Protein AF-A0ABD5W542-F1 (afdb_monomer)

Mean predicted aligned error: 7.76 Å

Radius of gyration: 21.8 Å; Cα contacts (8 Å, |Δi|>4): 844; chains: 1; bounding box: 54×53×61 Å

Sequence (372 aa):
MPVQVLQYSDIENATDDPERIGRLTRAIQKRRDEDTLVCGTGDTTAPGLLSMETDAEHIGPLFEAIQPDFSVPGNHDFDNGVDAFRDVVADSPQRWLVANLHEDNRPFAHDLGVRETATVRVGTERIGLAGVTDPVTLGDYVTRELTVGDPVAAAEAALSDLPVDCDHVVVLSHAGGRDDELANLDGVDLVLGGHEHDRRAGSVAGTPVAHPGERGERLTEATLGDEVTVTLHDVADYPVAEEIAATYRELFAELGLDETVTRVEDSIGRERADRYPETPIGNFVVDAVRWAAGADVAVVHPLMLRSGPPLSGAVSVGDVRSTAPFDNDIHSTQRRGTSGAVRESRIPRLSRPRRGGVRPRQRRGPLVATGR

Foldseek 3Di:
DFAKEKEDEALAALLLPLQLLLLLLQVLVVPDDQRYAYEYQENQQHDHLLCQLPVSPSCLLSQVSNVHAEYEYELGCCVSHLVSSLVVLLSGSYAYAAQFKDFPPAHRNVVSPYYQWDWDDRPHFIEIEGEHYAQPSNVLRDDVGIGGDDRQVRRLVSRVVPPDDGPAYEYRHAHPVCQLSNLPRPRHQEYEYYPVLDADFDHHPQHTYGYQGHSSQWMWMWGHDPHIGIDIDGSVVGGGNVVSSVVSVVSCVVSQQQAFPDADADWQAQDDDPPDDDGSLLVVVQVVLCVLVVFPGWDDDPVQADGDDIRHTTATNSNVCRRRVDPAWAWEFEDDPDDDDTDTDTDDDPDDDDDDDDDDDPCPDHGYGYHD

Organism: NCBI:txid1510225

Nearest PDB structures (foldseek):
  2z1a-assembly1_A  TM=7.997E-01  e=3.991E-21  Thermus thermophilus HB8
  3ive-assembly1_A  TM=8.207E-01  e=1.167E-19  Escherichia coli O6
  1oie-assembly1_A  TM=6.725E-01  e=2.212E-17  Escherichia coli
  3ztv-assembly1_A  TM=6.270E-01  e=2.682E-18  Haemophilus influenzae Rd KW20
  3zu0-assembly1_B  TM=7.002E-01  e=8.745E-16  Haemophilus influenzae Rd KW20

InterPro domains:
  IPR004843 Calcineurin-like, phosphoesterase domain [PF00149] (5-198)
  IPR006179 5'-Nucleotidase/apyrase [PTHR11575] (3-335)
  IPR008334 5'-Nucleotidase, C-terminal [PF02872] (271-337)
  IPR029052 Metallo-dependent phosphatase-like [G3DSA:3.60.21.10] (1-255)
  IPR029052 Metallo-dependent phosphatase-like [SSF56300] (2-225)
  IPR036907 5'-Nucleotidase, C-terminal domain superfamily [G3DSA:3.90.780.10] (263-339)
  IPR036907 5'-Nucleotidase, C-terminal domain superfamily [SSF55816] (257-337)

Solvent-accessible surface area (backbone atoms only — not comparable to full-atom values): 19719 Å² total; per-residue (Å²): 128,67,37,35,38,36,36,45,21,28,22,27,42,18,70,71,35,31,59,48,40,7,6,35,48,34,44,50,61,74,68,54,58,89,45,41,47,35,36,37,15,12,17,59,45,10,58,30,43,51,21,66,76,45,48,31,57,67,44,53,69,54,46,70,74,63,53,34,54,33,31,20,62,22,56,37,36,44,72,67,31,67,67,40,36,50,52,51,55,65,72,44,86,34,47,43,22,28,42,21,40,25,37,86,91,37,32,44,60,40,92,69,62,28,28,31,51,52,75,50,74,43,82,92,46,31,39,32,36,27,14,22,32,44,50,74,72,36,53,89,73,50,50,101,55,39,49,63,43,60,38,56,67,25,41,54,53,36,58,72,63,52,94,61,93,51,80,41,26,38,38,36,23,15,41,30,92,49,49,62,61,47,25,65,40,89,79,42,52,32,30,40,34,20,74,70,54,49,75,42,74,49,66,36,100,80,16,34,37,37,22,43,18,41,45,36,50,26,38,29,42,31,40,46,59,102,64,65,45,71,46,79,41,63,19,83,81,36,63,59,32,56,78,52,20,49,52,41,51,50,52,34,49,78,73,54,26,62,46,70,75,49,70,38,89,70,68,37,50,26,71,76,61,96,85,68,75,93,42,60,43,56,52,52,52,30,50,51,52,15,59,77,66,75,34,80,39,50,49,65,66,70,88,55,54,43,64,57,82,54,48,45,44,73,32,24,45,39,61,60,42,38,39,45,52,66,95,72,63,57,35,38,33,52,48,59,85,97,66,83,65,85,52,83,48,80,67,85,79,94,72,80,87,77,78,92,72,90,73,81,79,83,79,72,81,73,34,50,25,43,31,117

Structure (mmCIF, N/CA/C/O backbone):
data_AF-A0ABD5W542-F1
#
_entry.id   AF-A0ABD5W542-F1
#
loop_
_atom_site.group_PDB
_atom_site.id
_atom_site.type_symbol
_atom_site.label_atom_id
_atom_site.label_alt_id
_atom_site.label_comp_id
_atom_site.label_asym_id
_atom_site.label_entity_id
_atom_site.label_seq_id
_atom_site.pdbx_PDB_ins_code
_atom_site.Cartn_x
_atom_site.Cartn_y
_atom_site.Cartn_z
_atom_site.occupancy
_atom_site.B_iso_or_equiv
_atom_site.auth_seq_id
_atom_site.auth_comp_id
_atom_site.auth_asym_id
_atom_site.auth_atom_id
_atom_site.pdbx_PDB_model_num
ATOM 1 N N . MET A 1 1 ? -7.300 -11.552 24.459 1.00 64.38 1 MET A N 1
ATOM 2 C CA . MET A 1 1 ? -5.951 -10.947 24.419 1.00 64.38 1 MET A CA 1
ATOM 3 C C . MET A 1 1 ? -6.126 -9.564 23.804 1.00 64.38 1 MET A C 1
ATOM 5 O O . MET A 1 1 ? -7.197 -9.364 23.243 1.00 64.38 1 MET A O 1
ATOM 9 N N . PRO A 1 2 ? -5.205 -8.603 23.981 1.00 84.62 2 PRO A N 1
ATOM 10 C CA . PRO A 1 2 ? -5.360 -7.312 23.310 1.00 84.62 2 PRO A CA 1
ATOM 11 C C . PRO A 1 2 ? -5.382 -7.526 21.792 1.00 84.62 2 PRO A C 1
ATOM 13 O O . PRO A 1 2 ? -4.660 -8.398 21.297 1.00 84.62 2 PRO A O 1
ATOM 16 N N . VAL A 1 3 ? -6.232 -6.787 21.079 1.00 93.44 3 VAL A N 1
ATOM 17 C CA . VAL A 1 3 ? -6.374 -6.944 19.626 1.00 93.44 3 VAL A CA 1
ATOM 18 C C . VAL A 1 3 ? -5.129 -6.415 18.923 1.00 93.44 3 VAL A C 1
ATOM 20 O O . VAL A 1 3 ? -4.611 -5.358 19.278 1.00 93.44 3 VAL A O 1
ATOM 23 N N . GLN A 1 4 ? -4.654 -7.138 17.912 1.00 96.69 4 GLN A N 1
ATOM 24 C CA . GLN A 1 4 ? -3.544 -6.692 17.076 1.00 96.69 4 GLN A CA 1
ATOM 25 C C . GLN A 1 4 ? -4.049 -6.117 15.754 1.00 96.69 4 GLN A C 1
ATOM 27 O O . GLN A 1 4 ? -4.967 -6.654 15.134 1.00 96.69 4 GLN A O 1
ATOM 32 N N . VAL A 1 5 ? -3.414 -5.047 15.288 1.00 98.25 5 VAL A N 1
ATOM 33 C CA . VAL A 1 5 ? -3.617 -4.490 13.949 1.00 98.25 5 VAL A CA 1
ATOM 34 C C . VAL A 1 5 ? -2.274 -4.426 13.238 1.00 98.25 5 VAL A C 1
ATOM 36 O O . VAL A 1 5 ? -1.355 -3.730 13.666 1.00 98.25 5 VAL A O 1
ATOM 39 N N . LEU A 1 6 ? -2.152 -5.169 12.146 1.00 98.81 6 LEU A N 1
ATOM 40 C CA . LEU A 1 6 ? -1.003 -5.137 1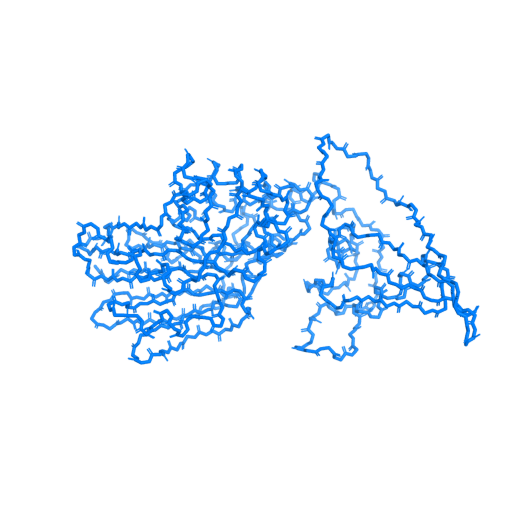1.256 1.00 98.81 6 LEU A CA 1
ATOM 41 C C . LEU A 1 6 ? -1.278 -4.176 10.108 1.00 98.81 6 LEU A C 1
ATOM 43 O O . LEU A 1 6 ? -2.351 -4.227 9.512 1.00 98.81 6 LEU A O 1
ATOM 47 N N . GLN A 1 7 ? -0.298 -3.347 9.761 1.00 98.75 7 GLN A N 1
ATOM 48 C CA . GLN A 1 7 ? -0.400 -2.434 8.627 1.00 98.75 7 GLN A CA 1
ATOM 49 C C . GLN A 1 7 ? 0.772 -2.592 7.664 1.00 98.75 7 GLN A C 1
ATOM 51 O O . GLN A 1 7 ? 1.942 -2.533 8.054 1.00 98.75 7 GLN A O 1
ATOM 56 N N . TYR A 1 8 ? 0.423 -2.715 6.384 1.00 98.62 8 TYR A N 1
ATOM 57 C CA . TYR A 1 8 ? 1.308 -2.453 5.255 1.00 98.62 8 TYR A CA 1
ATOM 58 C C . TYR A 1 8 ? 0.803 -1.222 4.486 1.00 98.62 8 TYR A C 1
ATOM 60 O O . TYR A 1 8 ? -0.397 -0.963 4.420 1.00 98.62 8 TYR A O 1
ATOM 68 N N . SER A 1 9 ? 1.727 -0.459 3.912 1.00 97.75 9 SER A N 1
ATOM 69 C CA . SER A 1 9 ? 1.443 0.751 3.136 1.00 97.75 9 SER A CA 1
ATOM 70 C C . SER A 1 9 ? 2.503 0.920 2.066 1.00 97.75 9 SER A C 1
ATOM 72 O O . SER A 1 9 ? 3.611 0.398 2.241 1.00 97.75 9 SER A O 1
ATOM 74 N N . ASP A 1 10 ? 2.166 1.640 0.995 1.00 96.12 10 ASP A N 1
ATOM 75 C CA . ASP A 1 10 ? 3.127 2.139 0.005 1.00 96.12 10 ASP A CA 1
ATOM 76 C C . ASP A 1 10 ? 4.071 1.026 -0.476 1.00 96.12 10 ASP A C 1
ATOM 78 O O . ASP A 1 10 ? 5.287 1.207 -0.607 1.00 96.12 10 ASP A O 1
ATOM 82 N N . ILE A 1 11 ? 3.533 -0.187 -0.669 1.00 95.81 11 ILE A N 1
ATOM 83 C CA . ILE A 1 11 ? 4.362 -1.321 -1.079 1.00 95.81 11 ILE A CA 1
ATOM 84 C C . ILE A 1 11 ? 4.845 -1.134 -2.516 1.00 95.81 11 ILE A C 1
ATOM 86 O O . ILE A 1 11 ? 5.877 -1.704 -2.859 1.00 95.81 11 ILE A O 1
ATOM 90 N N . GLU A 1 12 ? 4.177 -0.289 -3.311 1.00 93.25 12 GLU A N 1
ATOM 91 C CA . GLU A 1 12 ? 4.616 0.164 -4.629 1.00 93.25 12 GLU A CA 1
ATOM 92 C C . GLU A 1 12 ? 5.171 -0.996 -5.490 1.00 93.25 12 GLU A C 1
ATOM 94 O O . GLU A 1 12 ? 4.469 -1.933 -5.867 1.00 93.25 12 GLU A O 1
ATOM 99 N N . ASN A 1 13 ? 6.476 -0.957 -5.772 1.00 91.56 13 ASN A N 1
ATOM 100 C CA . ASN A 1 13 ? 7.189 -1.896 -6.613 1.00 91.56 13 ASN A CA 1
ATOM 101 C C . ASN A 1 13 ? 7.786 -3.074 -5.834 1.00 91.56 13 ASN A C 1
ATOM 103 O O . ASN A 1 13 ? 8.671 -3.755 -6.345 1.00 91.56 13 ASN A O 1
ATOM 107 N N . ALA A 1 14 ? 7.334 -3.337 -4.606 1.00 95.12 14 ALA A N 1
ATOM 108 C CA . ALA A 1 14 ? 7.790 -4.481 -3.819 1.00 95.12 14 ALA A CA 1
ATOM 109 C C . ALA A 1 14 ? 7.514 -5.813 -4.527 1.00 95.12 14 ALA A C 1
ATOM 111 O O . ALA A 1 14 ? 8.311 -6.734 -4.401 1.00 95.12 14 ALA A O 1
ATOM 112 N N . THR A 1 15 ? 6.426 -5.913 -5.297 1.00 95.12 15 THR A N 1
ATOM 113 C CA . THR A 1 15 ? 6.095 -7.094 -6.112 1.00 95.12 15 THR A CA 1
ATOM 114 C C . THR A 1 15 ? 7.089 -7.326 -7.257 1.00 95.12 15 THR A C 1
ATOM 116 O O . THR A 1 15 ? 7.235 -8.460 -7.711 1.00 95.12 15 THR A O 1
ATOM 119 N N . ASP A 1 16 ? 7.836 -6.295 -7.674 1.00 94.50 16 ASP A N 1
ATOM 120 C CA . ASP A 1 16 ? 8.934 -6.423 -8.641 1.00 94.50 16 ASP A CA 1
ATOM 121 C C . ASP A 1 16 ? 10.197 -7.061 -8.024 1.00 94.50 16 ASP A C 1
ATOM 123 O O . ASP A 1 16 ? 11.121 -7.429 -8.749 1.00 94.50 16 ASP A O 1
ATOM 127 N N . ASP A 1 17 ? 10.252 -7.193 -6.693 1.00 94.31 17 ASP A N 1
ATOM 128 C CA . ASP A 1 17 ? 11.304 -7.877 -5.938 1.00 94.31 17 ASP A CA 1
ATOM 129 C C . ASP A 1 17 ? 10.699 -9.104 -5.222 1.00 94.31 17 ASP A C 1
ATOM 131 O O . ASP A 1 17 ? 10.191 -8.999 -4.097 1.00 94.31 17 ASP A O 1
ATOM 135 N N . PRO A 1 18 ? 10.757 -10.297 -5.849 1.00 96.00 18 PRO A N 1
ATOM 136 C CA . PRO A 1 18 ? 10.160 -11.510 -5.297 1.00 96.00 18 PRO A CA 1
ATOM 137 C C . PRO A 1 18 ? 10.634 -11.863 -3.881 1.00 96.00 18 PRO A C 1
ATOM 139 O O . PRO A 1 18 ? 9.865 -12.417 -3.092 1.00 96.00 18 PRO A O 1
ATOM 142 N N . GLU A 1 19 ? 11.883 -11.543 -3.525 1.00 96.44 19 GLU A N 1
ATOM 143 C CA . GLU A 1 19 ? 12.375 -11.784 -2.168 1.00 96.44 19 GLU A CA 1
ATOM 144 C C . GLU A 1 19 ? 11.757 -10.803 -1.171 1.00 96.44 19 GLU A C 1
ATOM 146 O O . GLU A 1 19 ? 11.313 -11.230 -0.102 1.00 96.44 19 GLU A O 1
ATOM 151 N N . ARG A 1 20 ? 11.694 -9.508 -1.508 1.00 96.75 20 ARG A N 1
ATOM 152 C CA . ARG A 1 20 ? 11.076 -8.475 -0.662 1.00 96.75 20 ARG A CA 1
ATOM 153 C C . ARG A 1 20 ? 9.629 -8.814 -0.343 1.00 96.75 20 ARG A C 1
ATOM 155 O O . ARG A 1 20 ? 9.266 -8.881 0.834 1.00 96.75 20 ARG A O 1
ATOM 162 N N . ILE A 1 21 ? 8.820 -9.060 -1.372 1.00 98.12 21 ILE A N 1
ATOM 163 C CA . ILE A 1 21 ? 7.392 -9.317 -1.186 1.00 98.12 21 ILE A CA 1
ATOM 164 C C . ILE A 1 21 ? 7.138 -10.647 -0.469 1.00 98.12 21 ILE A C 1
ATOM 166 O O . ILE A 1 21 ? 6.261 -10.735 0.396 1.00 98.12 21 ILE A O 1
ATOM 170 N N . GLY A 1 22 ? 7.970 -11.663 -0.726 1.00 98.62 22 GLY A N 1
ATOM 171 C CA . GLY A 1 22 ? 7.929 -12.925 0.008 1.00 98.62 22 GLY A CA 1
ATOM 172 C C . GLY A 1 22 ? 8.249 -12.748 1.496 1.00 98.62 22 GLY A C 1
ATOM 173 O O . GLY A 1 22 ? 7.618 -13.379 2.345 1.00 98.62 22 GLY A O 1
ATOM 174 N N . ARG A 1 23 ? 9.193 -11.873 1.859 1.00 98.75 23 ARG A N 1
ATOM 175 C CA . ARG A 1 23 ? 9.484 -11.578 3.272 1.00 98.75 23 ARG A CA 1
ATOM 176 C C . ARG A 1 23 ? 8.360 -10.801 3.947 1.00 98.75 23 ARG A C 1
ATOM 178 O O . ARG A 1 23 ? 8.015 -11.146 5.075 1.00 98.75 23 ARG A O 1
ATOM 185 N N . LEU A 1 24 ? 7.766 -9.807 3.276 1.00 98.75 24 LEU A N 1
ATOM 186 C CA . LEU A 1 24 ? 6.621 -9.063 3.822 1.00 98.75 24 LEU A CA 1
ATOM 187 C C . LEU A 1 24 ? 5.452 -10.015 4.092 1.00 98.75 24 LEU A C 1
ATOM 189 O O . LEU A 1 24 ? 4.900 -10.024 5.192 1.00 98.75 24 LEU A O 1
ATOM 193 N N . THR A 1 25 ? 5.151 -10.887 3.125 1.00 98.81 25 THR A N 1
ATOM 194 C CA . THR A 1 25 ? 4.143 -11.947 3.272 1.00 98.81 25 THR A CA 1
ATOM 195 C C . THR A 1 25 ? 4.426 -12.786 4.515 1.00 98.81 25 THR A C 1
ATOM 197 O O . THR A 1 25 ? 3.549 -12.985 5.355 1.00 98.81 25 THR A O 1
ATOM 200 N N . ARG A 1 26 ? 5.671 -13.250 4.686 1.00 98.81 26 ARG A N 1
ATOM 201 C CA . ARG A 1 26 ? 6.040 -14.071 5.841 1.00 98.81 26 ARG A CA 1
ATOM 202 C C . ARG A 1 26 ? 5.963 -13.311 7.164 1.00 98.81 26 ARG A C 1
ATOM 204 O O . ARG A 1 26 ? 5.630 -13.924 8.179 1.00 98.81 26 ARG A O 1
ATOM 211 N N . ALA A 1 27 ? 6.284 -12.019 7.170 1.00 98.75 27 ALA A N 1
ATOM 212 C CA . ALA A 1 27 ? 6.155 -11.167 8.346 1.00 98.75 27 ALA A CA 1
ATOM 213 C C . ALA A 1 27 ? 4.695 -11.090 8.805 1.00 98.75 27 ALA A C 1
ATOM 215 O O . ALA A 1 27 ? 4.417 -11.372 9.970 1.00 98.75 27 ALA A O 1
ATOM 216 N N . ILE A 1 28 ? 3.768 -10.838 7.875 1.00 98.75 28 ILE A N 1
ATOM 217 C CA . ILE A 1 28 ? 2.326 -10.810 8.153 1.00 98.75 28 ILE A CA 1
ATOM 218 C C . ILE A 1 28 ? 1.846 -12.184 8.636 1.00 98.75 28 ILE A C 1
ATOM 220 O O . ILE A 1 28 ? 1.265 -12.290 9.711 1.00 98.75 28 ILE A O 1
ATOM 224 N N . GLN A 1 29 ? 2.163 -13.261 7.912 1.00 98.31 29 GLN A N 1
ATOM 225 C CA . GLN A 1 29 ? 1.733 -14.621 8.265 1.00 98.31 29 GLN A CA 1
ATOM 226 C C . GLN A 1 29 ? 2.210 -15.079 9.649 1.00 98.31 29 GLN A C 1
ATOM 228 O O . GLN A 1 29 ? 1.511 -15.828 10.322 1.00 98.31 29 GLN A O 1
ATOM 233 N N . LYS A 1 30 ? 3.410 -14.671 10.083 1.00 98.00 30 LYS A N 1
ATOM 234 C CA . LYS A 1 30 ? 3.930 -15.028 11.414 1.00 98.00 30 LYS A CA 1
ATOM 235 C C . LYS A 1 30 ? 3.282 -14.248 12.552 1.00 98.00 30 LYS A C 1
ATOM 237 O O . LYS A 1 30 ? 3.374 -14.695 13.693 1.00 98.00 30 LYS A O 1
ATOM 242 N N . ARG A 1 31 ? 2.738 -13.071 12.255 1.00 96.94 31 ARG A N 1
ATOM 243 C CA . ARG A 1 31 ? 2.136 -12.162 13.234 1.00 96.94 31 ARG A CA 1
ATOM 244 C C . ARG A 1 31 ? 0.621 -12.256 13.272 1.00 96.94 31 ARG A C 1
ATOM 246 O O . ARG A 1 31 ? 0.033 -11.835 14.254 1.00 96.94 31 ARG A O 1
ATOM 253 N N . ARG A 1 32 ? 0.009 -12.814 12.231 1.00 96.12 32 ARG A N 1
ATOM 254 C CA . ARG A 1 32 ? -1.430 -13.000 12.164 1.00 96.12 32 ARG A CA 1
ATOM 255 C C . ARG A 1 32 ? -1.882 -14.221 12.956 1.00 96.12 32 ARG A C 1
ATOM 257 O O . ARG A 1 32 ? -1.419 -15.336 12.719 1.00 96.12 32 ARG A O 1
ATOM 264 N N . ASP A 1 33 ? -2.866 -13.996 13.812 1.00 94.56 33 ASP A N 1
ATOM 265 C CA . ASP A 1 33 ? -3.690 -15.015 14.453 1.00 94.56 33 ASP A CA 1
ATOM 266 C C . ASP A 1 33 ? -5.189 -14.659 14.345 1.00 94.56 33 ASP A C 1
ATOM 268 O O . ASP A 1 33 ? -5.590 -13.866 13.491 1.00 94.56 33 ASP A O 1
ATOM 272 N N . GLU A 1 34 ? -6.030 -15.292 15.165 1.00 91.56 34 GLU A N 1
ATOM 273 C CA . GLU A 1 34 ? -7.483 -15.072 15.196 1.00 91.56 34 GLU A CA 1
ATOM 274 C C . GLU A 1 34 ? -7.906 -13.715 15.785 1.00 91.56 34 GLU A C 1
ATOM 276 O O . GLU A 1 34 ? -9.016 -13.258 15.510 1.00 91.56 34 GLU A O 1
ATOM 281 N N . ASP A 1 35 ? -7.022 -13.062 16.545 1.00 93.06 35 ASP A N 1
ATOM 282 C CA . ASP A 1 35 ? -7.246 -11.768 17.194 1.00 93.06 35 ASP A CA 1
ATOM 283 C C . ASP A 1 35 ? -6.488 -10.633 16.463 1.00 93.06 35 ASP A C 1
ATOM 285 O O . ASP A 1 35 ? -6.207 -9.579 17.040 1.00 93.06 35 ASP A O 1
ATOM 289 N N . THR A 1 36 ? -6.150 -10.835 15.183 1.00 97.00 36 THR A N 1
ATOM 290 C CA . THR A 1 36 ? -5.364 -9.892 14.375 1.00 97.00 36 THR A CA 1
ATOM 291 C C . THR A 1 36 ? -6.138 -9.377 13.161 1.00 97.00 36 THR A C 1
ATOM 293 O O . THR A 1 36 ? -6.575 -10.165 12.322 1.00 97.00 36 THR A O 1
ATOM 296 N N . LEU A 1 37 ? -6.222 -8.051 13.012 1.00 98.06 37 LEU A N 1
ATOM 297 C CA . LEU A 1 37 ? -6.620 -7.388 11.768 1.00 98.06 37 LEU A CA 1
ATOM 298 C C . LEU A 1 37 ? -5.400 -7.102 10.895 1.00 98.06 37 LEU A C 1
ATOM 300 O O . LEU A 1 37 ? -4.370 -6.654 11.390 1.00 98.06 37 LEU A O 1
ATOM 304 N N . VAL A 1 38 ? -5.530 -7.297 9.588 1.00 98.75 38 VAL A N 1
ATOM 305 C CA . VAL A 1 38 ? -4.525 -6.908 8.595 1.00 98.75 38 VAL A CA 1
ATOM 306 C C . VAL A 1 38 ? -5.100 -5.805 7.710 1.00 98.75 38 VAL A C 1
ATOM 308 O O . VAL A 1 38 ? -6.096 -6.012 7.019 1.00 98.75 38 VAL A O 1
ATOM 311 N N . CYS A 1 39 ? -4.463 -4.638 7.715 1.00 98.81 39 CYS A N 1
ATOM 312 C CA . CYS A 1 39 ? -4.936 -3.439 7.032 1.00 98.81 39 CYS A CA 1
ATOM 313 C C . CYS A 1 39 ? -3.915 -2.932 6.001 1.00 98.81 39 CYS A C 1
ATOM 315 O O . CYS A 1 39 ? -2.725 -2.822 6.294 1.00 98.81 39 CYS A O 1
ATOM 317 N N . GLY A 1 40 ? -4.391 -2.588 4.805 1.00 98.62 40 GLY A N 1
ATOM 318 C CA . GLY A 1 40 ? -3.615 -1.882 3.781 1.00 98.62 40 GLY A CA 1
ATOM 319 C C . GLY A 1 40 ? -3.947 -0.391 3.758 1.00 98.62 40 GLY A C 1
ATOM 320 O O . GLY A 1 40 ? -5.122 -0.032 3.684 1.00 98.62 40 GLY A O 1
ATOM 321 N N . THR A 1 41 ? -2.947 0.488 3.796 1.00 98.25 41 THR A N 1
ATOM 322 C CA . THR A 1 41 ? -3.167 1.949 3.831 1.00 98.25 41 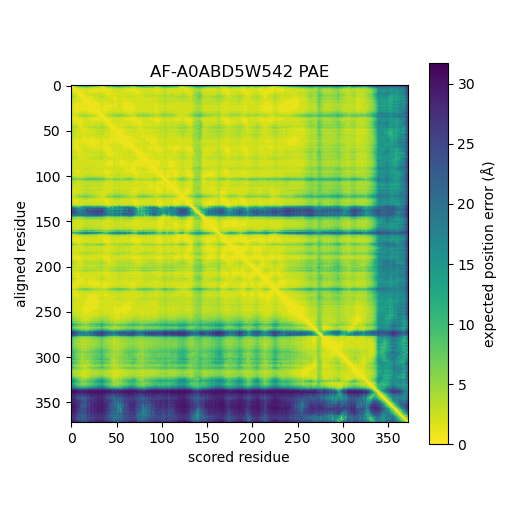THR A CA 1
ATOM 323 C C . THR A 1 41 ? -2.811 2.668 2.532 1.00 98.25 41 THR A C 1
ATOM 325 O O . THR A 1 41 ? -2.323 3.788 2.564 1.00 98.25 41 THR A O 1
ATOM 328 N N . GLY A 1 42 ? -3.091 2.037 1.389 1.00 95.50 42 GLY A N 1
ATOM 329 C CA . GLY A 1 42 ? -2.958 2.625 0.050 1.00 95.50 42 GLY A CA 1
ATOM 330 C C . GLY A 1 42 ? -1.620 2.366 -0.645 1.00 95.50 42 GLY A C 1
ATOM 331 O O . GLY A 1 42 ? -0.714 1.747 -0.080 1.00 95.50 42 GLY A O 1
ATOM 332 N N . ASP A 1 43 ? -1.550 2.772 -1.916 1.00 95.75 43 ASP A N 1
ATOM 333 C CA . ASP A 1 43 ? -0.414 2.613 -2.841 1.00 95.75 43 ASP A CA 1
ATOM 334 C C . ASP A 1 43 ? 0.143 1.182 -2.841 1.00 95.75 43 ASP A C 1
ATOM 336 O O . ASP A 1 43 ? 1.334 0.898 -2.672 1.00 95.75 43 ASP A O 1
ATOM 340 N N . THR A 1 44 ? -0.795 0.244 -2.985 1.00 95.56 44 THR A N 1
ATOM 341 C CA . THR A 1 44 ? -0.539 -1.193 -2.886 1.00 95.56 44 THR A CA 1
ATOM 342 C C . THR A 1 44 ? -0.434 -1.855 -4.253 1.00 95.56 44 THR A C 1
ATOM 344 O O . THR A 1 44 ? 0.366 -2.766 -4.451 1.00 95.56 44 THR A O 1
ATOM 347 N N . THR A 1 45 ? -1.250 -1.413 -5.203 1.00 93.75 45 THR A N 1
ATOM 348 C CA . THR A 1 45 ? -1.377 -2.030 -6.529 1.00 93.75 45 THR A CA 1
ATOM 349 C C . THR A 1 45 ? -0.492 -1.365 -7.573 1.00 93.75 45 THR A C 1
ATOM 351 O O . THR A 1 45 ? -0.288 -1.897 -8.662 1.00 93.75 45 THR A O 1
ATOM 354 N N . ALA A 1 46 ? 0.034 -0.189 -7.270 1.00 91.44 46 ALA A N 1
ATOM 355 C CA . ALA A 1 46 ? 0.991 0.533 -8.078 1.00 91.44 46 ALA A CA 1
ATOM 356 C C . ALA A 1 46 ? 1.747 1.492 -7.160 1.00 91.44 46 ALA A C 1
ATOM 358 O O . ALA A 1 46 ? 1.329 1.721 -6.024 1.00 91.44 46 ALA A O 1
ATOM 359 N N . PRO A 1 47 ? 2.839 2.088 -7.644 1.00 88.50 47 PRO A N 1
ATOM 360 C CA . PRO A 1 47 ? 3.476 1.935 -8.949 1.00 88.50 47 PRO A CA 1
ATOM 361 C C . PRO A 1 47 ? 4.464 0.761 -8.972 1.00 88.50 47 PRO A C 1
ATOM 363 O O . PRO A 1 47 ? 5.222 0.560 -8.036 1.00 88.50 47 PRO A O 1
ATOM 366 N N . GLY A 1 48 ? 4.552 0.049 -10.093 1.00 89.69 48 GLY A N 1
ATOM 367 C CA . GLY A 1 48 ? 5.503 -1.052 -10.276 1.00 89.69 48 GLY A CA 1
ATOM 368 C C . GLY A 1 48 ? 5.532 -1.519 -11.725 1.00 89.69 48 GLY A C 1
ATOM 369 O O . GLY A 1 48 ? 4.627 -1.203 -12.498 1.00 89.69 48 GLY A O 1
ATOM 370 N N . LEU A 1 49 ? 6.574 -2.242 -12.122 1.00 92.06 49 LEU A N 1
ATOM 371 C CA . LEU A 1 49 ? 6.654 -2.831 -13.453 1.00 92.06 49 LEU A CA 1
ATOM 372 C C . LEU A 1 49 ? 5.533 -3.853 -13.648 1.00 92.06 49 LEU A C 1
ATOM 374 O O . LEU A 1 49 ? 4.791 -3.743 -14.621 1.00 92.06 49 LEU A O 1
ATOM 378 N N . LEU A 1 50 ? 5.371 -4.798 -12.720 1.00 94.88 50 LEU A N 1
ATOM 379 C CA . LEU A 1 50 ? 4.311 -5.801 -12.811 1.00 94.88 50 LEU A CA 1
ATOM 380 C C . LEU A 1 50 ? 2.919 -5.174 -12.809 1.00 94.88 50 LEU A C 1
ATOM 382 O O . LEU A 1 50 ? 2.072 -5.583 -13.600 1.00 94.88 50 LEU A O 1
ATOM 386 N N . SER A 1 51 ? 2.710 -4.136 -12.000 1.00 93.44 51 SER A N 1
ATOM 387 C CA . SER A 1 51 ? 1.480 -3.343 -12.023 1.00 93.44 51 SER A CA 1
ATOM 388 C C . SER A 1 51 ? 1.150 -2.844 -13.432 1.00 93.44 51 SER A C 1
ATOM 390 O O . SER A 1 51 ? 0.053 -3.077 -13.933 1.00 93.44 51 SER A O 1
ATOM 392 N N . MET A 1 52 ? 2.124 -2.241 -14.118 1.00 89.38 52 MET A N 1
ATOM 393 C CA . MET A 1 52 ? 1.929 -1.675 -15.457 1.00 89.38 52 MET A CA 1
ATOM 394 C C . MET A 1 52 ? 1.756 -2.739 -16.548 1.00 89.38 52 MET A C 1
ATOM 396 O O . MET A 1 52 ? 1.039 -2.488 -17.521 1.00 89.38 52 MET A O 1
ATOM 400 N N . GLU A 1 53 ? 2.423 -3.890 -16.412 1.00 93.00 53 GLU A N 1
ATOM 401 C CA . GLU A 1 53 ? 2.359 -5.001 -17.373 1.00 93.00 53 GLU A CA 1
ATOM 402 C C . GLU A 1 53 ? 1.078 -5.832 -17.258 1.00 93.00 53 GLU A C 1
ATOM 404 O O . GLU A 1 53 ? 0.696 -6.484 -18.230 1.00 93.00 53 GLU A O 1
ATOM 409 N N . THR A 1 54 ? 0.433 -5.811 -16.091 1.00 94.19 54 THR A N 1
ATOM 410 C CA . THR A 1 54 ? -0.732 -6.652 -15.773 1.00 94.19 54 THR A CA 1
ATOM 411 C C . THR A 1 54 ? -2.000 -5.854 -15.487 1.00 94.19 54 THR A C 1
ATOM 413 O O . THR A 1 54 ? -2.977 -6.433 -15.041 1.00 94.19 54 THR A O 1
ATOM 416 N N . ASP A 1 55 ? -1.992 -4.534 -15.706 1.00 91.69 55 ASP A N 1
ATOM 417 C CA . ASP A 1 55 ? -3.109 -3.648 -15.347 1.00 91.69 55 ASP A CA 1
ATOM 418 C C . ASP A 1 55 ? -3.548 -3.854 -13.876 1.00 91.69 55 ASP A C 1
ATOM 420 O O . ASP A 1 55 ? -4.726 -3.968 -13.565 1.00 91.69 55 ASP A O 1
ATOM 424 N N . ALA A 1 56 ? -2.566 -3.896 -12.968 1.00 94.38 56 ALA A N 1
ATOM 425 C CA . ALA A 1 56 ? -2.686 -4.192 -11.535 1.00 94.38 56 ALA A CA 1
ATOM 426 C C . ALA A 1 56 ? -3.042 -5.641 -11.130 1.00 94.38 56 ALA A C 1
ATOM 428 O O . ALA A 1 56 ? -2.834 -5.965 -9.958 1.00 94.38 56 ALA A O 1
ATOM 429 N N . GLU A 1 57 ? -3.420 -6.549 -12.039 1.00 96.31 57 GLU A N 1
ATOM 430 C CA . GLU A 1 57 ? -3.813 -7.939 -11.706 1.00 96.31 57 GLU A CA 1
ATOM 431 C C . GLU A 1 57 ? -2.749 -8.717 -10.899 1.00 96.31 57 GLU A C 1
ATOM 433 O O . GLU A 1 57 ? -3.082 -9.587 -10.091 1.00 96.31 57 GLU A O 1
ATOM 438 N N . HIS A 1 58 ? -1.462 -8.368 -11.037 1.00 97.25 58 HIS A N 1
ATOM 439 C CA . HIS A 1 58 ? -0.357 -8.967 -10.272 1.00 97.25 58 HIS A CA 1
ATOM 440 C C . HIS A 1 58 ? -0.517 -8.935 -8.738 1.00 97.25 58 HIS A C 1
ATOM 442 O O . HIS A 1 58 ? 0.217 -9.636 -8.039 1.00 97.25 58 HIS A O 1
ATOM 448 N N . ILE A 1 59 ? -1.414 -8.110 -8.187 1.00 97.94 59 ILE A N 1
ATOM 449 C CA . ILE A 1 59 ? -1.602 -7.993 -6.738 1.00 97.94 59 ILE A CA 1
ATOM 450 C C . ILE A 1 59 ? -2.400 -9.165 -6.148 1.00 97.94 59 ILE A C 1
ATOM 452 O O . ILE A 1 59 ? -2.252 -9.474 -4.966 1.00 97.94 59 ILE A O 1
ATOM 456 N N . GLY A 1 60 ? -3.199 -9.857 -6.969 1.00 98.19 60 GLY A N 1
ATOM 457 C CA . GLY A 1 60 ? -4.091 -10.937 -6.536 1.00 98.19 60 GLY A CA 1
ATOM 458 C C . GLY A 1 60 ? -3.401 -12.023 -5.698 1.00 98.19 60 GLY A C 1
ATOM 459 O O . GLY A 1 60 ? -3.866 -12.303 -4.593 1.00 98.19 60 GLY A O 1
ATOM 460 N N . PRO A 1 61 ? -2.261 -12.595 -6.138 1.00 98.44 61 PRO A N 1
ATOM 461 C CA . PRO A 1 61 ? -1.534 -13.592 -5.354 1.00 98.44 61 PRO A CA 1
ATOM 462 C C . PRO A 1 61 ? -1.100 -13.116 -3.963 1.00 98.44 61 PRO A C 1
ATOM 464 O O . PRO A 1 61 ? -1.133 -13.900 -3.015 1.00 98.44 61 PRO A O 1
ATOM 467 N N . LEU A 1 62 ? -0.713 -11.843 -3.817 1.00 98.62 62 LEU A N 1
ATOM 468 C CA . LEU A 1 62 ? -0.377 -11.280 -2.511 1.00 98.62 62 LEU A CA 1
ATOM 469 C C . LEU A 1 62 ? -1.617 -11.210 -1.622 1.00 98.62 62 LEU A C 1
ATOM 471 O O . LEU A 1 62 ? -1.568 -11.695 -0.493 1.00 98.62 62 LEU A O 1
ATOM 475 N N . PHE A 1 63 ? -2.715 -10.634 -2.122 1.00 98.62 63 PHE A N 1
ATOM 476 C CA . PHE A 1 63 ? -3.965 -10.534 -1.367 1.00 98.62 63 PHE A CA 1
ATOM 477 C C . PHE A 1 63 ? -4.486 -11.902 -0.947 1.00 98.62 63 PHE A C 1
ATOM 479 O O . PHE A 1 63 ? -4.874 -12.066 0.207 1.00 98.62 63 PHE A O 1
ATOM 486 N N . GLU A 1 64 ? -4.396 -12.905 -1.816 1.00 98.25 64 GLU A N 1
ATOM 487 C CA . GLU A 1 64 ? -4.785 -14.267 -1.465 1.00 98.25 64 GLU A CA 1
ATOM 488 C C . GLU A 1 64 ? -3.896 -14.851 -0.352 1.00 98.25 64 GLU A C 1
ATOM 490 O O . GLU A 1 64 ? -4.381 -15.553 0.534 1.00 98.25 64 GLU A O 1
ATOM 495 N N . ALA A 1 65 ? -2.600 -14.536 -0.345 1.00 98.25 65 ALA A N 1
ATOM 496 C CA . ALA A 1 65 ? -1.661 -15.065 0.642 1.00 98.25 65 ALA A CA 1
ATOM 497 C C . ALA A 1 65 ? -1.716 -14.373 2.009 1.00 98.25 65 ALA A C 1
ATOM 499 O O . ALA A 1 65 ? -1.401 -15.010 3.022 1.00 98.25 65 ALA A O 1
ATOM 500 N N . ILE A 1 66 ? -2.061 -13.081 2.047 1.00 98.06 66 ILE A N 1
ATOM 501 C CA . ILE A 1 66 ? -2.098 -12.289 3.287 1.00 98.06 66 ILE A CA 1
ATOM 502 C C . ILE A 1 66 ? -3.515 -11.999 3.783 1.00 98.06 66 ILE A C 1
ATOM 504 O O . ILE A 1 66 ? -3.638 -11.569 4.925 1.00 98.06 66 ILE A O 1
ATOM 508 N N . GLN A 1 67 ? -4.549 -12.244 2.967 1.00 97.81 67 GLN A N 1
ATOM 509 C CA . GLN A 1 67 ? -5.985 -12.089 3.253 1.00 97.81 67 GLN A CA 1
ATOM 510 C C . GLN A 1 67 ? -6.317 -10.803 4.040 1.00 97.81 67 GLN A C 1
ATOM 512 O O . GLN A 1 67 ? -6.782 -10.920 5.179 1.00 97.81 67 GLN A O 1
ATOM 517 N N . PRO A 1 68 ? -6.030 -9.587 3.534 1.00 98.56 68 PRO A N 1
ATOM 518 C CA . PRO A 1 68 ? -6.265 -8.375 4.312 1.00 98.56 68 PRO A CA 1
ATOM 519 C C . PRO A 1 68 ? -7.737 -8.275 4.734 1.00 98.56 68 PRO A C 1
ATOM 521 O O . PRO A 1 68 ? -8.638 -8.702 4.017 1.00 98.56 68 PRO A O 1
ATOM 524 N N . ASP A 1 69 ? -7.992 -7.723 5.913 1.00 98.69 69 ASP A N 1
ATOM 525 C CA . ASP A 1 69 ? -9.350 -7.514 6.413 1.00 98.69 69 ASP A CA 1
ATOM 526 C C . ASP A 1 69 ? -9.939 -6.224 5.838 1.00 98.69 69 ASP A C 1
ATOM 528 O O . ASP A 1 69 ? -11.114 -6.176 5.449 1.00 98.69 69 ASP A O 1
ATOM 532 N N . PHE A 1 70 ? -9.099 -5.186 5.758 1.00 98.75 70 PHE A N 1
ATOM 533 C CA . PHE A 1 70 ? -9.465 -3.873 5.246 1.00 98.75 70 PHE A CA 1
ATOM 534 C C . PHE A 1 70 ? -8.367 -3.251 4.392 1.00 98.75 70 PHE A C 1
ATOM 536 O O . PHE A 1 70 ? -7.178 -3.500 4.590 1.00 98.75 70 PHE A O 1
ATOM 543 N N . SER A 1 71 ? -8.748 -2.401 3.445 1.00 98.62 71 SER A N 1
ATOM 544 C CA . SER A 1 71 ? -7.798 -1.525 2.758 1.00 98.62 71 SER A CA 1
ATOM 545 C C . SER A 1 71 ? -8.421 -0.183 2.408 1.00 98.62 71 SER A C 1
ATOM 547 O O . SER A 1 71 ? -9.634 -0.086 2.232 1.00 98.62 71 SER A O 1
ATOM 549 N N . VAL A 1 72 ? -7.589 0.846 2.291 1.00 97.88 72 VAL A N 1
ATOM 550 C CA . VAL A 1 72 ? -7.977 2.136 1.708 1.00 97.88 72 VAL A CA 1
ATOM 551 C C . VAL A 1 72 ? -7.208 2.359 0.410 1.00 97.88 72 VAL A C 1
ATOM 553 O O . VAL A 1 72 ? -6.061 1.919 0.316 1.00 97.88 72 VAL A O 1
ATOM 556 N N . PRO A 1 73 ? -7.816 2.989 -0.606 1.00 95.62 73 PRO A N 1
ATOM 557 C CA . PRO A 1 73 ? -7.111 3.299 -1.839 1.00 95.62 73 PRO A CA 1
ATOM 558 C C . PRO A 1 73 ? -6.134 4.459 -1.631 1.00 95.62 73 PRO A C 1
ATOM 560 O O . PRO A 1 73 ? -6.484 5.480 -1.034 1.00 95.62 73 PRO A O 1
ATOM 563 N N . GLY A 1 74 ? -4.931 4.325 -2.173 1.00 94.06 74 GLY A N 1
ATOM 564 C CA . GLY A 1 74 ? -4.006 5.432 -2.377 1.00 94.06 74 GLY A CA 1
ATOM 565 C C . GLY A 1 74 ? -4.132 6.037 -3.774 1.00 94.06 74 GLY A C 1
ATOM 566 O O . GLY A 1 74 ? -4.952 5.618 -4.597 1.00 94.06 74 GLY A O 1
ATOM 567 N N . ASN A 1 75 ? -3.323 7.052 -4.061 1.00 89.12 75 ASN A N 1
ATOM 568 C CA . ASN A 1 75 ? -3.343 7.721 -5.360 1.00 89.12 75 ASN A CA 1
ATOM 569 C C . ASN A 1 75 ? -2.798 6.846 -6.493 1.00 89.12 75 ASN A C 1
ATOM 571 O O . ASN A 1 75 ? -3.294 6.918 -7.620 1.00 89.12 75 ASN A O 1
ATOM 575 N N . HIS A 1 76 ? -1.766 6.045 -6.224 1.00 90.62 76 HIS A N 1
ATOM 576 C CA . HIS A 1 76 ? -1.147 5.190 -7.226 1.00 90.62 76 HIS A CA 1
ATOM 577 C C . HIS A 1 76 ? -1.999 3.964 -7.539 1.00 90.62 76 HIS A C 1
ATOM 579 O O . HIS A 1 76 ? -1.846 3.402 -8.620 1.00 90.62 76 HIS A O 1
ATOM 585 N N . ASP A 1 77 ? -2.969 3.610 -6.695 1.00 93.44 77 ASP A N 1
ATOM 586 C CA . ASP A 1 77 ? -3.885 2.511 -7.002 1.00 93.44 77 ASP A CA 1
ATOM 587 C C . ASP A 1 77 ? -4.726 2.755 -8.271 1.00 93.44 77 ASP A C 1
ATOM 589 O O . ASP A 1 77 ? -5.155 1.819 -8.944 1.00 93.44 77 ASP A O 1
ATOM 593 N N . PHE A 1 78 ? -4.861 4.018 -8.681 1.00 90.38 78 PHE A N 1
ATOM 594 C CA . PHE A 1 78 ? -5.533 4.423 -9.915 1.00 90.38 78 PHE A CA 1
ATOM 595 C C . PHE A 1 78 ? -4.594 4.538 -11.124 1.00 90.38 78 PHE A C 1
ATOM 597 O O . PHE A 1 78 ? -5.042 4.919 -12.208 1.00 90.38 78 PHE A O 1
ATOM 604 N N . ASP A 1 79 ? -3.304 4.194 -11.000 1.00 86.50 79 ASP A N 1
ATOM 605 C CA . ASP A 1 79 ? -2.330 4.367 -12.086 1.00 86.50 79 ASP A CA 1
ATOM 606 C C . ASP A 1 79 ? -2.696 3.604 -13.366 1.00 86.50 79 ASP A C 1
ATOM 608 O O . ASP A 1 79 ? -2.460 4.089 -14.480 1.00 86.50 79 ASP A O 1
ATOM 612 N N . ASN A 1 80 ? -3.332 2.444 -13.225 1.00 86.88 80 ASN A N 1
ATOM 613 C CA . ASN A 1 80 ? -3.792 1.643 -14.360 1.00 86.88 80 ASN A CA 1
ATOM 614 C C . ASN A 1 80 ? -5.187 2.055 -14.868 1.00 86.88 80 ASN A C 1
ATOM 616 O O . ASN A 1 80 ? -5.657 1.538 -15.880 1.00 86.88 80 ASN A O 1
ATOM 620 N N . GLY A 1 81 ? -5.801 3.061 -14.242 1.00 87.88 81 GLY A N 1
ATOM 621 C CA . GLY A 1 81 ? -7.130 3.572 -14.552 1.00 87.88 81 GLY A CA 1
ATOM 622 C C . GLY A 1 81 ? -8.188 3.115 -13.550 1.00 87.88 81 GLY A C 1
ATOM 623 O O . GLY A 1 81 ? -8.023 2.129 -12.838 1.00 87.88 81 GLY A O 1
ATOM 624 N N . VAL A 1 82 ? -9.301 3.851 -13.525 1.00 88.88 82 VAL A N 1
ATOM 625 C CA . VAL A 1 82 ? -10.415 3.619 -12.593 1.00 88.88 82 VAL A CA 1
ATOM 626 C C . VAL A 1 82 ? -11.011 2.223 -12.769 1.00 88.88 82 VAL A C 1
ATOM 628 O O . VAL A 1 82 ? -11.201 1.532 -11.777 1.00 88.88 82 VAL A O 1
ATOM 631 N N . ASP A 1 83 ? -11.252 1.786 -14.010 1.00 90.38 83 ASP A N 1
ATOM 632 C CA . ASP A 1 83 ? -11.831 0.463 -14.289 1.00 90.38 83 ASP A CA 1
ATOM 633 C C . ASP A 1 83 ? -10.930 -0.674 -13.786 1.00 90.38 83 ASP A C 1
ATOM 635 O O . ASP A 1 83 ? -11.411 -1.568 -13.101 1.00 90.38 83 ASP A O 1
ATOM 639 N N . ALA A 1 84 ? -9.615 -0.588 -14.021 1.00 92.06 84 ALA A N 1
ATOM 640 C CA . ALA A 1 84 ? -8.659 -1.580 -13.525 1.00 92.06 84 ALA A CA 1
ATOM 641 C C . ALA A 1 84 ? -8.664 -1.655 -11.990 1.00 92.06 84 ALA A C 1
ATOM 643 O O . ALA A 1 84 ? -8.641 -2.738 -11.412 1.00 92.06 84 ALA A O 1
ATOM 644 N N . PHE A 1 85 ? -8.755 -0.509 -11.306 1.00 94.44 85 PHE A N 1
ATOM 645 C CA . PHE A 1 85 ? -8.863 -0.519 -9.851 1.00 94.44 85 PHE A CA 1
ATOM 646 C C . PHE A 1 85 ? -10.218 -1.058 -9.360 1.00 94.44 85 PHE A C 1
ATOM 648 O O . PHE A 1 85 ? -10.265 -1.747 -8.344 1.00 94.44 85 PHE A O 1
ATOM 655 N N . ARG A 1 86 ? -11.323 -0.823 -10.086 1.00 95.25 86 ARG A N 1
ATOM 656 C CA . ARG A 1 86 ? -12.619 -1.463 -9.785 1.00 95.25 86 ARG A CA 1
ATOM 657 C C . ARG A 1 86 ? -12.539 -2.983 -9.910 1.00 95.25 86 ARG A C 1
ATOM 659 O O . ARG A 1 86 ? -13.104 -3.665 -9.061 1.00 95.25 86 ARG A O 1
ATOM 666 N N . ASP A 1 87 ? -11.825 -3.497 -10.909 1.00 96.94 87 ASP A N 1
ATOM 667 C CA . ASP A 1 87 ? -11.591 -4.937 -11.063 1.00 96.94 87 ASP A CA 1
ATOM 668 C C . ASP A 1 87 ? -10.791 -5.486 -9.866 1.00 96.94 87 ASP A C 1
ATOM 670 O O . ASP A 1 87 ? -11.205 -6.466 -9.248 1.00 96.94 87 ASP A O 1
ATOM 674 N N . VAL A 1 88 ? -9.738 -4.782 -9.423 1.00 97.44 88 VAL A N 1
ATOM 675 C CA . VAL A 1 88 ? -9.013 -5.142 -8.188 1.00 97.44 88 VAL A CA 1
ATOM 676 C C . VAL A 1 88 ? -9.943 -5.160 -6.974 1.00 97.44 88 VAL A C 1
ATOM 678 O O . VAL A 1 88 ? -9.886 -6.096 -6.179 1.00 97.44 88 VAL A O 1
ATOM 681 N N . VAL A 1 89 ? -10.798 -4.148 -6.807 1.00 97.94 89 VAL A N 1
ATOM 682 C CA . VAL A 1 89 ? -11.769 -4.085 -5.701 1.00 97.94 89 VAL A CA 1
ATOM 683 C C . VAL A 1 89 ? -12.744 -5.261 -5.755 1.00 97.94 89 VAL A C 1
ATOM 685 O O . VAL A 1 89 ? -13.041 -5.836 -4.710 1.00 97.94 89 VAL A O 1
ATOM 688 N N . ALA A 1 90 ? -13.220 -5.636 -6.944 1.00 98.19 90 ALA A N 1
ATOM 689 C CA . ALA A 1 90 ? -14.148 -6.749 -7.129 1.00 98.19 90 ALA A CA 1
ATOM 690 C C . ALA A 1 90 ? -13.522 -8.112 -6.785 1.00 98.19 90 ALA A C 1
ATOM 692 O O . ALA A 1 90 ? -14.211 -8.970 -6.230 1.00 98.19 90 ALA A O 1
ATOM 693 N N . ASP A 1 91 ? -12.232 -8.287 -7.076 1.00 97.44 91 ASP A N 1
ATOM 694 C CA . ASP A 1 91 ? -11.499 -9.542 -6.863 1.00 97.44 91 ASP A CA 1
ATOM 695 C C . ASP A 1 91 ? -10.795 -9.623 -5.494 1.00 97.44 91 ASP A C 1
ATOM 697 O O . ASP A 1 91 ? -10.216 -10.650 -5.134 1.00 97.44 91 ASP A O 1
ATOM 701 N N . SER A 1 92 ? -10.840 -8.546 -4.710 1.00 97.56 92 SER A N 1
ATOM 702 C CA . SER A 1 92 ? -10.188 -8.456 -3.405 1.00 97.56 92 SER A CA 1
ATOM 703 C C . SER A 1 92 ? -10.921 -9.242 -2.304 1.00 97.56 92 SER A C 1
ATOM 705 O O . SER A 1 92 ? -12.139 -9.113 -2.166 1.00 97.56 92 SER A O 1
ATOM 707 N N . PRO A 1 93 ? -10.199 -9.979 -1.435 1.00 96.94 93 PRO A N 1
ATOM 708 C CA . PRO A 1 93 ? -10.789 -10.582 -0.237 1.00 96.94 93 PRO A CA 1
ATOM 709 C C . PRO A 1 93 ? -11.126 -9.539 0.843 1.00 96.94 93 PRO A C 1
ATOM 711 O O . PRO A 1 93 ? -12.039 -9.751 1.645 1.00 96.94 93 PRO A O 1
ATOM 714 N N . GLN A 1 94 ? -10.406 -8.412 0.873 1.00 97.69 94 GLN A N 1
ATOM 715 C CA . GLN A 1 94 ? -10.605 -7.351 1.856 1.00 97.69 94 GLN A CA 1
ATOM 716 C C . GLN A 1 94 ? -11.833 -6.488 1.584 1.00 97.69 94 GLN A C 1
ATOM 718 O O . GLN A 1 94 ? -12.264 -6.284 0.448 1.00 97.69 94 GLN A O 1
ATOM 723 N N . ARG A 1 95 ? -12.333 -5.856 2.647 1.00 98.44 95 ARG A N 1
ATOM 724 C CA . ARG A 1 95 ? -13.279 -4.747 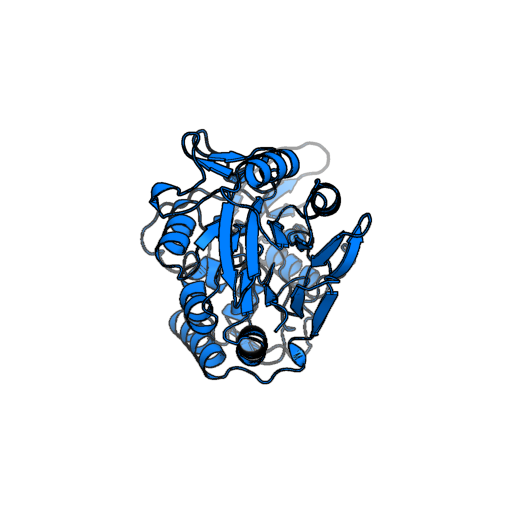2.512 1.00 98.44 95 ARG A CA 1
ATOM 725 C C . ARG A 1 95 ? -12.529 -3.445 2.273 1.00 98.44 95 ARG A C 1
ATOM 727 O O . ARG A 1 95 ? -11.645 -3.075 3.038 1.00 98.44 95 ARG A O 1
ATOM 734 N N . TRP A 1 96 ? -12.933 -2.713 1.250 1.00 98.56 96 TRP A N 1
ATOM 735 C CA . TRP A 1 96 ? -12.361 -1.408 0.954 1.00 98.56 96 TRP A CA 1
ATOM 736 C C . TRP A 1 96 ? -13.129 -0.295 1.666 1.00 98.56 96 TRP A C 1
ATOM 738 O O . TRP A 1 96 ? -14.365 -0.288 1.655 1.00 98.56 96 TRP A O 1
ATOM 748 N N . LEU A 1 97 ? -12.394 0.638 2.274 1.00 98.25 97 LEU A N 1
ATOM 749 C CA . LEU A 1 97 ? -12.947 1.806 2.950 1.00 98.25 97 LEU A CA 1
ATOM 750 C C . LEU A 1 97 ? -12.460 3.103 2.305 1.00 98.25 97 LEU A C 1
ATOM 752 O O . LEU A 1 97 ? -11.265 3.264 2.075 1.00 98.25 97 LEU A O 1
ATOM 756 N N . VAL A 1 98 ? -13.367 4.041 2.036 1.00 96.88 98 VAL A N 1
ATOM 757 C CA . VAL A 1 98 ? -13.008 5.415 1.668 1.00 96.88 98 VAL A CA 1
ATOM 758 C C . VAL A 1 98 ? -14.183 6.367 1.902 1.00 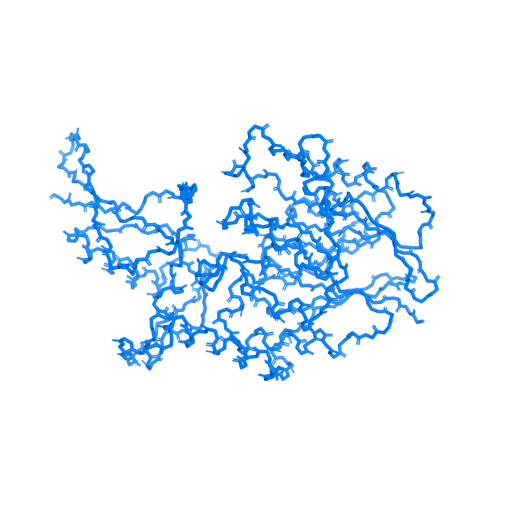96.88 98 VAL A C 1
ATOM 760 O O . VAL A 1 98 ? -15.249 6.233 1.307 1.00 96.88 98 VAL A O 1
ATOM 763 N N . ALA A 1 99 ? -13.994 7.338 2.790 1.00 97.00 99 ALA A N 1
ATOM 764 C CA . ALA A 1 99 ? -15.015 8.295 3.204 1.00 97.00 99 ALA A CA 1
ATOM 765 C C . ALA A 1 99 ? -14.985 9.585 2.379 1.00 97.00 99 ALA A C 1
ATOM 767 O O . ALA A 1 99 ? -15.993 10.275 2.274 1.00 97.00 99 ALA A O 1
ATOM 768 N N . ASN A 1 100 ? -13.837 9.940 1.795 1.00 95.62 100 ASN A N 1
ATOM 769 C CA . ASN A 1 100 ? -13.674 11.203 1.078 1.00 95.62 100 ASN A CA 1
ATOM 770 C C . ASN A 1 100 ? -13.582 11.062 -0.445 1.00 95.62 100 ASN A C 1
ATOM 772 O O . ASN A 1 100 ? -13.490 12.084 -1.114 1.00 95.62 100 ASN A O 1
ATOM 776 N N . LEU A 1 101 ? -13.664 9.857 -1.009 1.00 93.81 101 LEU A N 1
ATOM 777 C CA . LEU A 1 101 ? -13.673 9.624 -2.456 1.00 93.81 101 LEU A CA 1
ATOM 778 C C . LEU A 1 101 ? -15.052 9.128 -2.892 1.00 93.81 101 LEU A C 1
ATOM 780 O O . LEU A 1 101 ? -15.504 8.074 -2.448 1.00 93.81 101 LEU A O 1
A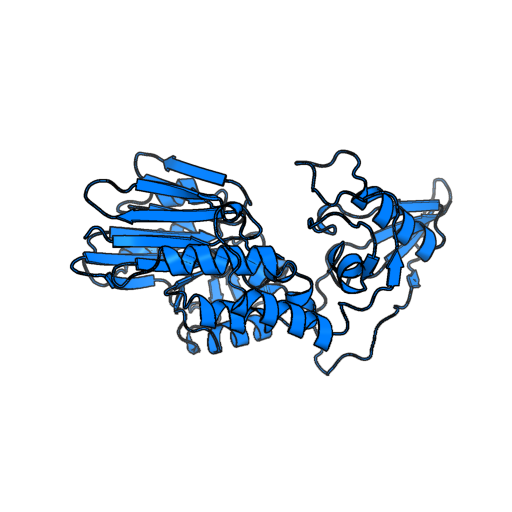TOM 784 N N . HIS A 1 102 ? -15.696 9.873 -3.788 1.00 91.94 102 HIS A N 1
ATOM 785 C CA . HIS A 1 102 ? -17.071 9.614 -4.192 1.00 91.94 102 HIS A CA 1
ATOM 786 C C . HIS A 1 102 ? -17.225 9.422 -5.695 1.00 91.94 102 HIS A C 1
ATOM 788 O O . HIS A 1 102 ? -16.609 10.138 -6.481 1.00 91.94 102 HIS A O 1
ATOM 794 N N . GLU A 1 103 ? -18.128 8.515 -6.059 1.00 90.12 103 GLU A N 1
ATOM 795 C CA . GLU A 1 103 ? -18.675 8.305 -7.394 1.00 90.12 103 GLU A CA 1
ATOM 796 C C . GLU A 1 103 ? -20.202 8.475 -7.322 1.00 90.12 103 GLU A C 1
ATOM 798 O O . GLU A 1 103 ? -20.880 7.817 -6.528 1.00 90.12 103 GLU A O 1
ATOM 803 N N . ASP A 1 104 ? -20.758 9.412 -8.095 1.00 87.25 104 ASP A N 1
ATOM 804 C CA . ASP A 1 104 ? -22.197 9.728 -8.089 1.00 87.25 104 ASP A CA 1
ATOM 805 C C . ASP A 1 104 ? -22.787 10.022 -6.684 1.00 87.25 104 ASP A C 1
ATOM 807 O O . ASP A 1 104 ? -23.903 9.613 -6.353 1.00 87.25 104 ASP A O 1
ATOM 811 N N . ASN A 1 105 ? -22.053 10.775 -5.852 1.00 86.31 105 ASN A N 1
ATOM 812 C CA . ASN A 1 105 ? -22.405 11.132 -4.461 1.00 86.31 105 ASN A CA 1
ATOM 813 C C . ASN A 1 105 ? -22.531 9.944 -3.488 1.00 86.31 105 ASN A C 1
ATOM 815 O O . ASN A 1 105 ? -23.181 10.059 -2.450 1.00 86.31 105 ASN A O 1
ATOM 819 N N . ARG A 1 106 ? -21.933 8.801 -3.814 1.00 92.12 106 ARG A N 1
ATOM 820 C CA . ARG A 1 106 ? -21.718 7.673 -2.898 1.00 92.12 106 ARG A CA 1
ATOM 821 C C . ARG A 1 106 ? -20.224 7.377 -2.832 1.00 92.12 106 ARG A C 1
ATOM 823 O O . ARG A 1 106 ? -19.517 7.853 -3.716 1.00 92.12 106 ARG A O 1
ATOM 830 N N . PRO A 1 107 ? -19.731 6.597 -1.858 1.00 93.56 107 PRO A N 1
ATOM 831 C CA . PRO A 1 107 ? -18.350 6.130 -1.880 1.00 93.56 107 PRO A CA 1
ATOM 832 C C . PRO A 1 107 ? -17.991 5.529 -3.235 1.00 93.56 107 PRO A C 1
ATOM 834 O O . PRO A 1 107 ? -18.822 4.872 -3.872 1.00 93.56 107 PRO A O 1
ATOM 837 N N . PHE A 1 108 ? -16.763 5.760 -3.686 1.00 94.38 108 PHE A N 1
ATOM 838 C CA . PHE A 1 108 ? -16.253 5.133 -4.902 1.00 94.38 108 PHE A CA 1
ATOM 839 C C . PHE A 1 108 ? -16.489 3.622 -4.885 1.00 94.38 108 PHE A C 1
ATOM 841 O O . PHE A 1 108 ? -16.249 2.986 -3.866 1.00 94.38 108 PHE A O 1
ATOM 848 N N . ALA A 1 109 ? -16.964 3.054 -5.999 1.00 95.06 109 ALA A N 1
ATOM 849 C CA . ALA A 1 109 ? -17.263 1.625 -6.123 1.00 95.06 109 ALA A CA 1
ATOM 850 C C . ALA A 1 109 ? -18.201 1.080 -5.021 1.00 95.06 109 ALA A C 1
ATOM 852 O O . ALA A 1 109 ? -18.130 -0.085 -4.620 1.00 95.06 109 ALA A O 1
ATOM 853 N N . HIS A 1 110 ? -19.135 1.904 -4.535 1.00 96.75 110 HIS A N 1
ATOM 854 C CA . HIS A 1 110 ? -20.125 1.493 -3.536 1.00 96.75 110 HIS A CA 1
ATOM 855 C C . HIS A 1 110 ? -20.935 0.249 -3.963 1.00 96.75 110 HIS A C 1
ATOM 857 O O . HIS A 1 110 ? -21.323 -0.568 -3.120 1.00 96.75 110 HIS A O 1
ATOM 863 N N . ASP A 1 111 ? -21.211 0.085 -5.259 1.00 96.50 111 ASP A N 1
ATOM 864 C CA . ASP A 1 111 ? -21.858 -1.097 -5.845 1.00 96.50 111 ASP A CA 1
ATOM 865 C C . ASP A 1 111 ? -21.036 -2.389 -5.697 1.00 96.50 111 ASP A C 1
ATOM 867 O O . ASP A 1 111 ? -21.631 -3.463 -5.628 1.00 96.50 111 ASP A O 1
ATOM 871 N N . LEU A 1 112 ? -19.712 -2.281 -5.546 1.00 97.44 112 LEU A N 1
ATOM 872 C CA . LEU A 1 112 ? -18.796 -3.388 -5.247 1.00 97.44 112 LEU A CA 1
ATOM 873 C C . LEU A 1 112 ? -18.580 -3.606 -3.741 1.00 97.44 112 LEU A C 1
ATOM 875 O O . LEU A 1 112 ? -17.839 -4.494 -3.339 1.00 97.44 112 LEU A O 1
ATOM 879 N N . GLY A 1 113 ? -19.251 -2.829 -2.886 1.00 97.12 113 GLY A N 1
ATOM 880 C CA . GLY A 1 113 ? -19.200 -3.019 -1.435 1.00 97.12 113 GLY A CA 1
ATOM 881 C C . GLY A 1 113 ? -18.270 -2.071 -0.681 1.00 97.12 113 GLY A C 1
ATOM 882 O O . GLY A 1 113 ? -18.190 -2.195 0.539 1.00 97.12 113 GLY A O 1
ATOM 883 N N . VAL A 1 114 ? -17.638 -1.102 -1.351 1.00 97.94 114 VAL A N 1
ATOM 884 C CA . VAL A 1 114 ? -16.842 -0.054 -0.688 1.00 97.94 114 VAL A CA 1
ATOM 885 C C . VAL A 1 114 ? -17.726 0.806 0.217 1.00 97.94 114 VAL A C 1
ATOM 887 O O . VAL A 1 114 ? -18.846 1.166 -0.163 1.00 97.94 114 VAL A O 1
ATOM 890 N N . ARG A 1 115 ? -17.248 1.130 1.419 1.00 97.19 115 ARG A N 1
ATOM 891 C CA . ARG A 1 115 ? -17.972 1.940 2.418 1.00 97.19 115 ARG A CA 1
ATOM 892 C C . ARG A 1 115 ? -17.077 3.027 3.002 1.00 97.19 115 ARG A C 1
ATOM 894 O O . ARG A 1 115 ? -15.866 2.962 2.881 1.00 97.19 115 ARG A O 1
ATOM 901 N N . GLU A 1 116 ? -17.659 4.013 3.661 1.00 96.38 116 GLU A N 1
ATOM 902 C CA . GLU A 1 116 ? -16.935 5.068 4.374 1.00 96.38 116 GLU A CA 1
ATOM 903 C C . GLU A 1 116 ? -16.275 4.517 5.646 1.00 96.38 116 GLU A C 1
ATOM 905 O O . GLU A 1 116 ? -15.115 4.812 5.948 1.00 96.38 116 GLU A O 1
ATOM 910 N N . THR A 1 117 ? -17.024 3.678 6.369 1.00 97.00 117 THR A N 1
ATOM 911 C CA . THR A 1 117 ? -16.630 3.078 7.644 1.00 97.00 117 THR A CA 1
ATOM 912 C C . THR A 1 117 ? -16.945 1.596 7.729 1.00 97.00 117 THR A C 1
ATOM 914 O O . THR A 1 117 ? -17.712 1.028 6.944 1.00 97.00 117 THR A O 1
ATOM 917 N N . ALA A 1 118 ? -16.369 0.960 8.743 1.00 96.94 118 ALA A N 1
ATOM 918 C CA . ALA A 1 118 ? -16.781 -0.356 9.181 1.00 96.94 118 ALA A CA 1
ATOM 919 C C . ALA A 1 118 ? -16.718 -0.483 10.698 1.00 96.94 118 ALA A C 1
ATOM 921 O O . ALA A 1 118 ? -15.980 0.213 11.388 1.00 96.94 118 ALA A O 1
ATOM 922 N N . THR A 1 119 ? -17.458 -1.462 11.202 1.00 96.88 119 THR A N 1
ATOM 923 C CA . THR A 1 119 ? -17.282 -1.962 12.557 1.00 96.88 119 THR A CA 1
ATOM 924 C C . THR A 1 119 ? -17.010 -3.455 12.501 1.00 96.88 119 THR A C 1
ATOM 926 O O . THR A 1 119 ? -17.700 -4.196 11.793 1.00 96.88 119 THR A O 1
ATOM 929 N N . VAL A 1 120 ? -16.007 -3.913 13.242 1.00 95.75 120 VAL A N 1
ATOM 930 C CA . VAL A 1 120 ? -15.612 -5.323 13.308 1.00 95.75 120 VAL A CA 1
ATOM 931 C C . VAL A 1 120 ? -15.440 -5.749 14.760 1.00 95.75 120 VAL A C 1
ATOM 933 O O . VAL A 1 120 ? -15.102 -4.941 15.619 1.00 95.75 120 VAL A O 1
ATOM 936 N N . ARG A 1 121 ? -15.727 -7.018 15.051 1.00 94.12 121 ARG A N 1
ATOM 937 C CA . ARG A 1 121 ? -15.478 -7.614 16.363 1.00 94.12 121 ARG A CA 1
ATOM 938 C C . ARG A 1 121 ? -14.269 -8.531 16.257 1.00 94.12 121 ARG A C 1
ATOM 940 O O . ARG A 1 121 ? -14.277 -9.411 15.401 1.00 94.12 121 ARG A O 1
ATOM 947 N N . VAL A 1 122 ? -13.290 -8.331 17.129 1.00 92.25 122 VAL A N 1
ATOM 948 C CA . VAL A 1 122 ? -12.068 -9.137 17.213 1.00 92.25 122 VAL A CA 1
ATOM 949 C C . VAL A 1 122 ? -11.916 -9.563 18.666 1.00 92.25 122 VAL A C 1
ATOM 951 O O . VAL A 1 122 ? -11.953 -8.731 19.573 1.00 92.25 122 VAL A O 1
ATOM 954 N N . GLY A 1 123 ? -11.909 -10.871 18.910 1.00 87.31 123 GLY A N 1
ATOM 955 C CA . GLY A 1 123 ? -12.097 -11.412 20.252 1.00 87.31 123 GLY A CA 1
ATOM 956 C C . GLY A 1 123 ? -13.349 -10.842 20.943 1.00 87.31 123 GLY A C 1
ATOM 957 O O . GLY A 1 123 ? -14.494 -11.042 20.512 1.00 87.31 123 GLY A O 1
ATOM 958 N N . THR A 1 124 ? -13.144 -10.136 22.057 1.00 88.75 124 THR A N 1
ATOM 959 C CA . THR A 1 124 ? -14.222 -9.488 22.823 1.00 88.75 124 THR A CA 1
ATOM 960 C C . THR A 1 124 ? -14.440 -8.018 22.490 1.00 88.75 124 THR A C 1
ATOM 962 O O . THR A 1 124 ? -15.494 -7.490 22.859 1.00 88.75 124 THR A O 1
ATOM 965 N N . GLU A 1 125 ? -13.496 -7.399 21.790 1.00 93.19 125 GLU A N 1
ATOM 966 C CA . GLU A 1 125 ? -13.467 -5.969 21.503 1.00 93.19 125 GLU A CA 1
ATOM 967 C C . GLU A 1 125 ? -14.121 -5.660 20.157 1.00 93.19 125 GLU A C 1
ATOM 969 O O . GLU A 1 125 ? -14.217 -6.499 19.251 1.00 93.19 125 GLU A O 1
ATOM 974 N N . ARG A 1 126 ? -14.632 -4.443 20.042 1.00 95.12 126 ARG A N 1
ATOM 975 C CA . ARG A 1 126 ? -15.260 -3.897 18.853 1.00 95.12 126 ARG A CA 1
ATOM 976 C C . ARG A 1 126 ? -14.448 -2.713 18.357 1.00 95.12 126 ARG A C 1
ATOM 978 O O . ARG A 1 126 ? -14.270 -1.739 19.077 1.00 95.12 126 ARG A O 1
ATOM 985 N N . ILE A 1 127 ? -14.042 -2.780 17.098 1.00 97.19 127 ILE A N 1
ATOM 986 C CA . ILE A 1 127 ? -13.196 -1.776 16.464 1.00 97.19 127 ILE A CA 1
ATOM 987 C C . ILE A 1 127 ? -14.013 -1.042 15.406 1.00 97.19 127 ILE A C 1
ATOM 989 O O . ILE A 1 127 ? -14.598 -1.675 14.519 1.00 97.19 127 ILE A O 1
ATOM 993 N N . GLY A 1 128 ? -14.061 0.282 15.521 1.00 97.81 128 GLY A N 1
ATOM 994 C CA . GLY A 1 128 ? -14.566 1.201 14.509 1.00 97.81 128 GLY A CA 1
ATOM 995 C C . GLY A 1 128 ? -13.441 1.621 13.569 1.00 97.81 128 GLY A C 1
ATOM 996 O O . GLY A 1 128 ? -12.324 1.876 14.009 1.00 97.81 128 GLY A O 1
ATOM 997 N N . LEU A 1 129 ? -13.726 1.665 12.273 1.00 98.31 129 LEU A N 1
ATOM 998 C CA . LEU A 1 129 ? -12.760 1.981 11.227 1.00 98.31 129 LEU A CA 1
ATOM 999 C C . LEU A 1 129 ? -13.324 3.061 10.311 1.00 98.31 129 LEU A C 1
ATOM 1001 O O . LEU A 1 129 ? -14.467 2.936 9.871 1.00 98.31 129 LEU A O 1
ATOM 1005 N N . ALA A 1 130 ? -12.509 4.054 9.966 1.00 98.19 130 ALA A N 1
ATOM 1006 C CA . ALA A 1 130 ? -12.777 4.998 8.881 1.00 98.19 130 ALA A CA 1
ATOM 1007 C C . ALA A 1 130 ? -11.597 5.011 7.905 1.00 98.19 130 ALA A C 1
ATOM 1009 O O . ALA A 1 130 ? -10.445 4.954 8.333 1.00 98.19 130 ALA A O 1
ATOM 1010 N N . GLY A 1 131 ? -11.888 5.061 6.604 1.00 97.88 131 GLY A N 1
ATOM 1011 C CA . GLY A 1 131 ? -10.867 5.093 5.557 1.00 97.88 131 GLY A CA 1
ATOM 1012 C C . GLY A 1 131 ? -10.819 6.433 4.835 1.00 97.88 131 GLY A C 1
ATOM 1013 O O . GLY A 1 131 ? -11.872 6.955 4.480 1.00 97.88 131 GLY A O 1
ATOM 1014 N N . VAL A 1 132 ? -9.636 6.988 4.571 1.00 97.69 132 VAL A N 1
ATOM 1015 C CA . VAL A 1 132 ? -9.478 8.243 3.808 1.00 97.69 132 VAL A CA 1
ATOM 1016 C C . VAL A 1 132 ? -8.249 8.221 2.902 1.00 97.69 132 VAL A C 1
ATOM 1018 O O . VAL A 1 132 ? -7.315 7.456 3.124 1.00 97.69 132 VAL A O 1
ATOM 1021 N N . THR A 1 133 ? -8.252 9.071 1.876 1.00 94.56 133 THR A N 1
ATOM 1022 C CA . THR A 1 133 ? -7.182 9.177 0.869 1.00 94.56 133 THR A CA 1
ATOM 1023 C C . THR A 1 133 ? -6.822 10.637 0.565 1.00 94.56 133 THR A C 1
ATOM 1025 O O . THR A 1 133 ? -7.615 11.538 0.847 1.00 94.56 133 THR A O 1
ATOM 1028 N N . ASP A 1 134 ? -5.645 10.907 0.000 1.00 86.38 134 ASP A N 1
ATOM 1029 C CA . ASP A 1 134 ? -5.205 12.261 -0.348 1.00 86.38 134 ASP A CA 1
ATOM 1030 C C . ASP A 1 134 ? -5.983 12.834 -1.559 1.00 86.38 134 ASP A C 1
ATOM 1032 O O . ASP A 1 134 ? -5.965 12.261 -2.654 1.00 86.38 134 ASP A O 1
ATOM 1036 N N . PRO A 1 135 ? -6.642 14.003 -1.427 1.00 71.94 135 PRO A N 1
ATOM 1037 C CA . PRO A 1 135 ? -7.335 14.648 -2.541 1.00 71.94 135 PRO A CA 1
ATOM 1038 C C . PRO A 1 135 ? -6.407 15.274 -3.589 1.00 71.94 135 PRO A C 1
ATOM 1040 O O . PRO A 1 135 ? -6.856 15.519 -4.712 1.00 71.94 135 PRO A O 1
ATOM 1043 N N . VAL A 1 136 ? -5.150 15.588 -3.253 1.00 63.28 136 VAL A N 1
ATOM 1044 C CA . VAL A 1 136 ? -4.264 16.366 -4.136 1.00 63.28 136 VAL A CA 1
ATOM 1045 C C . VAL A 1 136 ? -3.737 15.513 -5.287 1.00 63.28 136 VAL A C 1
ATOM 1047 O O . VAL A 1 136 ? -3.745 15.950 -6.441 1.00 63.28 136 VAL A O 1
ATOM 1050 N N . THR A 1 137 ? -3.300 14.294 -4.998 1.00 60.53 137 THR A N 1
ATOM 1051 C CA . THR A 1 137 ? -2.650 13.407 -5.973 1.00 60.53 137 THR A CA 1
ATOM 1052 C C . THR A 1 137 ? -3.618 12.604 -6.840 1.00 60.53 137 THR A C 1
ATOM 1054 O O . THR A 1 137 ? -3.250 12.201 -7.944 1.00 60.53 137 THR A O 1
ATOM 1057 N N . LEU A 1 138 ? -4.883 12.466 -6.432 1.00 60.91 138 LEU A N 1
ATOM 1058 C CA . LEU A 1 138 ? -5.944 11.894 -7.272 1.00 60.91 138 LEU A CA 1
ATOM 1059 C C . LEU A 1 138 ? -6.416 12.831 -8.395 1.00 60.91 138 LEU A C 1
ATOM 1061 O O . LEU A 1 138 ? -7.121 12.387 -9.301 1.00 60.91 138 LEU A O 1
ATOM 1065 N N . GLY A 1 139 ? -6.018 14.109 -8.375 1.00 51.03 139 GLY A N 1
ATOM 1066 C CA . GLY A 1 139 ? -6.488 15.153 -9.294 1.00 51.03 139 GLY A CA 1
ATOM 1067 C C . GLY A 1 139 ? -6.332 14.853 -10.792 1.00 51.03 139 GLY A C 1
ATOM 1068 O O . GLY A 1 139 ? -7.104 15.381 -11.592 1.00 51.03 139 GLY A O 1
ATOM 1069 N N . ASP A 1 140 ? -5.403 13.974 -11.181 1.00 51.94 140 ASP A N 1
ATOM 1070 C CA . ASP A 1 140 ? -5.230 13.538 -12.576 1.00 51.94 140 ASP A CA 1
ATOM 1071 C C . ASP A 1 140 ? -6.268 12.478 -13.019 1.00 51.94 140 ASP A C 1
ATOM 1073 O O . ASP A 1 140 ? -6.504 12.316 -14.221 1.00 51.94 140 ASP A O 1
ATOM 1077 N N . TYR A 1 141 ? -6.922 11.792 -12.071 1.00 52.12 141 TYR A N 1
ATOM 1078 C CA . TYR A 1 141 ? -8.015 10.828 -12.293 1.00 52.12 141 TYR A CA 1
ATOM 1079 C C . TYR A 1 141 ? -9.401 11.401 -11.985 1.00 52.12 141 TYR A C 1
ATOM 1081 O O . TYR A 1 141 ? -10.408 10.780 -12.327 1.00 52.12 141 TYR A O 1
ATOM 1089 N N . VAL A 1 142 ? -9.468 12.583 -11.365 1.00 53.94 142 VAL A N 1
ATOM 1090 C CA . VAL A 1 142 ? -10.713 13.311 -11.092 1.00 53.94 142 VAL A CA 1
ATOM 1091 C C . VAL A 1 142 ? -11.394 13.663 -12.418 1.00 53.94 142 VAL A C 1
ATOM 1093 O O . VAL A 1 142 ? -11.018 14.594 -13.135 1.00 53.94 142 VAL A O 1
ATOM 1096 N N . THR A 1 143 ? -12.412 12.881 -12.769 1.00 60.25 143 THR A N 1
ATOM 1097 C CA . THR A 1 143 ? -13.336 13.172 -13.868 1.00 60.25 143 THR A CA 1
ATOM 1098 C C . THR A 1 143 ? -14.523 13.987 -13.343 1.00 60.25 143 THR A C 1
ATOM 1100 O O . THR A 1 143 ? -14.560 14.403 -12.190 1.00 60.25 143 THR A O 1
ATOM 1103 N N . ARG A 1 144 ? -15.539 14.237 -14.181 1.00 55.22 144 ARG A N 1
ATOM 1104 C CA . ARG A 1 144 ? -16.810 14.797 -13.685 1.00 55.22 144 ARG A CA 1
ATOM 1105 C C . ARG A 1 144 ? -17.542 13.863 -12.709 1.00 55.22 144 ARG A C 1
ATOM 1107 O O . ARG A 1 144 ? -18.468 14.330 -12.058 1.00 55.22 144 ARG A O 1
ATOM 1114 N N . GLU A 1 145 ? -17.165 12.587 -12.660 1.00 67.94 145 GLU A N 1
ATOM 1115 C CA . GLU A 1 145 ? -17.886 11.519 -11.958 1.00 67.94 145 GLU A CA 1
ATOM 1116 C C . GLU A 1 145 ? -17.205 11.133 -10.637 1.00 67.94 145 GLU A C 1
ATOM 1118 O O . GLU A 1 145 ? -17.899 10.732 -9.707 1.00 67.94 145 GLU A O 1
ATOM 1123 N N . LEU A 1 146 ? -15.883 11.332 -10.522 1.00 82.62 146 LEU A N 1
ATOM 1124 C CA . LEU A 1 146 ? -15.124 11.118 -9.288 1.00 82.62 146 LEU A CA 1
ATOM 1125 C C . LEU A 1 146 ? -14.807 12.438 -8.594 1.00 82.62 146 LEU A C 1
ATOM 1127 O O . LEU A 1 146 ? -14.170 13.312 -9.177 1.00 82.62 146 LEU A O 1
ATOM 1131 N N . THR A 1 147 ? -15.198 12.572 -7.331 1.00 86.94 147 THR A N 1
ATOM 1132 C CA . THR A 1 147 ? -14.886 13.750 -6.511 1.00 86.94 147 THR A CA 1
ATOM 1133 C C . THR A 1 147 ? -14.172 13.347 -5.237 1.00 86.94 147 THR A C 1
ATOM 1135 O O . THR A 1 147 ? -14.591 12.391 -4.583 1.00 86.94 147 THR A O 1
ATOM 1138 N N . VAL A 1 148 ? -13.151 14.114 -4.852 1.00 88.81 148 VAL A N 1
ATOM 1139 C CA . VAL A 1 148 ? -12.433 13.914 -3.588 1.00 88.81 148 VAL A CA 1
ATOM 1140 C C . VAL A 1 148 ? -12.653 15.109 -2.666 1.00 88.81 148 VAL A C 1
ATOM 1142 O O . VAL A 1 148 ? -12.494 16.258 -3.082 1.00 88.81 148 VAL A O 1
ATOM 1145 N N . GLY A 1 149 ? -13.073 14.834 -1.435 1.00 92.00 149 GLY A N 1
ATOM 1146 C CA . GLY A 1 149 ? -13.292 15.811 -0.374 1.00 92.00 149 GLY A CA 1
ATOM 1147 C C . GLY A 1 149 ? -12.106 15.926 0.585 1.00 92.00 149 GLY A C 1
ATOM 1148 O O . GLY A 1 149 ? -11.109 15.212 0.466 1.00 92.00 149 GLY A O 1
ATOM 1149 N N . ASP A 1 150 ? -12.237 16.820 1.566 1.00 94.69 150 ASP A N 1
ATOM 1150 C CA . ASP A 1 150 ? -11.261 16.946 2.651 1.00 94.69 150 ASP A CA 1
ATOM 1151 C C . ASP A 1 150 ? -11.246 15.662 3.508 1.00 94.69 150 ASP A C 1
ATOM 1153 O O . ASP A 1 150 ? -12.308 15.241 3.976 1.00 94.69 150 ASP A O 1
ATOM 1157 N N . PRO A 1 151 ? -10.078 15.022 3.705 1.00 96.06 151 PRO A N 1
ATOM 1158 C CA . PRO A 1 151 ? -9.995 13.752 4.420 1.00 96.06 151 PRO A CA 1
ATOM 1159 C C . PRO A 1 151 ? -10.341 13.893 5.907 1.00 96.06 151 PRO A C 1
ATOM 1161 O O . PRO A 1 151 ? -10.961 12.996 6.465 1.00 96.06 151 PRO A O 1
ATOM 1164 N N . VAL A 1 152 ? -10.009 15.018 6.546 1.00 97.50 152 VAL A N 1
ATOM 1165 C CA . VAL A 1 152 ? -10.246 15.215 7.985 1.00 97.50 152 VAL A CA 1
ATOM 1166 C C . VAL A 1 152 ? -11.737 15.370 8.267 1.00 97.50 152 VAL A C 1
ATOM 1168 O O . VAL A 1 152 ? -12.285 14.644 9.093 1.00 97.50 152 VAL A O 1
ATOM 1171 N N . ALA A 1 153 ? -12.417 16.242 7.520 1.00 97.31 153 ALA A N 1
ATOM 1172 C CA . ALA A 1 153 ? -13.859 16.437 7.647 1.00 97.31 153 ALA A CA 1
ATOM 1173 C C . ALA A 1 153 ? -14.651 15.162 7.307 1.00 97.31 153 ALA A C 1
ATOM 1175 O O . ALA A 1 153 ? -15.664 14.866 7.940 1.00 97.31 153 ALA A O 1
ATOM 1176 N N . ALA A 1 154 ? -14.197 14.396 6.311 1.00 97.00 154 ALA A N 1
ATOM 1177 C CA . ALA A 1 154 ? -14.829 13.132 5.954 1.00 97.00 154 ALA A CA 1
ATOM 1178 C C . ALA A 1 154 ? -14.636 12.063 7.033 1.00 97.00 154 ALA A C 1
ATOM 1180 O O . ALA A 1 154 ? -15.599 11.378 7.362 1.00 97.00 154 ALA A O 1
ATOM 1181 N N . ALA A 1 155 ? -13.432 11.934 7.604 1.00 97.69 155 ALA A N 1
ATOM 1182 C CA . ALA A 1 155 ? -13.182 11.015 8.711 1.00 97.69 155 ALA A CA 1
ATOM 1183 C C . ALA A 1 155 ? -14.044 11.367 9.931 1.00 97.69 155 ALA A C 1
ATOM 1185 O O . ALA A 1 155 ? -14.701 10.488 10.475 1.00 97.69 155 ALA A O 1
ATOM 1186 N N . GLU A 1 156 ? -14.117 12.643 10.318 1.00 97.50 156 GLU A N 1
ATOM 1187 C CA . GLU A 1 156 ? -14.950 13.102 11.439 1.00 97.50 156 GLU A CA 1
ATOM 1188 C C . GLU A 1 156 ? -16.435 12.737 11.251 1.00 97.50 156 GLU A C 1
ATOM 1190 O O . GLU A 1 156 ? -17.073 12.190 12.158 1.00 97.50 156 GLU A O 1
ATOM 1195 N N . ALA A 1 157 ? -16.983 12.981 10.055 1.00 96.69 157 ALA A N 1
ATOM 1196 C CA . ALA A 1 157 ? -18.360 12.618 9.723 1.00 96.69 157 ALA A CA 1
ATOM 1197 C C . ALA A 1 157 ? -18.570 11.096 9.746 1.00 96.69 157 ALA A C 1
ATOM 1199 O O . ALA A 1 157 ? -19.513 10.602 10.359 1.00 96.69 157 ALA A O 1
ATOM 1200 N N . ALA A 1 158 ? -17.652 10.353 9.130 1.00 95.44 158 ALA A N 1
ATOM 1201 C CA . ALA A 1 158 ? -17.697 8.902 9.039 1.00 95.44 158 ALA A CA 1
ATOM 1202 C C . ALA A 1 158 ? -17.658 8.245 10.435 1.00 95.44 158 ALA A C 1
ATOM 1204 O O . ALA A 1 158 ? -18.440 7.338 10.721 1.00 95.44 158 ALA A O 1
ATOM 1205 N N . LEU A 1 159 ? -16.800 8.744 11.329 1.00 94.31 159 LEU A N 1
ATOM 1206 C CA . LEU A 1 159 ? -16.698 8.286 12.715 1.00 94.31 159 LEU A CA 1
ATOM 1207 C C . LEU A 1 159 ? -17.947 8.620 13.538 1.00 94.31 159 LEU A C 1
ATOM 1209 O O . LEU A 1 159 ? -18.395 7.791 14.329 1.00 94.31 159 LEU A O 1
ATOM 1213 N N . SER A 1 160 ? -18.546 9.791 13.314 1.00 92.94 160 SER A N 1
ATOM 1214 C CA . SER A 1 160 ? -19.807 10.184 13.961 1.00 92.94 160 SER A CA 1
ATOM 1215 C C . SER A 1 160 ? -20.983 9.280 13.568 1.00 92.94 160 SER A C 1
ATOM 1217 O O . SER A 1 160 ? -21.911 9.101 14.357 1.00 92.94 160 SER A O 1
ATOM 1219 N N . ASP A 1 161 ? -20.930 8.691 12.371 1.00 88.81 161 ASP A N 1
ATOM 1220 C CA . ASP A 1 161 ? -21.948 7.785 11.831 1.00 88.81 161 ASP A CA 1
ATOM 1221 C C . ASP A 1 161 ? -21.711 6.305 12.194 1.00 88.81 161 ASP A C 1
ATOM 1223 O O . ASP A 1 161 ? -22.463 5.427 11.749 1.00 88.81 161 ASP A O 1
ATOM 1227 N N . LEU A 1 162 ? -20.698 5.990 13.015 1.00 90.31 162 LEU A N 1
ATOM 1228 C CA . LEU A 1 162 ? -20.488 4.622 13.488 1.00 90.31 162 LEU A CA 1
ATOM 1229 C C . LEU A 1 162 ? -21.748 4.121 14.224 1.00 90.31 162 LEU A C 1
ATOM 1231 O O . LEU A 1 162 ? -22.228 4.751 15.166 1.00 90.31 162 LEU A O 1
ATOM 1235 N N . PRO A 1 163 ? -22.311 2.962 13.833 1.00 73.50 163 PRO A N 1
ATOM 1236 C CA . PRO A 1 163 ? -23.662 2.567 14.241 1.00 73.50 163 PRO A CA 1
ATOM 1237 C C . PRO A 1 163 ? -23.772 2.104 15.703 1.00 73.50 163 PRO A C 1
ATOM 1239 O O . PRO A 1 163 ? -24.860 1.739 16.156 1.00 73.50 163 PRO A O 1
ATOM 1242 N N . VAL A 1 164 ? -22.646 2.012 16.410 1.00 78.38 164 VAL A N 1
ATOM 1243 C CA . VAL A 1 164 ? -22.482 1.331 17.697 1.00 78.38 164 VAL A CA 1
ATOM 1244 C C . VAL A 1 164 ? -21.254 1.871 18.426 1.00 78.38 164 VAL A C 1
ATOM 1246 O O . VAL A 1 164 ? -20.247 2.180 17.791 1.00 78.38 164 VAL A O 1
ATOM 1249 N N . ASP A 1 165 ? -21.312 1.875 19.756 1.00 87.69 165 ASP A N 1
ATOM 1250 C CA . ASP A 1 165 ? -20.151 2.173 20.596 1.00 87.69 165 ASP A CA 1
ATOM 1251 C C . ASP A 1 165 ? -19.038 1.153 20.325 1.00 87.69 165 ASP A C 1
ATOM 1253 O O . ASP A 1 165 ? -19.274 -0.061 20.382 1.00 87.69 165 ASP A O 1
ATOM 1257 N N . CYS A 1 166 ? -17.847 1.652 20.003 1.00 94.06 166 CYS A N 1
ATOM 1258 C CA . CYS A 1 166 ? -16.647 0.859 19.760 1.00 94.06 166 CYS A CA 1
ATOM 1259 C C . CYS A 1 166 ? -15.704 0.967 20.963 1.00 94.06 166 CYS A C 1
ATOM 1261 O O . CYS A 1 166 ? -15.657 2.003 21.619 1.00 94.06 166 CYS A O 1
ATOM 1263 N N . ASP A 1 167 ? -14.976 -0.112 21.246 1.00 95.31 167 ASP A N 1
ATOM 1264 C CA . ASP A 1 167 ? -13.940 -0.132 22.282 1.00 95.31 167 ASP A CA 1
ATOM 1265 C C . ASP A 1 167 ? -12.683 0.611 21.800 1.00 95.31 167 ASP A C 1
ATOM 1267 O O . ASP A 1 167 ? -12.007 1.250 22.599 1.00 95.31 167 ASP A O 1
ATOM 1271 N N . HIS A 1 168 ? -12.423 0.561 20.486 1.00 96.56 168 HIS A N 1
ATOM 1272 C CA . HIS A 1 168 ? -11.350 1.294 19.819 1.00 96.56 168 HIS A CA 1
ATOM 1273 C C . HIS A 1 168 ? -11.800 1.868 18.471 1.00 96.56 168 HIS A C 1
ATOM 1275 O O . HIS A 1 168 ? -12.605 1.253 17.762 1.00 96.56 168 HIS A O 1
ATOM 1281 N N . VAL A 1 169 ? -11.232 3.004 18.077 1.00 97.62 169 VAL A N 1
ATOM 1282 C CA . VAL A 1 169 ? -11.443 3.659 16.783 1.00 97.62 169 VAL A CA 1
ATOM 1283 C C . VAL A 1 169 ? -10.110 3.856 16.069 1.00 97.62 169 VAL A C 1
ATOM 1285 O O . VAL A 1 169 ? -9.201 4.515 16.573 1.00 97.62 169 VAL A O 1
ATOM 1288 N N . VAL A 1 170 ? -10.009 3.312 14.858 1.00 98.62 170 VAL A N 1
ATOM 1289 C CA . VAL A 1 170 ? -8.800 3.352 14.033 1.00 98.62 170 VAL A CA 1
ATOM 1290 C C . VAL A 1 170 ? -9.094 4.058 12.712 1.00 98.62 170 VAL A C 1
ATOM 1292 O O . VAL A 1 170 ? -10.021 3.691 11.990 1.00 98.62 170 VAL A O 1
ATOM 1295 N N . VAL A 1 171 ? -8.279 5.048 12.356 1.00 98.69 171 VAL A N 1
ATOM 1296 C CA . VAL A 1 171 ? -8.327 5.684 11.033 1.00 98.69 171 VAL A CA 1
ATOM 1297 C C . VAL A 1 171 ? -7.270 5.048 10.136 1.00 98.69 171 VAL A C 1
ATOM 1299 O O . VAL A 1 171 ? -6.083 5.051 10.460 1.00 98.69 171 VAL A O 1
ATOM 1302 N N . LEU A 1 172 ? -7.710 4.504 9.002 1.00 98.81 172 LEU A N 1
ATOM 1303 C CA . LEU A 1 172 ? -6.850 4.034 7.920 1.00 98.81 172 LEU A CA 1
ATOM 1304 C C . LEU A 1 172 ? -6.692 5.179 6.917 1.00 98.81 172 LEU A C 1
ATOM 1306 O O . LEU A 1 172 ? -7.672 5.608 6.305 1.00 98.81 172 LEU A O 1
ATOM 1310 N N . SER A 1 173 ? -5.480 5.694 6.763 1.00 98.31 173 SER A N 1
ATOM 1311 C CA . SER A 1 173 ? -5.234 6.916 6.005 1.00 98.31 173 SER A CA 1
ATOM 1312 C C . SER A 1 173 ? -4.191 6.716 4.919 1.00 98.31 173 SER A C 1
ATOM 1314 O O . SER A 1 173 ? -3.112 6.184 5.158 1.00 98.31 173 SER A O 1
ATOM 1316 N N . HIS A 1 174 ? -4.503 7.224 3.732 1.00 97.62 174 HIS A N 1
ATOM 1317 C CA . HIS A 1 174 ? -3.524 7.527 2.698 1.00 97.62 174 HIS A CA 1
ATOM 1318 C C . HIS A 1 174 ? -3.484 9.041 2.431 1.00 97.62 174 HIS A C 1
ATOM 1320 O O . HIS A 1 174 ? -3.554 9.478 1.286 1.00 97.62 174 HIS A O 1
ATOM 1326 N N . ALA A 1 175 ? -3.474 9.855 3.493 1.00 94.81 175 ALA A N 1
ATOM 1327 C CA . ALA A 1 175 ? -3.491 11.320 3.413 1.00 94.81 175 ALA A CA 1
ATOM 1328 C C . ALA A 1 175 ? -2.179 11.992 3.868 1.00 94.81 175 ALA A C 1
ATOM 1330 O O . ALA A 1 175 ? -2.075 13.223 3.812 1.00 94.81 175 ALA A O 1
ATOM 1331 N N . GLY A 1 176 ? -1.185 11.211 4.308 1.00 91.81 176 GLY A N 1
ATOM 1332 C CA . GLY A 1 176 ? 0.167 11.675 4.616 1.00 91.81 176 GLY A CA 1
ATOM 1333 C C . GLY A 1 176 ? 0.184 12.825 5.619 1.00 91.81 176 GLY A C 1
ATOM 1334 O O . GLY A 1 176 ? -0.200 12.674 6.774 1.00 91.81 176 GLY A O 1
ATOM 1335 N N . GLY A 1 177 ? 0.580 14.019 5.177 1.00 89.62 177 GLY A N 1
ATOM 1336 C CA . GLY A 1 177 ? 0.693 15.210 6.022 1.00 89.62 177 GLY A CA 1
ATOM 1337 C C . GLY A 1 177 ? -0.593 15.670 6.725 1.00 89.62 177 GLY A C 1
ATOM 1338 O O . GLY A 1 177 ? -0.521 16.569 7.562 1.00 89.62 177 GLY A O 1
ATOM 1339 N N . ARG A 1 178 ? -1.759 15.080 6.424 1.00 95.62 178 ARG A N 1
ATOM 1340 C CA . ARG A 1 178 ? -3.014 15.307 7.168 1.00 95.62 178 ARG A CA 1
ATOM 1341 C C . ARG A 1 178 ? -3.212 14.344 8.352 1.00 95.62 178 ARG A C 1
ATOM 1343 O O . ARG A 1 178 ? -4.148 14.541 9.125 1.00 95.62 178 ARG A O 1
ATOM 1350 N N . ASP A 1 179 ? -2.346 13.350 8.542 1.00 97.19 179 ASP A N 1
ATOM 1351 C CA . ASP A 1 179 ? -2.513 12.301 9.561 1.00 97.19 179 ASP A CA 1
ATOM 1352 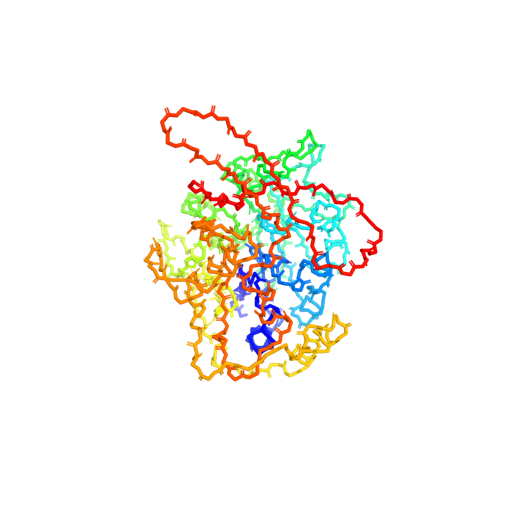C C . ASP A 1 179 ? -2.428 12.836 11.000 1.00 97.19 179 ASP A C 1
ATOM 1354 O O . ASP A 1 179 ? -3.112 12.334 11.892 1.00 97.19 179 ASP A O 1
ATOM 1358 N N . ASP A 1 180 ? -1.688 13.927 11.224 1.00 97.94 180 ASP A N 1
ATOM 1359 C CA . ASP A 1 180 ? -1.671 14.623 12.518 1.00 97.94 180 ASP A CA 1
ATOM 1360 C C . ASP A 1 180 ? -3.021 15.270 12.846 1.00 97.94 180 ASP A C 1
ATOM 1362 O O . ASP A 1 180 ? -3.430 15.301 14.005 1.00 97.94 180 ASP A O 1
ATOM 1366 N N . GLU A 1 181 ? -3.733 15.798 11.850 1.00 98.12 181 GLU A N 1
ATOM 1367 C CA . GLU A 1 181 ? -5.069 16.363 12.054 1.00 98.12 181 GLU A CA 1
ATOM 1368 C C . GLU A 1 181 ? -6.094 15.258 12.322 1.00 98.12 181 GLU A C 1
ATOM 1370 O O . GLU A 1 181 ? -6.923 15.415 13.215 1.00 98.12 181 GLU A O 1
ATOM 1375 N N . LEU A 1 182 ? -5.988 14.122 11.621 1.00 98.25 182 LEU A N 1
ATOM 1376 C CA . LEU A 1 182 ? -6.817 12.936 11.866 1.00 98.25 182 LEU A CA 1
ATOM 1377 C C . LEU A 1 182 ? -6.629 12.393 13.289 1.00 98.25 182 LEU A C 1
ATOM 1379 O O . LEU A 1 182 ? -7.604 12.050 13.949 1.00 98.25 182 LEU A O 1
ATOM 1383 N N . ALA A 1 183 ? -5.393 12.371 13.789 1.00 98.06 183 ALA A N 1
ATOM 1384 C CA . ALA A 1 183 ? -5.083 11.917 15.143 1.00 98.06 183 ALA A CA 1
ATOM 1385 C C . ALA A 1 183 ? -5.636 12.839 16.247 1.00 98.06 183 ALA A C 1
ATOM 1387 O O . ALA A 1 183 ? -5.791 12.402 17.385 1.00 98.06 183 ALA A O 1
ATOM 1388 N N . ASN A 1 184 ? -5.926 14.105 15.922 1.00 97.88 184 ASN A N 1
ATOM 1389 C CA . ASN A 1 184 ? -6.540 15.069 16.840 1.00 97.88 184 ASN A CA 1
ATOM 1390 C C . ASN A 1 184 ? -8.078 15.012 16.846 1.00 97.88 184 ASN A C 1
ATOM 1392 O O . ASN A 1 184 ? -8.692 15.773 17.594 1.00 97.88 184 ASN A O 1
ATOM 1396 N N . LEU A 1 185 ? -8.707 14.175 16.013 1.00 97.56 185 LEU A N 1
ATOM 1397 C CA . LEU A 1 185 ? -10.159 14.012 16.024 1.00 97.56 185 LEU A CA 1
ATOM 1398 C C . LEU A 1 185 ? -10.623 13.346 17.325 1.00 97.56 185 LEU A C 1
ATOM 1400 O O . LEU A 1 185 ? -9.995 12.412 17.831 1.00 97.56 185 LEU A O 1
ATOM 1404 N N . ASP A 1 186 ? -11.755 13.817 17.848 1.00 93.94 186 ASP A N 1
ATOM 1405 C CA . ASP A 1 186 ? -12.327 13.300 19.086 1.00 93.94 186 ASP A CA 1
ATOM 1406 C C . ASP A 1 186 ? -12.670 11.808 18.947 1.00 93.94 186 ASP A C 1
ATOM 1408 O O . ASP A 1 186 ? -13.417 11.396 18.059 1.00 93.94 186 ASP A O 1
ATOM 1412 N N . GLY A 1 187 ? -12.140 11.000 19.867 1.00 93.19 187 GLY A N 1
ATOM 1413 C CA . GLY A 1 187 ? -12.417 9.566 19.940 1.00 93.19 187 GLY A CA 1
ATOM 1414 C C . GLY A 1 187 ? -11.577 8.686 19.016 1.00 93.19 187 GLY A C 1
ATOM 1415 O O . GLY A 1 187 ? -11.851 7.497 18.975 1.00 93.19 187 GLY A O 1
ATOM 1416 N N . VAL A 1 188 ? -10.579 9.219 18.298 1.00 97.81 188 VAL A N 1
ATOM 1417 C CA . VAL A 1 188 ? -9.615 8.402 17.538 1.00 97.81 188 VAL A CA 1
ATOM 1418 C C . VAL A 1 188 ? -8.531 7.855 18.465 1.00 97.81 188 VAL A C 1
ATOM 1420 O O . VAL A 1 188 ? -7.842 8.622 19.133 1.00 97.81 188 VAL A O 1
ATOM 1423 N N . ASP A 1 189 ? -8.333 6.536 18.451 1.00 97.81 189 ASP A N 1
ATOM 1424 C CA . ASP A 1 189 ? -7.326 5.851 19.272 1.00 97.81 189 ASP A CA 1
ATOM 1425 C C . ASP A 1 189 ? -6.042 5.522 18.504 1.00 97.81 189 ASP A C 1
ATOM 1427 O O . ASP A 1 189 ? -5.001 5.292 19.115 1.00 97.81 189 ASP A O 1
ATOM 1431 N N . LEU A 1 190 ? -6.094 5.461 17.170 1.00 98.69 190 LEU A N 1
ATOM 1432 C CA . LEU A 1 190 ? -4.949 5.113 16.326 1.00 98.69 190 LEU A CA 1
ATOM 1433 C C . LEU A 1 190 ? -5.127 5.638 14.899 1.00 98.69 190 LEU A C 1
ATOM 1435 O O . LEU A 1 190 ? -6.186 5.461 14.295 1.00 98.69 190 LEU A O 1
ATOM 1439 N N . VAL A 1 191 ? -4.056 6.187 14.323 1.00 98.81 191 VAL A N 1
ATOM 1440 C CA . VAL A 1 191 ? -3.960 6.463 12.882 1.00 98.81 191 VAL A CA 1
ATOM 1441 C C . VAL A 1 191 ? -2.890 5.573 12.255 1.00 98.81 191 VAL A C 1
ATOM 1443 O O . VAL A 1 191 ? -1.728 5.580 12.666 1.00 98.81 191 VAL A O 1
ATOM 1446 N N . LEU A 1 192 ? -3.290 4.813 11.240 1.00 98.81 192 LEU A N 1
ATOM 1447 C CA . LEU A 1 192 ? -2.409 4.018 10.389 1.00 98.81 192 LEU A CA 1
ATOM 1448 C C . LEU A 1 192 ? -2.309 4.735 9.040 1.00 98.81 192 LEU A C 1
ATOM 1450 O O . LEU A 1 192 ? -3.287 4.767 8.296 1.00 98.81 192 LEU A O 1
ATOM 1454 N N . GLY A 1 193 ? -1.160 5.357 8.778 1.00 97.94 193 GLY A N 1
ATOM 1455 C CA . GLY A 1 193 ? -0.949 6.295 7.669 1.00 97.94 193 GLY A CA 1
ATOM 1456 C C . GLY A 1 193 ? 0.027 5.814 6.589 1.00 97.94 193 GLY A C 1
ATOM 1457 O O . GLY A 1 193 ? 0.773 4.852 6.793 1.00 97.94 193 GLY A O 1
ATOM 1458 N N . GLY A 1 194 ? 0.047 6.513 5.455 1.00 95.69 194 GLY A N 1
ATOM 1459 C CA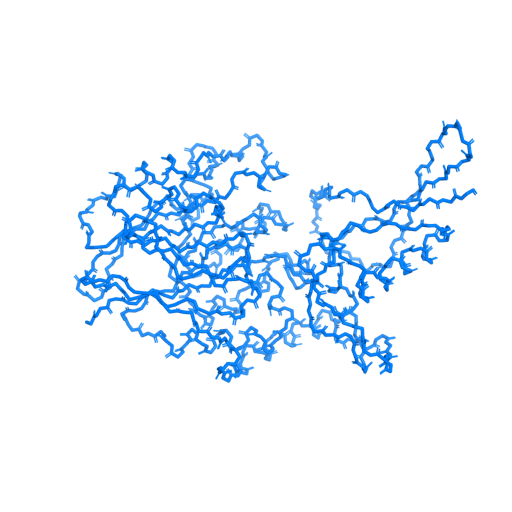 . GLY A 1 194 ? 0.865 6.220 4.269 1.00 95.69 194 GLY A CA 1
ATOM 1460 C C . GLY A 1 194 ? 1.200 7.481 3.463 1.00 95.69 194 GLY A C 1
ATOM 1461 O O . GLY A 1 194 ? 1.195 8.579 4.016 1.00 95.69 194 GLY A O 1
ATOM 1462 N N . HIS A 1 195 ? 1.450 7.350 2.157 1.00 94.62 195 HIS A N 1
ATOM 1463 C CA . HIS A 1 195 ? 1.605 8.436 1.168 1.00 94.62 195 HIS A CA 1
ATOM 1464 C C . HIS A 1 195 ? 2.960 9.173 1.161 1.00 94.62 195 HIS A C 1
ATOM 1466 O O . HIS A 1 195 ? 3.540 9.410 0.102 1.00 94.62 195 HIS A O 1
ATOM 1472 N N . GLU A 1 196 ? 3.510 9.551 2.320 1.00 89.69 196 GLU A N 1
ATOM 1473 C CA . GLU A 1 196 ? 4.769 10.329 2.379 1.00 89.69 196 GLU A CA 1
ATOM 1474 C C . GLU A 1 196 ? 6.048 9.475 2.363 1.00 89.69 196 GLU A C 1
ATOM 1476 O O . GLU A 1 196 ? 7.159 10.014 2.301 1.00 89.69 196 GLU A O 1
ATOM 1481 N N . HIS A 1 197 ? 5.901 8.146 2.389 1.00 91.19 197 HIS A N 1
ATOM 1482 C CA . HIS A 1 197 ? 6.984 7.154 2.448 1.00 91.19 197 HIS A CA 1
ATOM 1483 C C . HIS A 1 197 ? 7.895 7.293 3.689 1.00 91.19 197 HIS A C 1
ATOM 1485 O O . HIS A 1 197 ? 8.985 6.709 3.744 1.00 91.19 197 HIS A O 1
ATOM 1491 N N . ASP A 1 198 ? 7.484 8.059 4.700 1.00 93.25 198 ASP A N 1
ATOM 1492 C CA . ASP A 1 198 ? 8.221 8.222 5.944 1.00 93.25 198 ASP A CA 1
ATOM 1493 C C . ASP A 1 198 ? 7.984 7.048 6.904 1.00 93.25 198 ASP A C 1
ATOM 1495 O O . ASP A 1 198 ? 7.050 6.259 6.781 1.00 93.25 198 ASP A O 1
ATOM 1499 N N . ARG A 1 199 ? 8.895 6.904 7.868 1.00 95.00 199 ARG A N 1
ATOM 1500 C CA . ARG A 1 199 ? 8.845 5.847 8.881 1.00 95.00 199 ARG A CA 1
ATOM 1501 C C . ARG A 1 199 ? 8.494 6.490 10.202 1.00 95.00 199 ARG A C 1
ATOM 1503 O O . ARG A 1 199 ? 9.284 7.278 10.731 1.00 95.00 199 ARG A O 1
ATOM 1510 N N . ARG A 1 200 ? 7.347 6.118 10.754 1.00 95.19 200 ARG A N 1
ATOM 1511 C CA . ARG A 1 200 ? 6.802 6.767 11.938 1.00 95.19 200 ARG A CA 1
ATOM 1512 C C . ARG A 1 200 ? 6.200 5.748 12.891 1.00 95.19 200 ARG A C 1
ATOM 1514 O O . ARG A 1 200 ? 5.425 4.894 12.490 1.00 95.19 200 ARG A O 1
ATOM 1521 N N . ALA A 1 201 ? 6.559 5.872 14.162 1.00 96.56 201 ALA A N 1
ATOM 1522 C CA . ALA A 1 201 ? 5.875 5.252 15.292 1.00 96.56 201 ALA A CA 1
ATOM 1523 C C . ALA A 1 201 ? 5.934 6.262 16.441 1.00 96.56 201 ALA A C 1
ATOM 1525 O O . ALA A 1 201 ? 6.898 6.309 17.205 1.00 96.56 201 ALA A O 1
ATOM 1526 N N . GLY A 1 202 ? 4.960 7.167 16.470 1.00 95.88 202 GLY A N 1
ATOM 1527 C CA . GLY A 1 202 ? 4.909 8.273 17.424 1.00 95.88 202 GLY A CA 1
ATOM 1528 C C . GLY A 1 202 ? 3.477 8.565 17.841 1.00 95.88 202 GLY A C 1
ATOM 1529 O O . GLY A 1 202 ? 2.589 7.762 17.582 1.00 95.88 202 GLY A O 1
ATOM 1530 N N . SER A 1 203 ? 3.245 9.716 18.466 1.00 96.62 203 SER A N 1
ATOM 1531 C CA . SER A 1 203 ? 1.902 10.143 18.853 1.00 96.62 203 SER A CA 1
ATOM 1532 C C . SER A 1 203 ? 1.684 11.635 18.634 1.00 96.62 203 SER A C 1
ATOM 1534 O O . SER A 1 203 ? 2.630 12.427 18.619 1.00 96.62 203 SER A O 1
ATOM 1536 N N . VAL A 1 204 ? 0.419 12.009 18.463 1.00 97.38 204 VAL A N 1
ATOM 1537 C CA . VAL A 1 204 ? -0.061 13.385 18.338 1.00 97.38 204 VAL A CA 1
ATOM 1538 C C . VAL A 1 204 ? -1.134 13.576 19.392 1.00 97.38 204 VAL A C 1
ATOM 1540 O O . VAL A 1 204 ? -2.101 12.830 19.426 1.00 97.38 204 VAL A O 1
ATOM 1543 N N . ALA A 1 205 ? -0.922 14.520 20.311 1.00 93.81 205 ALA A N 1
ATOM 1544 C CA . ALA A 1 205 ? -1.837 14.783 21.428 1.00 93.81 205 ALA A CA 1
ATOM 1545 C C . ALA A 1 205 ? -2.230 13.544 22.275 1.00 93.81 205 ALA A C 1
ATOM 1547 O O . ALA A 1 205 ? -3.226 13.577 22.987 1.00 93.81 205 ALA A O 1
ATOM 1548 N N . GLY A 1 206 ? -1.411 12.486 22.263 1.00 94.88 206 GLY A N 1
ATOM 1549 C CA . GLY A 1 206 ? -1.676 11.228 22.971 1.00 94.88 206 GLY A CA 1
ATOM 1550 C C . GLY A 1 206 ? -2.145 10.083 22.070 1.00 94.88 206 GLY A C 1
ATOM 1551 O O . GLY A 1 206 ? -1.985 8.936 22.467 1.00 94.88 206 GLY A O 1
ATOM 1552 N N . THR A 1 207 ? -2.604 10.370 20.852 1.00 98.25 207 THR A N 1
ATOM 1553 C CA . THR A 1 207 ? -3.057 9.381 19.863 1.00 98.25 207 THR A CA 1
ATOM 1554 C C . THR A 1 207 ? -1.877 8.855 19.041 1.00 98.25 207 THR A C 1
ATOM 1556 O O . THR A 1 207 ? -1.182 9.659 18.407 1.00 98.25 207 THR A O 1
ATOM 1559 N N . PRO A 1 208 ? -1.587 7.542 19.032 1.00 98.38 208 PRO A N 1
ATOM 1560 C CA . PRO A 1 208 ? -0.542 6.970 18.191 1.00 98.38 208 PRO A CA 1
ATOM 1561 C C . PRO A 1 208 ? -0.782 7.145 16.684 1.00 98.38 208 PRO A C 1
ATOM 1563 O O . PRO A 1 208 ? -1.902 7.019 16.192 1.00 98.38 208 PRO A O 1
ATOM 1566 N N . VAL A 1 209 ? 0.305 7.396 15.951 1.00 98.50 209 VAL A N 1
ATOM 1567 C CA . VAL A 1 209 ? 0.348 7.528 14.487 1.00 98.50 209 VAL A CA 1
ATOM 1568 C C . VAL A 1 209 ? 1.504 6.688 13.948 1.00 98.50 209 VAL A C 1
ATOM 1570 O O . VAL A 1 209 ? 2.641 6.822 14.427 1.00 98.50 209 VAL A O 1
ATOM 1573 N N . ALA A 1 210 ? 1.220 5.833 12.964 1.00 98.31 210 ALA A N 1
ATOM 1574 C CA . ALA A 1 210 ? 2.172 4.850 12.457 1.00 98.31 210 ALA A CA 1
ATOM 1575 C C . ALA A 1 210 ? 2.248 4.798 10.928 1.00 98.31 210 ALA A C 1
ATOM 1577 O O . ALA A 1 210 ? 1.228 4.580 10.279 1.00 98.31 210 ALA A O 1
ATOM 1578 N N . HIS A 1 211 ? 3.461 4.929 10.376 1.00 97.81 211 HIS A N 1
ATOM 1579 C CA . HIS A 1 211 ? 3.764 4.784 8.947 1.00 97.81 211 HIS A CA 1
ATOM 1580 C C . HIS A 1 211 ? 4.903 3.756 8.779 1.00 97.81 211 HIS A C 1
ATOM 1582 O O . HIS A 1 211 ? 5.978 3.938 9.372 1.00 97.81 211 HIS A O 1
ATOM 1588 N N . PRO A 1 212 ? 4.727 2.684 7.984 1.00 96.88 212 PRO A N 1
ATOM 1589 C CA . PRO A 1 212 ? 5.763 1.665 7.801 1.00 96.88 212 PRO A CA 1
ATOM 1590 C C . PRO A 1 212 ? 6.910 2.119 6.873 1.00 96.88 212 PRO A C 1
ATOM 1592 O O . PRO A 1 212 ? 7.965 1.478 6.829 1.00 96.88 212 PRO A O 1
ATOM 1595 N N . GLY A 1 213 ? 6.755 3.237 6.164 1.00 95.19 213 GLY A N 1
ATOM 1596 C CA . GLY A 1 213 ? 7.611 3.626 5.044 1.00 95.19 213 GLY A CA 1
ATOM 1597 C C . GLY A 1 213 ? 7.107 3.031 3.731 1.00 95.19 213 GLY A C 1
ATOM 1598 O O . GLY A 1 213 ? 5.918 2.785 3.584 1.00 95.19 213 GLY A O 1
ATOM 1599 N N . GLU A 1 214 ? 8.016 2.789 2.789 1.00 93.75 214 GLU A N 1
ATOM 1600 C CA . GLU A 1 214 ? 7.701 2.309 1.435 1.00 93.75 214 GLU A CA 1
ATOM 1601 C C . GLU A 1 214 ? 8.252 0.896 1.153 1.00 93.75 214 GLU A C 1
ATOM 1603 O O . GLU A 1 214 ? 9.067 0.345 1.903 1.00 93.75 214 GLU A O 1
ATOM 1608 N N . ARG A 1 215 ? 7.839 0.317 0.019 1.00 92.88 215 ARG A N 1
ATOM 1609 C CA . ARG A 1 215 ? 8.393 -0.899 -0.612 1.00 92.88 215 ARG A CA 1
ATOM 1610 C C . ARG A 1 215 ? 8.358 -2.163 0.240 1.00 92.88 215 ARG A C 1
ATOM 1612 O O . ARG A 1 215 ? 9.180 -3.064 0.057 1.00 92.88 215 ARG A O 1
ATOM 1619 N N . GLY A 1 216 ? 7.431 -2.242 1.192 1.00 95.75 216 GLY A N 1
ATOM 1620 C CA . GLY A 1 216 ? 7.335 -3.398 2.083 1.00 95.75 216 GLY A CA 1
ATOM 1621 C C . GLY A 1 216 ? 8.612 -3.628 2.898 1.00 95.75 216 GLY A C 1
ATOM 1622 O O . GLY A 1 216 ? 8.962 -4.768 3.203 1.00 95.75 216 GLY A O 1
ATOM 1623 N N . GLU A 1 217 ? 9.364 -2.566 3.205 1.00 96.00 217 GLU A N 1
ATOM 1624 C CA . GLU A 1 217 ? 10.570 -2.663 4.031 1.00 96.00 217 GLU A CA 1
ATOM 1625 C C . GLU A 1 217 ? 10.250 -2.958 5.495 1.00 96.00 217 GLU A C 1
ATOM 1627 O O . GLU A 1 217 ? 11.064 -3.577 6.189 1.00 96.00 217 GLU A O 1
ATOM 1632 N N . ARG A 1 218 ? 9.076 -2.518 5.960 1.00 98.00 218 ARG A N 1
ATOM 1633 C CA . ARG A 1 218 ? 8.592 -2.742 7.319 1.00 98.00 218 ARG A CA 1
ATOM 1634 C C . ARG A 1 218 ? 7.131 -3.142 7.347 1.00 98.00 218 ARG A C 1
ATOM 1636 O O . ARG A 1 218 ? 6.376 -2.882 6.416 1.00 98.00 218 ARG A O 1
ATOM 1643 N N . LEU A 1 219 ? 6.772 -3.751 8.466 1.00 98.69 219 LEU A N 1
ATOM 1644 C CA . LEU A 1 219 ? 5.407 -4.040 8.867 1.00 98.69 219 LEU A CA 1
ATOM 1645 C C . LEU A 1 219 ? 5.125 -3.288 10.169 1.00 98.69 219 LEU A C 1
ATOM 1647 O O . LEU A 1 219 ? 5.885 -3.435 11.129 1.00 98.69 219 LEU A O 1
ATOM 1651 N N . THR A 1 220 ? 4.046 -2.517 10.214 1.00 98.69 220 THR A N 1
ATOM 1652 C CA . THR A 1 220 ? 3.547 -1.940 11.465 1.00 98.69 220 THR A CA 1
ATOM 1653 C C . THR A 1 220 ? 2.734 -2.995 12.211 1.00 98.69 220 THR A C 1
ATOM 1655 O O . THR A 1 220 ? 1.913 -3.680 11.608 1.00 98.69 220 THR A O 1
ATOM 1658 N N . GLU A 1 221 ? 2.935 -3.112 13.520 1.00 98.56 221 GLU A N 1
ATOM 1659 C CA . GLU A 1 221 ? 2.095 -3.875 14.446 1.00 98.56 221 GLU A CA 1
ATOM 1660 C C . GLU A 1 221 ? 1.643 -2.939 15.566 1.00 98.56 221 GLU A C 1
ATOM 1662 O O . GLU A 1 221 ? 2.477 -2.384 16.286 1.00 98.56 221 GLU A O 1
ATOM 1667 N N . ALA A 1 222 ? 0.333 -2.757 15.700 1.00 98.25 222 ALA A N 1
ATOM 1668 C CA . ALA A 1 222 ? -0.280 -1.995 16.771 1.00 98.25 222 ALA A CA 1
ATOM 1669 C C . ALA A 1 222 ? -1.075 -2.918 17.693 1.00 98.25 222 ALA A C 1
ATOM 1671 O O . ALA A 1 222 ? -1.876 -3.720 17.220 1.00 98.25 222 ALA A O 1
ATOM 1672 N N . THR A 1 223 ? -0.882 -2.776 19.000 1.00 97.38 223 THR A N 1
ATOM 1673 C CA . THR A 1 223 ? -1.655 -3.492 20.019 1.00 97.38 223 THR A CA 1
ATOM 1674 C C . THR A 1 223 ? -2.688 -2.544 20.608 1.00 97.38 223 THR A C 1
ATOM 1676 O O . THR A 1 223 ? -2.314 -1.530 21.199 1.00 97.38 223 THR A O 1
ATOM 1679 N N . LEU A 1 224 ? -3.967 -2.881 20.449 1.00 95.88 224 LEU A N 1
ATOM 1680 C CA . LEU A 1 224 ? -5.102 -2.169 21.025 1.00 95.88 224 LEU A CA 1
ATOM 1681 C C . LEU A 1 224 ? -5.418 -2.758 22.408 1.00 95.88 224 LEU A C 1
ATOM 1683 O O . LEU A 1 224 ? -5.645 -3.959 22.552 1.00 95.88 224 LEU A O 1
ATOM 1687 N N . GLY A 1 225 ? -5.352 -1.919 23.435 1.00 91.12 225 GLY A N 1
ATOM 1688 C CA . GLY A 1 225 ? -5.652 -2.256 24.824 1.00 91.12 225 GLY A CA 1
ATOM 1689 C C . GLY A 1 225 ? -5.792 -0.974 25.644 1.00 91.12 225 GLY A C 1
ATOM 1690 O O . GLY A 1 225 ? -6.002 0.091 25.071 1.00 91.12 225 GLY A O 1
ATOM 1691 N N . ASP A 1 226 ? -5.620 -1.047 26.971 1.00 88.50 226 ASP A N 1
ATOM 1692 C CA . ASP A 1 226 ? -5.694 0.140 27.851 1.00 88.50 226 ASP A CA 1
ATOM 1693 C C . ASP A 1 226 ? -4.748 1.277 27.405 1.00 88.50 226 ASP A C 1
ATOM 1695 O O . ASP A 1 226 ? -5.051 2.456 27.577 1.00 88.50 226 ASP A O 1
ATOM 1699 N N . GLU A 1 227 ? -3.598 0.912 26.833 1.00 92.50 227 GLU A N 1
ATOM 1700 C CA . GLU A 1 227 ? -2.686 1.806 26.125 1.00 92.50 227 GLU A CA 1
ATOM 1701 C C . GLU A 1 227 ? -2.437 1.234 24.725 1.00 92.50 227 GLU A C 1
ATOM 1703 O O . GLU A 1 227 ? -2.050 0.070 24.585 1.00 92.50 227 GLU A O 1
ATOM 1708 N N . VAL A 1 228 ? -2.636 2.056 23.692 1.00 96.69 228 VAL A N 1
ATOM 1709 C CA . VAL A 1 228 ? -2.320 1.679 22.312 1.00 96.69 228 VAL A CA 1
ATOM 1710 C C . VAL A 1 228 ? -0.818 1.819 22.085 1.00 96.69 228 VAL A C 1
ATOM 1712 O O . VAL A 1 228 ? -0.241 2.890 22.274 1.00 96.69 228 VAL A O 1
ATOM 1715 N N . THR A 1 229 ? -0.172 0.738 21.650 1.00 97.19 229 THR A N 1
ATOM 1716 C CA . THR A 1 229 ? 1.274 0.723 21.370 1.00 97.19 229 THR A CA 1
ATOM 1717 C C . THR A 1 229 ? 1.546 0.333 19.927 1.00 97.19 229 THR A C 1
ATOM 1719 O O . THR A 1 229 ? 0.787 -0.429 19.339 1.00 97.19 229 THR A O 1
ATOM 1722 N N . VAL A 1 230 ? 2.633 0.856 19.355 1.00 98.19 230 VAL A N 1
ATOM 1723 C CA . VAL A 1 230 ? 3.017 0.643 17.953 1.00 98.19 230 VAL A CA 1
ATOM 1724 C C . VAL A 1 230 ? 4.463 0.171 17.882 1.00 98.19 230 VAL A C 1
ATOM 1726 O O . VAL A 1 230 ? 5.353 0.773 18.483 1.00 98.19 230 VAL A O 1
ATOM 1729 N N . THR A 1 231 ? 4.709 -0.877 17.100 1.00 98.06 231 THR A N 1
ATOM 1730 C CA . THR A 1 231 ? 6.043 -1.382 16.767 1.00 98.06 231 THR A CA 1
ATOM 1731 C C . THR A 1 231 ? 6.201 -1.489 15.254 1.00 98.06 231 THR A C 1
ATOM 1733 O O . THR A 1 231 ? 5.308 -1.971 14.563 1.00 98.06 231 THR A O 1
ATOM 1736 N N . LEU A 1 232 ? 7.359 -1.079 14.735 1.00 98.38 232 LEU A N 1
ATOM 1737 C CA . LEU A 1 232 ? 7.740 -1.319 13.344 1.00 98.38 232 LEU A CA 1
ATOM 1738 C C . LEU A 1 232 ? 8.714 -2.497 13.276 1.00 98.38 232 LEU A C 1
ATOM 1740 O O . LEU A 1 232 ? 9.747 -2.489 13.946 1.00 98.38 232 LEU A O 1
ATOM 1744 N N . HIS A 1 233 ? 8.407 -3.484 12.441 1.00 98.25 233 HIS A N 1
ATOM 1745 C CA . HIS A 1 233 ? 9.247 -4.661 12.219 1.00 98.25 233 HIS A CA 1
ATOM 1746 C C . HIS A 1 233 ? 10.002 -4.535 10.907 1.00 98.25 233 HIS A C 1
ATOM 1748 O O . HIS A 1 233 ? 9.372 -4.349 9.868 1.00 98.25 233 HIS A O 1
ATOM 1754 N N . ASP A 1 234 ? 11.324 -4.701 10.924 1.00 98.12 234 ASP A N 1
ATOM 1755 C CA . ASP A 1 234 ? 12.109 -4.789 9.694 1.00 98.12 234 ASP A CA 1
ATOM 1756 C C . ASP A 1 234 ? 11.815 -6.118 8.979 1.00 98.12 234 ASP A C 1
ATOM 1758 O O . ASP A 1 234 ? 12.090 -7.212 9.474 1.00 98.12 234 ASP A O 1
ATOM 1762 N N . VAL A 1 235 ? 11.263 -6.037 7.766 1.00 98.06 235 VAL A N 1
ATOM 1763 C CA . VAL A 1 235 ? 10.868 -7.215 6.973 1.00 98.06 235 VAL A CA 1
ATOM 1764 C C . VAL A 1 235 ? 12.080 -8.072 6.582 1.00 98.06 235 VAL A C 1
ATOM 1766 O O . VAL A 1 235 ? 11.959 -9.278 6.367 1.00 98.06 235 VAL A O 1
ATOM 1769 N N . ALA A 1 236 ? 13.277 -7.480 6.550 1.00 97.06 236 ALA A N 1
ATOM 1770 C CA . ALA A 1 236 ? 14.527 -8.189 6.280 1.00 97.06 236 ALA A CA 1
ATOM 1771 C C . ALA A 1 236 ? 14.821 -9.325 7.285 1.00 97.06 236 ALA A C 1
ATOM 1773 O O . ALA A 1 236 ? 15.476 -10.302 6.910 1.00 97.06 236 ALA A O 1
ATOM 1774 N N . ASP A 1 237 ? 14.296 -9.241 8.512 1.00 98.00 237 ASP A N 1
ATOM 1775 C CA . ASP A 1 237 ? 14.507 -10.237 9.574 1.00 98.00 237 ASP A CA 1
ATOM 1776 C C . ASP A 1 237 ? 13.674 -11.515 9.383 1.00 98.00 237 ASP A C 1
ATOM 1778 O O . ASP A 1 237 ? 13.896 -12.537 10.043 1.00 98.00 237 ASP A O 1
ATOM 1782 N N . TYR A 1 238 ? 12.711 -11.488 8.464 1.00 98.38 238 TYR A N 1
ATOM 1783 C CA . TYR A 1 238 ? 11.822 -12.607 8.190 1.00 98.38 238 TYR A CA 1
ATOM 1784 C C . TYR A 1 238 ? 12.354 -13.438 7.020 1.00 98.38 238 TYR A C 1
ATOM 1786 O O . TYR A 1 238 ? 12.913 -12.881 6.073 1.00 98.38 238 TYR A O 1
ATOM 1794 N N . PRO A 1 239 ? 12.203 -14.777 7.048 1.00 98.44 239 PRO A N 1
ATOM 1795 C CA . PRO A 1 239 ? 12.549 -15.595 5.895 1.00 98.44 239 PRO A CA 1
ATOM 1796 C C . PRO A 1 239 ? 11.600 -15.296 4.731 1.00 98.44 239 PRO A C 1
ATOM 1798 O O . PRO A 1 239 ? 10.479 -14.838 4.934 1.00 98.44 239 PRO A O 1
ATOM 1801 N N . VAL A 1 240 ? 12.042 -15.583 3.511 1.00 98.69 240 VAL A N 1
ATOM 1802 C CA . VAL A 1 240 ? 11.205 -15.447 2.314 1.00 98.69 240 VAL A CA 1
ATOM 1803 C C . VAL A 1 240 ? 10.077 -16.490 2.370 1.00 98.69 240 VAL A C 1
ATOM 1805 O O . VAL A 1 240 ? 10.345 -17.672 2.597 1.00 98.69 240 VAL A O 1
ATOM 1808 N N . ALA A 1 241 ? 8.823 -16.072 2.174 1.00 98.69 241 ALA A N 1
ATOM 1809 C CA . ALA A 1 241 ? 7.739 -16.974 1.789 1.00 98.69 241 ALA A CA 1
ATOM 1810 C C . ALA A 1 241 ? 7.974 -17.418 0.339 1.00 98.69 241 ALA A C 1
ATOM 1812 O O . ALA A 1 241 ? 7.632 -16.703 -0.605 1.00 98.69 241 ALA A O 1
ATOM 1813 N N . GLU A 1 242 ? 8.630 -18.565 0.168 1.00 98.44 242 GLU A N 1
ATOM 1814 C CA . GLU A 1 242 ? 9.079 -19.042 -1.143 1.00 98.44 242 GLU A CA 1
ATOM 1815 C C . GLU A 1 242 ? 7.906 -19.304 -2.092 1.00 98.44 242 GLU A C 1
ATOM 1817 O O . GLU A 1 242 ? 8.026 -19.074 -3.288 1.00 98.44 242 GLU A O 1
ATOM 1822 N N . GLU A 1 243 ? 6.751 -19.695 -1.557 1.00 98.00 243 GLU A N 1
ATOM 1823 C CA . GLU A 1 243 ? 5.499 -19.831 -2.298 1.00 98.00 243 GLU A CA 1
ATOM 1824 C C . GLU A 1 243 ? 5.087 -18.536 -3.026 1.00 98.00 243 GLU A C 1
ATOM 1826 O O . GLU A 1 243 ? 4.644 -18.579 -4.175 1.00 98.00 243 GLU A O 1
ATOM 1831 N N . ILE A 1 244 ? 5.307 -17.373 -2.408 1.00 98.50 244 ILE A N 1
ATOM 1832 C CA . ILE A 1 244 ? 4.991 -16.075 -3.012 1.00 98.50 244 ILE A CA 1
ATOM 1833 C C . ILE A 1 244 ? 6.125 -15.589 -3.907 1.00 98.50 244 ILE A C 1
ATOM 1835 O O . ILE A 1 244 ? 5.876 -15.120 -5.017 1.00 98.50 244 ILE A O 1
ATOM 1839 N N . ALA A 1 245 ? 7.376 -15.753 -3.475 1.00 98.50 245 ALA A N 1
ATOM 1840 C CA . ALA A 1 245 ? 8.522 -15.382 -4.298 1.00 98.50 245 ALA A CA 1
ATOM 1841 C C . ALA A 1 245 ? 8.543 -16.163 -5.625 1.00 98.50 245 ALA A C 1
ATOM 1843 O O . ALA A 1 245 ? 8.788 -15.585 -6.681 1.00 98.50 245 ALA A O 1
ATOM 1844 N N . ALA A 1 246 ? 8.247 -17.465 -5.597 1.00 98.50 246 ALA A N 1
ATOM 1845 C CA . ALA A 1 246 ? 8.137 -18.287 -6.798 1.00 98.50 246 ALA A CA 1
ATOM 1846 C C . ALA A 1 246 ? 7.037 -17.776 -7.736 1.00 98.50 246 ALA A C 1
ATOM 1848 O O . ALA A 1 246 ? 7.314 -17.589 -8.917 1.00 98.50 246 ALA A O 1
ATOM 1849 N N . THR A 1 247 ? 5.856 -17.448 -7.202 1.00 98.50 247 THR A N 1
ATOM 1850 C CA . THR A 1 247 ? 4.736 -16.906 -7.990 1.00 98.50 247 THR A CA 1
ATOM 1851 C C . THR A 1 247 ? 5.144 -15.656 -8.776 1.00 98.50 247 THR A C 1
ATOM 1853 O O . THR A 1 247 ? 4.903 -15.563 -9.978 1.00 98.50 247 THR A O 1
ATOM 1856 N N . TYR A 1 248 ? 5.829 -14.707 -8.133 1.00 98.00 248 TYR A N 1
ATOM 1857 C CA . TYR A 1 248 ? 6.273 -13.494 -8.822 1.00 98.00 248 TYR A CA 1
ATOM 1858 C C . TYR A 1 248 ? 7.426 -13.751 -9.801 1.00 98.00 248 TYR A C 1
ATOM 1860 O O . TYR A 1 248 ? 7.448 -13.150 -10.873 1.00 98.00 248 TYR A O 1
ATOM 1868 N N . ARG A 1 249 ? 8.348 -14.682 -9.514 1.00 97.62 249 ARG A N 1
ATOM 1869 C CA . ARG A 1 249 ? 9.373 -15.091 -10.497 1.00 97.62 249 ARG A CA 1
ATOM 1870 C C . ARG A 1 249 ? 8.751 -15.737 -11.738 1.00 97.62 249 ARG A C 1
ATOM 1872 O O . ARG A 1 249 ? 9.191 -15.450 -12.848 1.00 97.62 249 ARG A O 1
ATOM 1879 N N . GLU A 1 250 ? 7.736 -16.578 -11.559 1.00 98.12 250 GLU A N 1
ATOM 1880 C CA . GLU A 1 250 ? 6.987 -17.199 -12.656 1.00 98.12 250 GLU A CA 1
ATOM 1881 C C . GLU A 1 250 ? 6.268 -16.141 -13.495 1.00 98.12 250 GLU A C 1
ATOM 1883 O O . GLU A 1 250 ? 6.425 -16.130 -14.714 1.00 98.12 250 GLU A O 1
ATOM 1888 N N . LEU A 1 251 ? 5.597 -15.178 -12.857 1.00 97.19 251 LEU A N 1
ATOM 1889 C CA . LEU A 1 251 ? 4.956 -14.063 -13.557 1.00 97.19 251 LEU A CA 1
ATOM 1890 C C . LEU A 1 251 ? 5.962 -13.228 -14.372 1.00 97.19 251 LEU A C 1
ATOM 1892 O O . LEU A 1 251 ? 5.694 -12.876 -15.522 1.00 97.19 251 LEU A O 1
ATOM 1896 N N . PHE A 1 252 ? 7.151 -12.953 -13.822 1.00 96.06 252 PHE A N 1
ATOM 1897 C CA . PHE A 1 252 ? 8.231 -12.298 -14.570 1.00 96.06 252 PHE A CA 1
ATOM 1898 C C . PHE A 1 252 ? 8.631 -13.097 -15.816 1.00 96.06 252 PHE A C 1
ATOM 1900 O O . PHE A 1 252 ? 8.777 -12.513 -16.893 1.00 96.06 252 PHE A O 1
ATOM 1907 N N . ALA A 1 253 ? 8.784 -14.416 -15.690 1.00 96.75 253 ALA A N 1
ATOM 1908 C CA . ALA A 1 253 ? 9.145 -15.288 -16.803 1.00 96.75 253 ALA A CA 1
ATOM 1909 C C . ALA A 1 253 ? 8.045 -15.362 -17.876 1.00 96.75 253 ALA A C 1
ATOM 1911 O O . ALA A 1 253 ? 8.328 -15.275 -19.072 1.00 96.75 253 ALA A O 1
ATOM 1912 N N . GLU A 1 254 ? 6.777 -15.451 -17.473 1.00 97.12 254 GLU A N 1
ATOM 1913 C CA . GLU A 1 254 ? 5.629 -15.469 -18.389 1.00 97.12 254 GLU A CA 1
ATOM 1914 C C . GLU A 1 254 ? 5.518 -14.182 -19.217 1.00 97.12 254 GLU A C 1
ATOM 1916 O O . GLU A 1 254 ? 5.204 -14.219 -20.413 1.00 97.12 254 GLU A O 1
ATOM 1921 N N . LEU A 1 255 ? 5.841 -13.041 -18.605 1.00 95.75 255 LEU A N 1
ATOM 1922 C CA . LEU A 1 255 ? 5.891 -11.739 -19.269 1.00 95.75 255 LEU A CA 1
ATOM 1923 C C . LEU A 1 255 ? 7.176 -11.537 -20.100 1.00 95.75 255 LEU A C 1
ATOM 1925 O O . LEU A 1 255 ? 7.268 -10.579 -20.874 1.00 95.75 255 LEU A O 1
ATOM 1929 N N . GLY A 1 256 ? 8.151 -12.447 -19.995 1.00 95.94 256 GLY A N 1
ATOM 1930 C CA . GLY A 1 256 ? 9.463 -12.348 -20.643 1.00 95.94 256 GLY A CA 1
ATOM 1931 C C . GLY A 1 256 ? 10.332 -11.228 -20.069 1.00 95.94 256 GLY A C 1
ATOM 1932 O O . GLY A 1 256 ? 11.136 -10.632 -20.786 1.00 95.94 256 GLY A O 1
ATOM 1933 N N . LEU A 1 257 ? 10.128 -10.887 -18.797 1.00 95.19 257 LEU A N 1
ATOM 1934 C CA . LEU A 1 257 ? 10.875 -9.847 -18.093 1.00 95.19 257 LEU A CA 1
ATOM 1935 C C . LEU A 1 257 ? 12.204 -10.367 -17.532 1.00 95.19 257 LEU A C 1
ATOM 1937 O O . LEU A 1 257 ? 13.091 -9.566 -17.260 1.00 95.19 257 LEU A O 1
ATOM 1941 N N . ASP A 1 258 ? 12.372 -11.678 -17.392 1.00 94.69 258 ASP A N 1
ATOM 1942 C CA . ASP A 1 258 ? 13.591 -12.333 -16.904 1.00 94.69 258 ASP A CA 1
ATOM 1943 C C . ASP A 1 258 ? 14.673 -12.523 -17.990 1.00 94.69 258 ASP A C 1
ATOM 1945 O O . ASP A 1 258 ? 15.818 -12.870 -17.683 1.00 94.69 258 ASP A O 1
ATOM 1949 N N . GLU A 1 259 ? 14.351 -12.255 -19.262 1.00 95.94 259 GLU A N 1
ATOM 1950 C CA . GLU A 1 259 ? 15.300 -12.361 -20.373 1.00 95.94 259 GLU A CA 1
ATOM 1951 C C . GLU A 1 259 ? 16.503 -11.431 -20.153 1.00 95.94 259 GLU A C 1
ATOM 1953 O O . GLU A 1 259 ? 16.367 -10.210 -20.071 1.00 95.94 259 GLU A O 1
ATOM 1958 N N . THR A 1 260 ? 17.710 -12.001 -20.093 1.00 96.75 260 THR A N 1
ATOM 1959 C CA . THR A 1 260 ? 18.953 -11.230 -19.956 1.00 96.75 260 THR A CA 1
ATOM 1960 C C . THR A 1 260 ? 19.258 -10.461 -21.240 1.00 96.75 260 THR A C 1
ATOM 1962 O O . THR A 1 260 ? 19.513 -11.062 -22.281 1.00 96.75 260 THR A O 1
ATOM 1965 N N . VAL A 1 261 ? 19.322 -9.131 -21.147 1.00 96.00 261 VAL A N 1
ATOM 1966 C CA . VAL A 1 261 ? 19.638 -8.239 -22.276 1.00 96.00 261 VAL A CA 1
ATOM 1967 C C . VAL A 1 261 ? 21.103 -7.823 -22.317 1.00 96.00 261 VAL A C 1
ATOM 1969 O O . VAL A 1 261 ? 21.628 -7.511 -23.385 1.00 96.00 261 VAL A O 1
ATOM 1972 N N . THR A 1 262 ? 21.779 -7.790 -21.167 1.00 94.94 262 THR A N 1
ATOM 1973 C CA . THR A 1 262 ? 23.199 -7.434 -21.087 1.00 94.94 262 THR A CA 1
ATOM 1974 C C . THR A 1 262 ? 23.835 -7.923 -19.785 1.00 94.94 262 THR A C 1
ATOM 1976 O O . THR A 1 262 ? 23.178 -8.524 -18.936 1.00 94.94 262 THR A O 1
ATOM 1979 N N . ARG A 1 263 ? 25.133 -7.662 -19.620 1.00 95.31 263 ARG A N 1
ATOM 1980 C CA . ARG A 1 263 ? 25.855 -7.827 -18.361 1.00 95.31 263 ARG A CA 1
ATOM 1981 C C . ARG A 1 263 ? 26.623 -6.550 -18.027 1.00 95.31 263 ARG A C 1
ATOM 1983 O O . ARG A 1 263 ? 27.292 -6.001 -18.898 1.00 95.31 263 ARG A O 1
ATOM 1990 N N . VAL A 1 264 ? 26.552 -6.114 -16.772 1.00 93.50 264 VAL A N 1
ATOM 1991 C CA . VAL A 1 264 ? 27.325 -4.985 -16.236 1.00 93.50 264 VAL A CA 1
ATOM 1992 C C . VAL A 1 264 ? 28.351 -5.491 -15.223 1.00 93.50 264 VAL A C 1
ATOM 1994 O O . VAL A 1 264 ? 28.043 -6.337 -14.379 1.00 93.50 264 VAL A O 1
ATOM 1997 N N . GLU A 1 2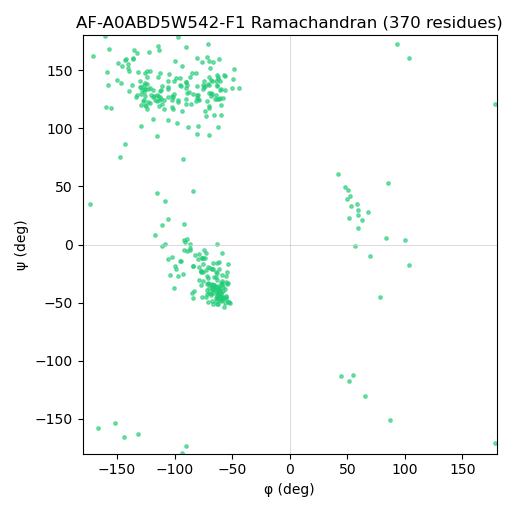65 ? 29.593 -5.027 -15.351 1.00 90.25 265 GLU A N 1
ATOM 1998 C CA . GLU A 1 265 ? 30.690 -5.386 -14.439 1.00 90.25 265 GLU A CA 1
ATOM 1999 C C . GLU A 1 265 ? 30.670 -4.501 -13.190 1.00 90.25 265 GLU A C 1
ATOM 2001 O O . GLU A 1 265 ? 30.714 -5.013 -12.072 1.00 90.25 265 GLU A O 1
ATOM 2006 N N . ASP A 1 266 ? 30.513 -3.191 -13.390 1.00 92.06 266 ASP A N 1
ATOM 2007 C CA . ASP A 1 266 ? 30.343 -2.217 -12.318 1.00 92.06 266 ASP A CA 1
ATOM 2008 C C . ASP A 1 266 ? 28.861 -2.047 -11.972 1.00 92.06 266 ASP A C 1
ATOM 2010 O O . ASP A 1 266 ? 28.010 -1.843 -12.841 1.00 92.06 266 ASP A O 1
ATOM 2014 N N . SER A 1 267 ? 28.562 -2.134 -10.677 1.00 92.44 267 SER A N 1
ATOM 2015 C CA . SER A 1 267 ? 27.202 -2.024 -10.154 1.00 92.44 267 SER A CA 1
ATOM 2016 C C . SER A 1 267 ? 26.645 -0.607 -10.322 1.00 92.44 267 SER A C 1
ATOM 2018 O O . SER A 1 267 ? 27.280 0.368 -9.913 1.00 92.44 267 SER A O 1
ATOM 2020 N N . ILE A 1 268 ? 25.435 -0.487 -10.873 1.00 92.19 268 ILE A N 1
ATOM 2021 C CA . ILE A 1 268 ? 24.709 0.787 -10.962 1.00 92.19 268 ILE A CA 1
ATOM 2022 C C . ILE A 1 268 ? 23.709 0.847 -9.808 1.00 92.19 268 ILE A C 1
ATOM 2024 O O . ILE A 1 268 ? 22.661 0.198 -9.836 1.00 92.19 268 ILE A O 1
ATOM 2028 N N . GLY A 1 269 ? 24.040 1.645 -8.791 1.00 90.44 269 GLY A N 1
ATOM 2029 C CA . GLY A 1 269 ? 23.173 1.891 -7.641 1.00 90.44 269 GLY A CA 1
ATOM 2030 C C . GLY A 1 269 ? 21.842 2.522 -8.051 1.00 90.44 269 GLY A C 1
ATOM 2031 O O . GLY A 1 269 ? 21.817 3.493 -8.812 1.00 90.44 269 GLY A O 1
ATOM 2032 N N . ARG A 1 270 ? 20.744 1.970 -7.524 1.00 87.38 270 ARG A N 1
ATOM 2033 C CA . ARG A 1 270 ? 19.363 2.385 -7.812 1.00 87.38 270 ARG A CA 1
ATOM 2034 C C . ARG A 1 270 ? 18.671 3.049 -6.621 1.00 87.38 270 ARG A C 1
ATOM 2036 O O . ARG A 1 270 ? 17.459 3.173 -6.610 1.00 87.38 270 ARG A O 1
ATOM 2043 N N . GLU A 1 271 ? 19.415 3.497 -5.624 1.00 78.56 271 GLU A N 1
ATOM 2044 C CA . GLU A 1 271 ? 18.848 4.210 -4.479 1.00 78.56 271 GLU A CA 1
ATOM 2045 C C . GLU A 1 271 ? 18.469 5.650 -4.868 1.00 78.56 271 GLU A C 1
ATOM 2047 O O . GLU A 1 271 ? 19.245 6.366 -5.511 1.00 78.56 271 GLU A O 1
ATOM 2052 N N . ARG A 1 272 ? 17.268 6.093 -4.476 1.00 67.94 272 ARG A N 1
ATOM 2053 C CA . ARG A 1 272 ? 16.880 7.506 -4.534 1.00 67.94 272 ARG A CA 1
ATOM 2054 C C . ARG A 1 272 ? 17.485 8.219 -3.328 1.00 67.94 272 ARG A C 1
ATOM 2056 O O . ARG A 1 272 ? 16.951 8.118 -2.235 1.00 67.94 272 ARG A O 1
ATOM 2063 N N . ALA A 1 273 ? 18.576 8.953 -3.533 1.00 56.50 273 ALA A N 1
ATOM 2064 C CA . ALA A 1 273 ? 19.088 9.855 -2.506 1.00 56.50 273 ALA A CA 1
ATOM 2065 C C . ALA A 1 273 ? 18.059 10.963 -2.218 1.00 56.50 273 ALA A C 1
ATOM 2067 O O . ALA A 1 273 ? 17.501 11.564 -3.141 1.00 56.50 273 ALA A O 1
ATOM 2068 N N . ASP A 1 274 ? 17.860 11.251 -0.938 1.00 50.41 274 ASP A N 1
ATOM 2069 C CA . ASP A 1 274 ? 16.598 11.687 -0.325 1.00 50.41 274 ASP A CA 1
ATOM 2070 C C . ASP A 1 274 ? 16.010 13.032 -0.797 1.00 50.41 274 ASP A C 1
ATOM 2072 O O . ASP A 1 274 ? 14.966 13.427 -0.280 1.00 50.41 274 ASP A O 1
ATOM 2076 N N . ARG A 1 275 ? 16.638 13.760 -1.742 1.00 52.88 275 ARG A N 1
ATOM 2077 C CA . ARG A 1 275 ? 16.069 14.963 -2.407 1.00 52.88 275 ARG A CA 1
ATOM 2078 C C . ARG A 1 275 ? 16.912 15.550 -3.571 1.00 52.88 275 ARG A C 1
ATOM 2080 O O . ARG A 1 275 ? 16.888 16.757 -3.800 1.00 52.88 275 ARG A O 1
ATOM 2087 N N . TYR A 1 276 ? 17.585 14.688 -4.350 1.00 65.56 276 TYR A N 1
ATOM 2088 C CA . TYR A 1 276 ? 18.172 14.942 -5.698 1.00 65.56 276 TYR A CA 1
ATOM 2089 C C . TYR A 1 276 ? 19.589 15.559 -5.868 1.00 65.56 276 TYR A C 1
ATOM 2091 O O . TYR A 1 276 ? 19.758 16.492 -6.659 1.00 65.56 276 TYR A O 1
ATOM 2099 N N . PRO A 1 277 ? 20.656 15.016 -5.252 1.00 69.25 277 PRO A N 1
ATOM 2100 C CA . PRO A 1 277 ? 21.990 15.058 -5.860 1.00 69.25 277 PRO A CA 1
ATOM 2101 C C . PRO A 1 277 ? 22.087 14.120 -7.087 1.00 69.25 277 PRO A C 1
ATOM 2103 O O . PRO A 1 277 ? 21.169 13.353 -7.381 1.00 69.25 277 PRO A O 1
ATOM 2106 N N . GLU A 1 278 ? 23.205 14.182 -7.814 1.00 82.81 278 GLU A N 1
ATOM 2107 C CA . GLU A 1 278 ? 23.531 13.265 -8.918 1.00 82.81 278 GLU A CA 1
ATOM 2108 C C . GLU A 1 278 ? 23.511 11.797 -8.445 1.00 82.81 278 GLU A C 1
ATOM 2110 O O . GLU A 1 278 ? 24.078 11.476 -7.400 1.00 82.81 278 GLU A O 1
ATOM 2115 N N . THR A 1 279 ? 22.865 10.902 -9.203 1.00 87.75 279 THR A N 1
ATOM 2116 C CA . THR A 1 279 ? 22.778 9.465 -8.878 1.00 87.75 279 THR A CA 1
ATOM 2117 C C . THR A 1 279 ? 23.270 8.606 -10.046 1.00 87.75 279 THR A C 1
ATOM 2119 O O . THR A 1 279 ? 23.042 8.977 -11.202 1.00 87.75 279 THR A O 1
ATOM 2122 N N . PRO A 1 280 ? 23.884 7.430 -9.789 1.00 90.69 280 PRO A N 1
ATOM 2123 C CA . PRO A 1 280 ? 24.323 6.528 -10.855 1.00 90.69 280 PRO A CA 1
ATOM 2124 C C . PRO A 1 280 ? 23.190 6.135 -11.807 1.00 90.69 280 PRO A C 1
ATOM 2126 O O . PRO A 1 280 ? 23.357 6.198 -13.026 1.00 90.69 280 PRO A O 1
ATOM 2129 N N . ILE A 1 281 ? 22.014 5.796 -11.266 1.00 89.69 281 ILE A N 1
ATOM 2130 C CA . ILE A 1 281 ? 20.856 5.448 -12.089 1.00 89.69 281 ILE A CA 1
ATOM 2131 C C . ILE A 1 281 ? 20.315 6.642 -12.883 1.00 89.69 281 ILE A C 1
ATOM 2133 O O . ILE A 1 281 ? 19.952 6.486 -14.047 1.00 89.69 281 ILE A O 1
ATOM 2137 N N . GLY A 1 282 ? 20.306 7.843 -12.296 1.00 89.94 282 GLY A N 1
ATOM 2138 C CA . GLY A 1 282 ? 19.892 9.058 -12.993 1.00 89.94 282 GLY A CA 1
ATOM 2139 C C . GLY A 1 282 ? 20.791 9.362 -14.185 1.00 89.94 282 GLY A C 1
ATOM 2140 O O . GLY A 1 282 ? 20.285 9.596 -15.281 1.00 89.94 282 GLY A O 1
ATOM 2141 N N . ASN A 1 283 ? 22.108 9.265 -13.998 1.00 90.56 283 ASN A N 1
ATOM 2142 C CA . ASN A 1 283 ? 23.085 9.435 -15.073 1.00 90.56 283 ASN A CA 1
ATOM 2143 C C . ASN A 1 283 ? 22.873 8.413 -16.188 1.00 90.56 283 ASN A C 1
ATOM 2145 O O . ASN A 1 283 ? 22.770 8.788 -17.354 1.00 90.56 283 ASN A O 1
ATOM 2149 N N . PHE A 1 284 ? 22.739 7.136 -15.821 1.00 90.88 284 PHE A N 1
ATOM 2150 C CA . PHE A 1 284 ? 22.507 6.053 -16.771 1.00 90.88 284 PHE A CA 1
ATOM 2151 C C . PHE A 1 284 ? 21.256 6.293 -17.632 1.00 90.88 284 PHE A C 1
ATOM 2153 O O . PHE A 1 284 ? 21.328 6.237 -18.861 1.00 90.88 284 PHE A O 1
ATOM 2160 N N . VAL A 1 285 ? 20.115 6.609 -17.008 1.00 90.62 285 VAL A N 1
ATOM 2161 C CA . VAL A 1 285 ? 18.853 6.824 -17.735 1.00 90.62 285 VAL A CA 1
ATOM 2162 C C . VAL A 1 285 ? 18.906 8.100 -18.581 1.00 90.62 285 VAL A C 1
ATOM 2164 O O . VAL A 1 285 ? 18.464 8.086 -19.730 1.00 90.62 285 VAL A O 1
ATOM 2167 N N . VAL A 1 286 ? 19.475 9.195 -18.067 1.00 91.50 286 VAL A N 1
ATOM 2168 C CA . VAL A 1 286 ? 19.627 10.446 -18.831 1.00 91.50 286 VAL A CA 1
ATOM 2169 C C . VAL A 1 286 ? 20.521 10.243 -20.055 1.00 91.50 286 VAL A C 1
ATOM 2171 O O . VAL A 1 286 ? 20.163 10.709 -21.139 1.00 91.50 286 VAL A O 1
ATOM 2174 N N . ASP A 1 287 ? 21.637 9.519 -19.932 1.00 93.38 287 ASP A N 1
ATOM 2175 C CA . ASP A 1 287 ? 22.506 9.215 -21.073 1.00 93.38 287 ASP A CA 1
ATOM 2176 C C . ASP A 1 287 ? 21.827 8.301 -22.095 1.00 93.38 287 ASP A C 1
ATOM 2178 O O . ASP A 1 287 ? 21.956 8.534 -23.301 1.00 93.38 287 ASP A O 1
ATOM 2182 N N . ALA A 1 288 ? 21.044 7.318 -21.644 1.00 91.31 288 ALA A N 1
ATOM 2183 C CA . ALA A 1 288 ? 20.253 6.473 -22.533 1.00 91.31 288 ALA A CA 1
ATOM 2184 C C . ALA A 1 288 ? 19.216 7.294 -23.322 1.00 91.31 288 ALA A C 1
ATOM 2186 O O . ALA A 1 288 ? 19.118 7.151 -24.543 1.00 91.31 288 ALA A O 1
ATOM 2187 N N . VAL A 1 289 ? 18.492 8.207 -22.659 1.00 91.00 289 VAL A N 1
ATOM 2188 C CA . VAL A 1 289 ? 17.535 9.117 -23.314 1.00 91.00 289 VAL A CA 1
ATOM 2189 C C . VAL A 1 289 ? 18.251 10.056 -24.286 1.00 91.00 289 VAL A C 1
ATOM 2191 O O . VAL A 1 289 ? 17.788 10.238 -25.413 1.00 91.00 289 VAL A O 1
ATOM 2194 N N . ARG A 1 290 ? 19.397 10.625 -23.892 1.00 94.25 290 ARG A N 1
ATOM 2195 C CA . ARG A 1 290 ? 20.221 11.498 -24.742 1.00 94.25 290 ARG A CA 1
ATOM 2196 C C . ARG A 1 290 ? 20.676 10.777 -26.008 1.00 94.25 290 ARG A C 1
ATOM 2198 O O . ARG A 1 290 ? 20.533 11.321 -27.103 1.00 94.25 290 ARG A O 1
ATOM 2205 N N . TRP A 1 291 ? 21.191 9.557 -25.857 1.00 93.75 291 TRP A N 1
ATOM 2206 C CA . TRP A 1 291 ? 21.648 8.717 -26.959 1.00 93.75 291 TRP A CA 1
ATOM 2207 C C . TRP A 1 291 ? 20.495 8.327 -27.889 1.00 93.75 291 TRP A C 1
ATOM 2209 O O . TRP A 1 291 ? 20.591 8.546 -29.095 1.00 93.75 291 TRP A O 1
ATOM 2219 N N . ALA A 1 292 ? 19.376 7.844 -27.338 1.00 91.00 292 ALA A N 1
ATOM 2220 C CA . ALA A 1 292 ? 18.196 7.458 -28.112 1.00 91.00 292 ALA A CA 1
ATOM 2221 C C . ALA A 1 292 ? 17.571 8.642 -28.873 1.00 91.00 292 ALA A C 1
ATOM 2223 O O . ALA A 1 292 ? 17.088 8.479 -29.993 1.00 91.00 292 ALA A O 1
ATOM 2224 N N . ALA A 1 293 ? 17.601 9.843 -28.286 1.00 89.94 293 ALA A N 1
ATOM 2225 C CA . ALA A 1 293 ? 17.108 11.063 -28.916 1.00 89.94 293 ALA A CA 1
ATOM 2226 C C . ALA A 1 293 ? 18.086 11.683 -29.929 1.00 89.94 293 ALA A C 1
ATOM 2228 O O . ALA A 1 293 ? 17.694 12.597 -30.657 1.00 89.94 293 ALA A O 1
ATOM 2229 N N . GLY A 1 294 ? 19.350 11.240 -29.955 1.00 91.12 294 GLY A N 1
ATOM 2230 C CA . GLY A 1 294 ? 20.418 11.903 -30.706 1.00 91.12 294 GLY A CA 1
ATOM 2231 C C . GLY A 1 294 ? 20.624 13.361 -30.279 1.00 91.12 294 GLY A C 1
ATOM 2232 O O . GLY A 1 294 ? 20.871 14.217 -31.127 1.00 91.12 294 GLY A O 1
ATOM 2233 N N . ALA A 1 295 ? 20.446 13.660 -28.990 1.00 91.12 295 ALA A N 1
ATOM 2234 C CA . ALA A 1 295 ? 20.465 15.019 -28.455 1.00 91.12 295 ALA A CA 1
ATOM 2235 C C . ALA A 1 295 ? 21.806 15.381 -27.798 1.00 91.12 295 ALA A C 1
ATOM 2237 O O . ALA A 1 295 ? 22.552 14.516 -27.338 1.00 91.12 295 ALA A O 1
ATOM 2238 N N . ASP A 1 296 ? 22.083 16.683 -27.690 1.00 91.00 296 ASP A N 1
ATOM 2239 C CA . ASP A 1 296 ? 23.244 17.188 -26.946 1.00 91.00 296 ASP A CA 1
ATOM 2240 C C . ASP A 1 296 ? 23.007 17.149 -25.432 1.00 91.00 296 ASP A C 1
ATOM 2242 O O . ASP A 1 296 ? 23.929 16.899 -24.658 1.00 91.00 296 ASP A O 1
ATOM 2246 N N . VAL A 1 297 ? 21.763 17.398 -25.008 1.00 90.81 297 VAL A N 1
ATOM 2247 C CA . VAL A 1 297 ? 21.338 17.430 -23.604 1.00 90.81 297 VAL A CA 1
ATOM 2248 C C . VAL A 1 297 ? 20.000 16.711 -23.465 1.00 90.81 297 VAL A C 1
ATOM 2250 O O . VAL A 1 297 ? 19.088 16.940 -24.264 1.00 90.81 297 VAL A O 1
ATOM 2253 N N . ALA A 1 298 ? 19.865 15.891 -22.424 1.00 90.69 298 ALA A N 1
ATOM 2254 C CA . ALA A 1 298 ? 18.602 15.296 -22.004 1.00 90.69 298 ALA A CA 1
ATOM 2255 C C . ALA A 1 298 ? 18.317 15.631 -20.539 1.00 90.69 298 ALA A C 1
ATOM 2257 O O . ALA A 1 298 ? 19.238 15.798 -19.741 1.00 90.69 298 ALA A O 1
ATOM 2258 N N . VAL A 1 299 ? 17.034 15.725 -20.201 1.00 87.19 299 VAL A N 1
ATOM 2259 C CA . VAL A 1 299 ? 16.561 15.905 -18.830 1.00 87.19 299 VAL A CA 1
ATOM 2260 C C . VAL A 1 299 ? 15.500 14.851 -18.551 1.00 87.19 299 VAL A C 1
ATOM 2262 O O . VAL A 1 299 ? 14.554 14.691 -19.323 1.00 87.19 299 VAL A O 1
ATOM 2265 N N . VAL A 1 300 ? 15.662 14.145 -17.435 1.00 85.25 300 VAL A N 1
ATOM 2266 C CA . VAL A 1 300 ? 14.692 13.181 -16.912 1.00 85.25 300 VAL A CA 1
ATOM 2267 C C . VAL A 1 300 ? 14.190 13.723 -15.586 1.00 85.25 300 VAL A C 1
ATOM 2269 O O . VAL A 1 300 ? 14.989 14.101 -14.729 1.00 85.25 300 VAL A O 1
ATOM 2272 N N . HIS A 1 301 ? 12.871 13.792 -15.419 1.00 83.19 301 HIS A N 1
ATOM 2273 C CA . HIS A 1 301 ? 12.309 14.205 -14.142 1.00 83.19 301 HIS A CA 1
ATOM 2274 C C . HIS A 1 301 ? 12.594 13.112 -13.099 1.00 83.19 301 HIS A C 1
ATOM 2276 O O . HIS A 1 301 ? 12.248 11.957 -13.348 1.00 83.19 301 HIS A O 1
ATOM 2282 N N . PRO A 1 302 ? 13.174 13.423 -11.928 1.00 78.88 302 PRO A N 1
ATOM 2283 C CA . PRO A 1 302 ? 13.582 12.392 -10.973 1.00 78.88 302 PRO A CA 1
ATOM 2284 C C . PRO A 1 302 ? 12.449 11.477 -10.489 1.00 78.88 302 PRO A C 1
ATOM 2286 O O . PRO A 1 302 ? 12.670 10.287 -10.272 1.00 78.88 302 PRO A O 1
ATOM 2289 N N . LEU A 1 303 ? 11.216 11.998 -10.405 1.00 78.31 303 LEU A N 1
ATOM 2290 C CA . LEU A 1 303 ? 10.035 11.188 -10.066 1.00 78.31 303 LEU A CA 1
ATOM 2291 C C . LEU A 1 303 ? 9.742 10.057 -11.072 1.00 78.31 303 LEU A C 1
ATOM 2293 O O . LEU A 1 303 ? 8.986 9.147 -10.748 1.00 78.31 303 LEU A O 1
ATOM 2297 N N . MET A 1 304 ? 10.347 10.082 -12.265 1.00 79.38 304 MET A N 1
ATOM 2298 C CA . MET A 1 304 ? 10.229 9.006 -13.254 1.00 79.38 304 MET A CA 1
ATOM 2299 C C . MET A 1 304 ? 11.088 7.785 -12.919 1.00 79.38 304 MET A C 1
ATOM 2301 O O . MET A 1 304 ? 10.801 6.698 -13.413 1.00 79.38 304 MET A O 1
ATOM 2305 N N . LEU A 1 305 ? 12.142 7.959 -12.120 1.00 85.31 305 LEU A N 1
ATOM 2306 C CA . LEU A 1 305 ? 13.090 6.895 -11.799 1.00 85.31 305 LEU A CA 1
ATOM 2307 C C . LEU A 1 305 ? 12.598 6.102 -10.599 1.00 85.31 305 LEU A C 1
ATOM 2309 O O . LEU A 1 305 ? 12.283 6.717 -9.590 1.00 85.31 305 LEU A O 1
ATOM 2313 N N . ARG A 1 306 ? 12.573 4.775 -10.645 1.00 81.31 306 ARG A N 1
ATOM 2314 C CA . ARG A 1 306 ? 12.176 3.949 -9.497 1.00 81.31 306 ARG A CA 1
ATOM 2315 C C . ARG A 1 306 ? 13.379 3.286 -8.849 1.00 81.31 306 ARG A C 1
ATOM 2317 O O . ARG A 1 306 ? 14.249 2.736 -9.537 1.00 81.31 306 ARG A O 1
ATOM 2324 N N . SER A 1 307 ? 13.404 3.339 -7.518 1.00 83.12 307 SER A N 1
ATOM 2325 C CA . SER A 1 307 ? 14.428 2.644 -6.755 1.00 83.12 307 SER A CA 1
ATOM 2326 C C . SER A 1 307 ? 14.226 1.138 -6.816 1.00 83.12 307 SER A C 1
ATOM 2328 O O . SER A 1 307 ? 13.127 0.654 -7.072 1.00 83.12 307 SER A O 1
ATOM 2330 N N . GLY A 1 308 ? 15.293 0.397 -6.567 1.00 85.12 308 GLY A N 1
ATOM 2331 C CA . GLY A 1 308 ? 15.260 -1.057 -6.520 1.00 85.12 308 GLY A CA 1
ATOM 2332 C C . GLY A 1 308 ? 16.650 -1.623 -6.259 1.00 85.12 308 GLY A C 1
ATOM 2333 O O . GLY A 1 308 ? 17.577 -0.854 -5.977 1.00 85.12 308 GLY A O 1
ATOM 2334 N N . PRO A 1 309 ? 16.816 -2.948 -6.383 1.00 86.31 309 PRO A N 1
ATOM 2335 C CA . PRO A 1 309 ? 18.124 -3.579 -6.317 1.00 86.31 309 PRO A CA 1
ATOM 2336 C C . PRO A 1 309 ? 19.078 -2.975 -7.357 1.00 86.31 309 PRO A C 1
ATOM 2338 O O . PRO A 1 309 ? 18.639 -2.615 -8.453 1.00 86.31 309 PRO A O 1
ATOM 2341 N N . PRO A 1 310 ? 20.377 -2.843 -7.050 1.00 90.69 310 PRO A N 1
ATOM 2342 C CA . PRO A 1 310 ? 21.341 -2.307 -8.000 1.00 90.69 310 PRO A CA 1
ATOM 2343 C C . PRO A 1 310 ? 21.462 -3.196 -9.245 1.00 90.69 310 PRO A C 1
ATOM 2345 O O . PRO A 1 310 ? 21.425 -4.424 -9.153 1.00 90.69 310 PRO A O 1
ATOM 2348 N N . LEU A 1 311 ? 21.686 -2.579 -10.409 1.00 92.62 311 LEU A N 1
ATOM 2349 C CA . LEU A 1 311 ? 21.961 -3.332 -11.635 1.00 92.62 311 LEU A CA 1
ATOM 2350 C C . LEU A 1 311 ? 23.379 -3.894 -11.549 1.00 92.62 311 LEU A C 1
ATOM 2352 O O . LEU A 1 311 ? 24.340 -3.125 -11.519 1.00 92.62 311 LEU A O 1
ATOM 2356 N N . SER A 1 312 ? 23.521 -5.217 -11.493 1.00 93.31 312 SER A N 1
ATOM 2357 C CA . SER A 1 312 ? 24.823 -5.871 -11.342 1.00 93.31 312 SER A CA 1
ATOM 2358 C C . SER A 1 312 ? 24.841 -7.246 -12.004 1.00 93.31 312 SER A C 1
ATOM 2360 O O . SER A 1 312 ? 23.864 -7.988 -11.949 1.00 93.31 312 SER A O 1
ATOM 2362 N N . GLY A 1 313 ? 25.956 -7.616 -12.639 1.00 95.69 313 GLY A N 1
ATOM 2363 C CA . GLY A 1 313 ? 26.044 -8.907 -13.314 1.00 95.69 313 GLY A CA 1
ATOM 2364 C C . GLY A 1 313 ? 25.078 -8.983 -14.495 1.00 95.69 313 GLY A C 1
ATOM 2365 O O . GLY A 1 313 ? 25.108 -8.109 -15.353 1.00 95.69 313 GLY A O 1
ATOM 2366 N N . ALA A 1 314 ? 24.281 -10.049 -14.586 1.00 95.88 314 ALA A N 1
ATOM 2367 C CA . ALA A 1 314 ? 23.279 -10.182 -15.645 1.00 95.88 314 ALA A CA 1
ATOM 2368 C C . ALA A 1 314 ? 22.137 -9.182 -15.419 1.00 95.88 314 ALA A C 1
ATOM 2370 O O . ALA A 1 314 ? 21.602 -9.107 -14.321 1.00 95.88 314 ALA A O 1
ATOM 2371 N N . VAL A 1 315 ? 21.781 -8.433 -16.460 1.00 95.25 315 VAL A N 1
ATOM 2372 C CA . VAL A 1 315 ? 20.710 -7.433 -16.437 1.00 95.25 315 VAL A CA 1
ATOM 2373 C C . VAL A 1 315 ? 19.615 -7.889 -17.390 1.00 95.25 315 VAL A C 1
ATOM 2375 O O . VAL A 1 315 ? 19.878 -8.122 -18.575 1.00 95.25 315 VAL A O 1
ATOM 2378 N N . SER A 1 316 ? 18.402 -8.022 -16.870 1.00 95.50 316 SER A N 1
ATOM 2379 C CA . SER A 1 316 ? 17.214 -8.483 -17.584 1.00 95.50 316 SER A CA 1
ATOM 2380 C C . SER A 1 316 ? 16.406 -7.355 -18.238 1.00 95.50 316 SER A C 1
ATOM 2382 O O . SER A 1 316 ? 16.641 -6.165 -18.002 1.00 95.50 316 SER A O 1
ATOM 2384 N N . VAL A 1 317 ? 15.428 -7.717 -19.073 1.00 94.12 317 VAL A N 1
ATOM 2385 C CA . VAL A 1 317 ? 14.418 -6.782 -19.597 1.00 94.12 317 VAL A CA 1
ATOM 2386 C C . VAL A 1 317 ? 13.708 -6.070 -18.442 1.00 94.12 317 VAL A C 1
ATOM 2388 O O . VAL A 1 317 ? 13.544 -4.848 -18.480 1.00 94.12 317 VAL A O 1
ATOM 2391 N N . GLY A 1 318 ? 13.314 -6.813 -17.408 1.00 93.25 318 GLY A N 1
ATOM 2392 C CA . GLY A 1 318 ? 12.641 -6.297 -16.222 1.00 93.25 318 GLY A CA 1
ATOM 2393 C C . GLY A 1 318 ? 13.522 -5.347 -15.422 1.00 93.25 318 GLY A C 1
ATOM 2394 O O . GLY A 1 318 ? 13.064 -4.278 -15.016 1.00 93.25 318 GLY A O 1
ATOM 2395 N N . ASP A 1 319 ? 14.811 -5.654 -15.291 1.00 92.38 319 ASP A N 1
ATOM 2396 C CA . ASP A 1 319 ? 15.771 -4.768 -14.632 1.00 92.38 319 ASP A CA 1
ATOM 2397 C C . ASP A 1 319 ? 15.841 -3.401 -15.310 1.00 92.38 319 ASP A C 1
ATOM 2399 O O . ASP A 1 319 ? 15.756 -2.379 -14.635 1.00 92.38 319 ASP A O 1
ATOM 2403 N N . VAL A 1 320 ? 15.929 -3.366 -16.644 1.00 91.06 320 VAL A N 1
ATOM 2404 C CA . VAL A 1 320 ? 15.960 -2.106 -17.403 1.00 91.06 320 VAL A CA 1
ATOM 2405 C C . VAL A 1 320 ? 14.621 -1.380 -17.312 1.00 91.06 320 VAL A C 1
ATOM 2407 O O . VAL A 1 320 ? 14.590 -0.182 -17.024 1.00 91.06 320 VAL A O 1
ATOM 2410 N N . ARG A 1 321 ? 13.504 -2.079 -17.542 1.00 90.56 321 ARG A N 1
ATOM 2411 C CA . ARG A 1 321 ? 12.170 -1.457 -17.567 1.00 90.56 321 ARG A CA 1
ATOM 2412 C C . ARG A 1 321 ? 11.739 -0.950 -16.194 1.00 90.56 321 ARG A C 1
ATOM 2414 O O . ARG A 1 321 ? 11.153 0.123 -16.117 1.00 90.56 321 ARG A O 1
ATOM 2421 N N . SER A 1 322 ? 12.094 -1.645 -15.116 1.00 89.31 322 SER A N 1
ATOM 2422 C CA . SER A 1 322 ? 11.783 -1.217 -13.747 1.00 89.31 322 SER A CA 1
ATOM 2423 C C . SER A 1 322 ? 12.515 0.064 -13.334 1.00 89.31 322 SER A C 1
ATOM 2425 O O . SER A 1 322 ? 12.107 0.692 -12.364 1.00 89.31 322 SER A O 1
ATOM 2427 N N . THR A 1 323 ? 13.571 0.499 -14.040 1.00 88.12 323 THR A N 1
ATOM 2428 C CA . THR A 1 323 ? 14.253 1.775 -13.731 1.00 88.12 323 THR A CA 1
ATOM 2429 C C . THR A 1 323 ? 13.357 2.987 -13.972 1.00 88.12 323 THR A C 1
ATOM 2431 O O . THR A 1 323 ? 13.426 3.955 -13.220 1.00 88.12 323 THR A O 1
ATOM 2434 N N . ALA A 1 324 ? 12.504 2.923 -14.995 1.00 86.25 324 ALA A N 1
ATOM 2435 C CA . ALA A 1 324 ? 11.523 3.937 -15.355 1.00 86.25 324 ALA A CA 1
ATOM 2436 C C . ALA A 1 324 ? 10.293 3.229 -15.957 1.00 86.25 324 ALA A C 1
ATOM 2438 O O . ALA A 1 324 ? 10.114 3.240 -17.176 1.00 86.25 324 ALA A O 1
ATOM 2439 N N . PRO A 1 325 ? 9.451 2.588 -15.122 1.00 80.94 325 PRO A N 1
ATOM 2440 C CA . PRO A 1 325 ? 8.400 1.668 -15.577 1.00 80.94 325 PRO A CA 1
ATOM 2441 C C . PRO A 1 325 ? 7.220 2.380 -16.242 1.00 80.94 325 PRO A C 1
ATOM 2443 O O . PRO A 1 325 ? 6.330 1.747 -16.803 1.00 80.94 325 PRO A O 1
ATOM 2446 N N . PHE A 1 326 ? 7.208 3.708 -16.190 1.00 79.94 326 PHE A N 1
ATOM 2447 C CA . PHE A 1 326 ? 6.167 4.522 -16.779 1.00 79.94 326 PHE A CA 1
ATOM 2448 C C . PHE A 1 326 ? 6.284 4.589 -18.294 1.00 79.94 326 PHE A C 1
ATOM 2450 O O . PHE A 1 326 ? 7.355 4.795 -18.866 1.00 79.94 326 PHE A O 1
ATOM 2457 N N . ASP A 1 327 ? 5.131 4.551 -18.941 1.00 72.44 327 ASP A N 1
ATOM 2458 C CA . ASP A 1 327 ? 5.019 4.416 -20.383 1.00 72.44 327 ASP A CA 1
ATOM 2459 C C . ASP A 1 327 ? 5.140 5.756 -21.148 1.00 72.44 327 ASP A C 1
ATOM 2461 O O . ASP A 1 327 ? 4.335 6.075 -22.030 1.00 72.44 327 ASP A O 1
ATOM 2465 N N . ASN A 1 328 ? 6.141 6.563 -20.780 1.00 76.19 328 ASN A N 1
ATOM 2466 C CA . ASN A 1 328 ? 6.342 7.930 -21.264 1.00 76.19 328 ASN A CA 1
ATOM 2467 C C . ASN A 1 328 ? 7.029 7.986 -22.638 1.00 76.19 328 ASN A C 1
ATOM 2469 O O . ASN A 1 328 ? 7.893 7.174 -22.968 1.00 76.19 328 ASN A O 1
ATOM 2473 N N . ASP A 1 329 ? 6.679 8.995 -23.438 1.00 82.88 329 ASP A N 1
ATOM 2474 C CA . ASP A 1 329 ? 7.361 9.273 -24.702 1.00 82.88 329 ASP A CA 1
ATOM 2475 C C . ASP A 1 329 ? 8.621 10.132 -24.474 1.00 82.88 329 ASP A C 1
ATOM 2477 O O . ASP A 1 329 ? 8.651 11.021 -23.618 1.00 82.88 329 ASP A O 1
ATOM 2481 N N . ILE A 1 330 ? 9.646 9.928 -25.307 1.00 84.88 330 ILE A N 1
ATOM 2482 C CA . ILE A 1 330 ? 10.766 10.868 -25.420 1.00 84.88 330 ILE A CA 1
ATOM 2483 C C . ILE A 1 330 ? 10.348 12.013 -26.346 1.00 84.88 330 ILE A C 1
ATOM 2485 O O . ILE A 1 330 ? 9.988 11.780 -27.505 1.00 84.88 330 ILE A O 1
ATOM 2489 N N . HIS A 1 331 ? 10.434 13.248 -25.851 1.00 84.62 331 HIS A N 1
ATOM 2490 C CA . HIS A 1 331 ? 10.183 14.454 -26.628 1.00 84.62 331 HIS A CA 1
ATOM 2491 C C . HIS A 1 331 ? 11.489 15.207 -26.886 1.00 84.62 331 HIS A C 1
ATOM 2493 O O . HIS A 1 331 ? 12.217 15.610 -25.979 1.00 84.62 331 HIS A O 1
ATOM 2499 N N . SER A 1 332 ? 11.785 15.457 -28.155 1.00 82.94 332 SER A N 1
ATOM 2500 C CA . SER A 1 332 ? 12.917 16.296 -28.538 1.00 82.94 332 SER A CA 1
ATOM 2501 C C . SER A 1 332 ? 12.442 17.659 -29.028 1.00 82.94 332 SER A C 1
ATOM 2503 O O . SER A 1 332 ? 11.441 17.776 -29.738 1.00 82.94 332 SER A O 1
ATOM 2505 N N . THR A 1 333 ? 13.180 18.701 -28.646 1.00 82.75 333 THR A N 1
ATOM 2506 C CA . THR A 1 333 ? 13.044 20.053 -29.191 1.00 82.75 333 THR A CA 1
ATOM 2507 C C . THR A 1 333 ? 14.416 20.576 -29.598 1.00 82.75 333 THR A C 1
ATOM 2509 O O . THR A 1 333 ? 15.410 20.397 -28.903 1.00 82.75 333 THR A O 1
ATOM 2512 N N . GLN A 1 334 ? 14.487 21.290 -30.716 1.00 81.25 334 GLN A N 1
ATOM 2513 C CA . GLN A 1 334 ? 15.690 22.040 -31.083 1.00 81.25 334 GLN A CA 1
ATOM 2514 C C . GLN A 1 334 ? 15.547 23.484 -30.618 1.00 81.25 334 GLN A C 1
ATOM 2516 O O . GLN A 1 334 ? 14.480 24.082 -30.767 1.00 81.25 334 GLN A O 1
ATOM 2521 N N . ARG A 1 335 ? 16.611 24.055 -30.049 1.00 71.81 335 ARG A N 1
ATOM 2522 C CA . ARG A 1 335 ? 16.646 25.475 -29.687 1.00 71.81 335 ARG A CA 1
ATOM 2523 C C . ARG A 1 335 ? 17.907 26.110 -30.250 1.00 71.81 335 ARG A C 1
ATOM 2525 O O . ARG A 1 335 ? 18.972 26.012 -29.656 1.00 71.81 335 ARG A O 1
ATOM 2532 N N . ARG A 1 336 ? 17.751 26.841 -31.357 1.00 63.31 336 ARG A N 1
ATOM 2533 C CA . ARG A 1 336 ? 18.782 27.779 -31.817 1.00 63.31 336 ARG A CA 1
ATOM 2534 C C . ARG A 1 336 ? 18.859 28.943 -30.833 1.00 63.31 336 ARG A C 1
ATOM 2536 O O . ARG A 1 336 ? 17.830 29.391 -30.326 1.00 63.31 336 ARG A O 1
ATOM 2543 N N . GLY A 1 337 ? 20.069 29.425 -30.563 1.00 59.19 337 GLY A N 1
ATOM 2544 C CA . GLY A 1 337 ? 20.307 30.548 -29.655 1.00 59.19 337 GLY A CA 1
ATOM 2545 C C . GLY A 1 337 ? 19.335 31.727 -29.849 1.00 59.19 337 GLY A C 1
ATOM 2546 O O . GLY A 1 337 ? 19.039 32.133 -30.970 1.00 59.19 337 GLY A O 1
ATOM 2547 N N . THR A 1 338 ? 18.840 32.221 -28.709 1.00 53.12 338 THR A N 1
ATOM 2548 C CA . THR A 1 338 ? 18.084 33.465 -28.431 1.00 53.12 338 THR A CA 1
ATOM 2549 C C . THR A 1 338 ? 16.764 33.785 -29.148 1.00 53.12 338 THR A C 1
ATOM 2551 O O . THR A 1 338 ? 16.142 34.771 -28.763 1.00 53.12 338 THR A O 1
ATOM 2554 N N . SER A 1 339 ? 16.223 32.991 -30.077 1.00 50.47 339 SER A N 1
ATOM 2555 C CA . SER A 1 339 ? 14.833 33.222 -30.543 1.00 50.47 339 SER A CA 1
ATOM 2556 C C . SER A 1 339 ? 14.171 31.958 -31.097 1.00 50.47 339 SER A C 1
ATOM 2558 O O . SER A 1 339 ? 14.657 31.327 -32.031 1.00 50.47 339 SER A O 1
ATOM 2560 N N . GLY A 1 340 ? 13.089 31.544 -30.432 1.00 39.00 340 GLY A N 1
ATOM 2561 C CA . GLY A 1 340 ? 12.556 30.187 -30.481 1.00 39.00 340 GLY A CA 1
ATOM 2562 C C . GLY A 1 340 ? 11.514 29.925 -31.566 1.00 39.00 340 GLY A C 1
ATOM 2563 O O . GLY A 1 340 ? 10.576 30.692 -31.754 1.00 39.00 340 GLY A O 1
ATOM 2564 N N . ALA A 1 341 ? 11.633 28.749 -32.176 1.00 36.47 341 ALA A N 1
ATOM 2565 C CA . ALA A 1 341 ? 10.501 27.956 -32.630 1.00 36.47 341 ALA A CA 1
ATOM 2566 C C . ALA A 1 341 ? 10.684 26.547 -32.049 1.00 36.47 341 ALA A C 1
ATOM 2568 O O . ALA A 1 341 ? 11.732 25.932 -32.241 1.00 36.47 341 ALA A O 1
ATOM 2569 N N . VAL A 1 342 ? 9.693 26.066 -31.295 1.00 40.38 342 VAL A N 1
ATOM 2570 C CA . VAL A 1 342 ? 9.655 24.690 -30.780 1.00 40.38 342 VAL A CA 1
ATOM 2571 C C . VAL A 1 342 ? 9.178 23.796 -31.918 1.00 40.38 342 VAL A C 1
ATOM 2573 O O . VAL A 1 342 ? 8.129 24.052 -32.509 1.00 40.38 342 VAL A O 1
ATOM 2576 N N . ARG A 1 343 ? 9.946 22.757 -32.242 1.00 37.25 343 ARG A N 1
ATOM 2577 C CA . ARG A 1 343 ? 9.514 21.702 -33.160 1.00 37.25 343 ARG A CA 1
ATOM 2578 C C . ARG A 1 343 ? 9.522 20.402 -32.375 1.00 37.25 343 ARG A C 1
ATOM 2580 O O . ARG A 1 343 ? 10.592 19.921 -32.024 1.00 37.25 343 ARG A O 1
ATOM 2587 N N . GLU A 1 344 ? 8.336 19.896 -32.064 1.00 38.56 344 GLU A N 1
ATOM 2588 C CA . GLU A 1 344 ? 8.165 18.624 -31.367 1.00 38.56 344 GLU A CA 1
ATOM 2589 C C . GLU A 1 344 ? 8.312 17.474 -32.365 1.00 38.56 344 GLU A C 1
ATOM 2591 O O . GLU A 1 344 ? 7.658 17.451 -33.412 1.00 38.56 344 GLU A O 1
ATOM 2596 N N . SER A 1 345 ? 9.161 16.503 -32.041 1.00 38.28 345 SER A N 1
ATOM 2597 C CA . SER A 1 345 ? 9.173 15.206 -32.716 1.00 38.28 345 SER A CA 1
ATOM 2598 C C . SER A 1 345 ? 9.049 14.082 -31.699 1.00 38.28 345 SER A C 1
ATOM 2600 O O . SER A 1 345 ? 9.722 14.088 -30.671 1.00 38.28 345 SER A O 1
ATOM 2602 N N . ARG A 1 346 ? 8.172 13.124 -32.006 1.00 37.47 346 ARG A N 1
ATOM 2603 C CA . ARG A 1 346 ? 7.927 11.912 -31.221 1.00 37.47 346 ARG A CA 1
ATOM 2604 C C . ARG A 1 346 ? 8.738 10.772 -31.833 1.00 37.47 346 ARG A C 1
ATOM 2606 O O . ARG A 1 346 ? 8.585 10.507 -33.026 1.00 37.47 346 ARG A O 1
ATOM 2613 N N . ILE A 1 347 ? 9.589 10.115 -31.050 1.00 37.38 347 ILE A N 1
ATOM 2614 C CA . ILE A 1 347 ? 10.363 8.952 -31.512 1.00 37.38 347 ILE A CA 1
ATOM 2615 C C . ILE A 1 347 ? 9.542 7.678 -31.230 1.00 37.38 347 ILE A C 1
ATOM 2617 O O . ILE A 1 347 ? 9.101 7.503 -30.093 1.00 37.38 347 ILE A O 1
ATOM 2621 N N . PRO A 1 348 ? 9.266 6.806 -32.225 1.00 31.44 348 PRO A N 1
ATOM 2622 C CA . PRO A 1 348 ? 8.501 5.578 -32.004 1.00 31.44 348 PRO A CA 1
ATOM 2623 C C . PRO A 1 348 ? 9.272 4.538 -31.176 1.00 31.44 348 PRO A C 1
ATOM 2625 O O . PRO A 1 348 ? 10.496 4.472 -31.223 1.00 31.44 348 PRO A O 1
ATOM 2628 N N . ARG A 1 349 ? 8.519 3.703 -30.454 1.00 42.38 349 ARG A N 1
ATOM 2629 C CA . ARG A 1 349 ? 8.982 2.689 -29.491 1.00 42.38 349 ARG A CA 1
ATOM 2630 C C . ARG A 1 349 ? 9.652 1.452 -30.097 1.00 42.38 349 ARG A C 1
ATOM 2632 O O . ARG A 1 349 ? 9.338 1.054 -31.215 1.00 42.38 349 ARG A O 1
ATOM 2639 N N . LEU A 1 350 ? 10.396 0.741 -29.242 1.00 30.80 350 LEU A N 1
ATOM 2640 C CA . LEU A 1 350 ? 10.444 -0.727 -29.196 1.00 30.80 350 LEU A CA 1
ATOM 2641 C C . LEU A 1 350 ? 9.327 -1.209 -28.248 1.00 30.80 350 LEU A C 1
ATOM 2643 O O . LEU A 1 350 ? 9.465 -1.110 -27.035 1.00 30.80 350 LEU A O 1
ATOM 2647 N N . SER A 1 351 ? 8.190 -1.674 -28.767 1.00 32.34 351 SER A N 1
ATOM 2648 C CA . SER A 1 351 ? 7.137 -2.291 -27.941 1.00 32.34 351 SER A CA 1
ATOM 2649 C C . SER A 1 351 ? 6.411 -3.395 -28.708 1.00 32.34 351 SER A C 1
ATOM 2651 O O . SER A 1 351 ? 6.110 -3.221 -29.890 1.00 32.34 351 SER A O 1
ATOM 2653 N N . ARG A 1 352 ? 6.110 -4.511 -28.027 1.00 32.28 352 ARG A N 1
ATOM 2654 C CA . ARG A 1 352 ? 5.226 -5.588 -28.512 1.00 32.28 352 ARG A CA 1
ATOM 2655 C C . ARG A 1 352 ? 3.793 -5.067 -28.770 1.00 32.28 352 ARG A C 1
ATOM 2657 O O . ARG A 1 352 ? 3.420 -4.020 -28.235 1.00 32.28 352 ARG A O 1
ATOM 2664 N N . PRO A 1 353 ? 2.975 -5.771 -29.579 1.00 28.56 353 PRO A N 1
ATOM 2665 C CA . PRO A 1 353 ? 1.580 -5.402 -29.806 1.00 28.56 353 PRO A CA 1
ATOM 2666 C C . PRO A 1 353 ? 0.788 -5.518 -28.499 1.00 28.56 353 PRO A C 1
ATOM 2668 O O . PRO A 1 353 ? 0.832 -6.552 -27.837 1.00 28.56 353 PRO A O 1
ATOM 2671 N N . ARG A 1 354 ? 0.064 -4.454 -28.146 1.00 40.06 354 ARG A N 1
ATOM 2672 C CA . ARG A 1 354 ? -0.803 -4.388 -26.963 1.00 40.06 354 ARG A CA 1
ATOM 2673 C C . ARG A 1 354 ? -2.028 -5.291 -27.146 1.00 40.06 354 ARG A C 1
ATOM 2675 O O . ARG A 1 354 ? -2.632 -5.272 -28.222 1.00 40.06 354 ARG A O 1
ATOM 2682 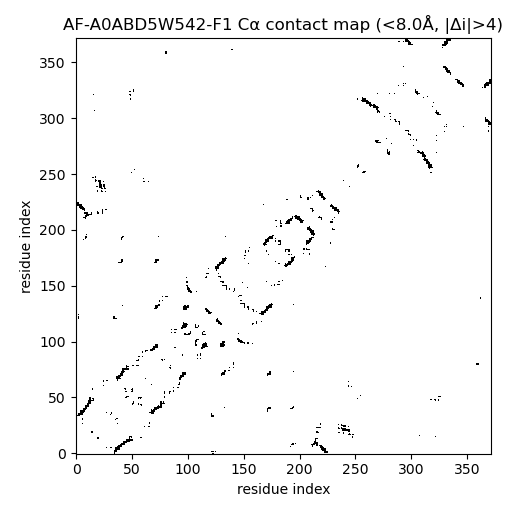N N . ARG A 1 355 ? -2.424 -6.040 -26.109 1.00 33.28 355 ARG A N 1
ATOM 2683 C CA . ARG A 1 355 ? -3.783 -6.603 -26.024 1.00 33.28 355 ARG A CA 1
ATOM 2684 C C . ARG A 1 355 ? -4.771 -5.457 -25.773 1.00 33.28 355 ARG A C 1
ATOM 2686 O O . ARG A 1 355 ? -4.407 -4.426 -25.218 1.00 33.28 355 ARG A O 1
ATOM 2693 N N . GLY A 1 356 ? -5.958 -5.579 -26.361 1.00 32.94 356 GLY A N 1
ATOM 2694 C CA . GLY A 1 356 ? -6.871 -4.469 -26.620 1.00 32.94 356 GLY A CA 1
ATOM 2695 C C . GLY A 1 356 ? -7.378 -3.764 -25.364 1.00 32.94 356 GLY A C 1
ATOM 2696 O O . GLY A 1 356 ? -7.997 -4.386 -24.517 1.00 32.94 356 GLY A O 1
ATOM 2697 N N . GLY A 1 357 ? -7.176 -2.449 -25.326 1.00 33.38 357 GLY A N 1
ATOM 2698 C CA . GLY A 1 357 ? -7.744 -1.523 -24.352 1.00 33.38 357 GLY A CA 1
ATOM 2699 C C . GLY A 1 357 ? -7.221 -0.119 -24.654 1.00 33.38 357 GLY A C 1
ATOM 2700 O O . GLY A 1 357 ? -6.010 0.102 -24.733 1.00 33.38 357 GLY A O 1
ATOM 2701 N N . VAL A 1 358 ? -8.110 0.835 -24.932 1.00 32.41 358 VAL A N 1
ATOM 2702 C CA . VAL A 1 358 ? -7.727 2.236 -25.166 1.00 32.41 358 VAL A CA 1
ATOM 2703 C C . VAL A 1 358 ? -7.523 2.887 -23.798 1.00 32.41 358 VAL A C 1
ATOM 2705 O O . VAL A 1 358 ? -8.485 3.334 -23.189 1.00 32.41 358 VAL A O 1
ATOM 2708 N N . ARG A 1 359 ? -6.276 2.935 -23.305 1.00 43.56 359 ARG A N 1
ATOM 2709 C CA . ARG A 1 359 ? -5.947 3.663 -22.065 1.00 43.56 359 ARG A CA 1
ATOM 2710 C C . ARG A 1 359 ? -6.195 5.177 -22.230 1.00 43.56 359 ARG A C 1
ATOM 2712 O O . ARG A 1 359 ? -5.792 5.741 -23.260 1.00 43.56 359 ARG A O 1
ATOM 2719 N N . PRO A 1 360 ? -6.728 5.882 -21.216 1.00 34.00 360 PRO A N 1
ATOM 2720 C CA . PRO A 1 360 ? -6.485 7.310 -21.050 1.00 34.00 360 PRO A CA 1
ATOM 2721 C C . PRO A 1 360 ? -4.976 7.529 -20.881 1.00 34.00 360 PRO A C 1
ATOM 2723 O O . PRO A 1 360 ? -4.297 6.804 -20.158 1.00 34.00 360 PRO A O 1
ATOM 2726 N N . ARG A 1 361 ? -4.410 8.505 -21.592 1.00 37.22 361 ARG A N 1
ATOM 2727 C CA . ARG A 1 361 ? -2.986 8.835 -21.458 1.00 37.22 361 ARG A CA 1
ATOM 2728 C C . ARG A 1 361 ? -2.767 9.546 -20.125 1.00 37.22 361 ARG A C 1
ATOM 2730 O O . ARG A 1 361 ? -3.138 10.713 -20.028 1.00 37.22 361 ARG A O 1
ATOM 2737 N N . GLN A 1 362 ? -2.091 8.910 -19.169 1.00 40.31 362 GLN A N 1
ATOM 2738 C CA . GLN A 1 362 ? -1.425 9.662 -18.108 1.00 40.31 362 GLN A CA 1
ATOM 2739 C C . GLN A 1 362 ? -0.400 10.596 -18.759 1.00 40.31 362 GLN A C 1
ATOM 2741 O O . GLN A 1 362 ? 0.575 10.151 -19.366 1.00 40.31 362 GLN A O 1
ATOM 2746 N N . ARG A 1 363 ? -0.641 11.906 -18.697 1.00 33.81 363 ARG A N 1
ATOM 2747 C CA . ARG A 1 363 ? 0.325 12.919 -19.131 1.00 33.81 363 ARG A CA 1
ATOM 2748 C C . ARG A 1 363 ? 1.163 13.338 -17.929 1.00 33.81 363 ARG A C 1
ATOM 2750 O O . ARG A 1 363 ? 1.020 14.454 -17.446 1.00 33.81 363 ARG A O 1
ATOM 2757 N N . ARG A 1 364 ? 2.080 12.480 -17.482 1.00 41.50 364 ARG A N 1
ATOM 2758 C CA . ARG A 1 364 ? 3.212 12.971 -16.685 1.00 41.50 364 ARG A CA 1
ATOM 2759 C C . ARG A 1 364 ? 4.174 13.669 -17.660 1.00 41.50 364 ARG A C 1
ATOM 2761 O O . ARG A 1 364 ? 4.320 13.230 -18.799 1.00 41.50 364 ARG A O 1
ATOM 2768 N N . GLY A 1 365 ? 4.682 14.844 -17.281 1.00 34.75 365 GLY A N 1
ATOM 2769 C CA . GLY A 1 365 ? 5.327 15.798 -18.197 1.00 34.75 365 GLY A CA 1
ATOM 2770 C C . GLY A 1 365 ? 6.393 15.185 -19.128 1.00 34.75 365 GLY A C 1
ATOM 2771 O O . GLY A 1 365 ? 7.029 14.195 -18.772 1.00 34.75 365 GLY A O 1
ATOM 2772 N N . PRO A 1 366 ? 6.604 15.759 -20.328 1.00 37.16 366 PRO A N 1
ATOM 2773 C CA . PRO A 1 366 ? 7.464 15.167 -21.349 1.00 37.16 366 PRO A CA 1
ATOM 2774 C C . PRO A 1 366 ? 8.927 15.053 -20.890 1.00 37.16 366 PRO A C 1
ATOM 2776 O O . PRO A 1 366 ? 9.457 15.967 -20.260 1.00 37.16 366 PRO A O 1
ATOM 2779 N N . LEU A 1 367 ? 9.614 13.979 -21.293 1.00 42.56 367 LEU A N 1
ATOM 2780 C CA . LEU A 1 367 ? 11.080 13.933 -21.309 1.00 42.56 367 LEU A CA 1
ATOM 2781 C C . LEU A 1 367 ? 11.568 14.935 -22.350 1.00 42.56 367 LEU A C 1
ATOM 2783 O O . LEU A 1 367 ? 11.323 14.715 -23.531 1.00 42.56 367 LEU A O 1
ATOM 2787 N N . VAL A 1 368 ? 12.216 16.027 -21.940 1.00 38.75 368 VAL A N 1
ATOM 2788 C CA . VAL A 1 368 ? 12.666 17.079 -22.863 1.00 38.75 368 VAL A CA 1
ATOM 2789 C C . VAL A 1 368 ? 14.156 16.923 -23.141 1.00 38.75 368 VAL A C 1
ATOM 2791 O O . VAL A 1 368 ? 14.990 17.088 -22.252 1.00 38.75 368 VAL A O 1
ATOM 2794 N N . ALA A 1 369 ? 14.497 16.662 -24.399 1.00 37.34 369 ALA A N 1
ATOM 2795 C CA . ALA A 1 369 ? 15.866 16.730 -24.895 1.00 37.34 369 ALA A CA 1
ATOM 2796 C C . ALA A 1 369 ? 16.055 17.982 -25.767 1.00 37.34 369 ALA A C 1
ATOM 2798 O O . ALA A 1 369 ? 15.219 18.268 -26.630 1.00 37.34 369 ALA A O 1
ATOM 2799 N N . THR A 1 370 ? 17.140 18.734 -25.550 1.00 34.53 370 THR A N 1
ATOM 2800 C CA . THR A 1 370 ? 17.468 19.936 -26.336 1.00 34.53 370 THR A CA 1
ATOM 2801 C C . THR A 1 370 ? 18.718 19.717 -27.181 1.00 34.53 370 THR A C 1
ATOM 2803 O O . THR A 1 370 ? 19.763 19.362 -26.638 1.00 34.53 370 THR A O 1
ATOM 2806 N N . GLY A 1 371 ? 18.623 19.971 -28.488 1.00 30.77 371 GLY A N 1
ATOM 2807 C CA . GLY A 1 371 ? 19.782 20.086 -29.387 1.00 30.77 371 GLY A CA 1
ATOM 2808 C C . GLY A 1 371 ? 20.165 21.549 -29.638 1.00 30.77 371 GLY A C 1
ATOM 2809 O O . GLY A 1 371 ? 19.264 22.400 -29.709 1.00 30.77 371 GLY A O 1
ATOM 2810 N N . ARG A 1 372 ? 21.469 21.832 -29.746 1.00 35.47 372 ARG A N 1
ATOM 2811 C CA . ARG A 1 372 ? 22.025 23.155 -30.094 1.00 35.47 372 ARG A CA 1
ATOM 2812 C C . ARG A 1 372 ? 21.893 23.490 -31.579 1.00 35.47 372 ARG A C 1
ATOM 2814 O O . ARG A 1 372 ? 22.025 22.578 -32.423 1.00 35.47 372 ARG A O 1
#

pLDDT: mean 86.72, std 18.48, range [28.56, 98.81]

Secondary structure (DSSP, 8-state):
-PEEEEEE---GGGGGSHHHHHHHHHHHHHH--TTEEEEE-S--S-SSHHHHHHTTGGGHHHHHHH--SEE---SGGGTT-HHHHHHHHHH-SSEEB-SSEEETTEETTGGGT-BSEEEEEETTEEEEEEEEE-TTGGGGT--SSEEE--HHHHHHHHHHT-SS--SEEEEEEE-GGGHHHHHTSTT--EEE--SS--EEEEEETTEEEEEE-STT-EEEEEEESSS-EEEEEEGGGSPP-HHHHHHHHHHHHHTT-S-EEEEEEEEE-----TT-S--HHHHHHHHHHHHHHT-SEEE--GGG----S-EEEEEEHHHHHHHS-S-PPEEEEE--TTS-----EEPPP--PPPPS-------PPPEEEEE-